Protein 2I1J (pdb70)

Foldseek 3Di:
DKAWEWEDALQAIDIDIDDQQAFLQLVLLLVCLLLVHFLPAQKFKWAQACVRDIDTGDGGGGPNVPRGHDDHHGYIYIAGPADDPALVPPQQALSSLVRVLSVLLCCFQQVVADDDLLLLLLLLLLQCCLQFNADDDVPQDPPNCVPPSRGHPLNVVFFPDDPVRSVVSSSVSNNVCHPPHSSNSSSVSCQQSVQAQCPFWDWAWKAFPVGATWIWTFHLQFIFIGHPLDSRFTQATDGLQQWWWWKAAFQKIWTDTPPPPADIQIIGGPGPVVVLVVQQRSQSSSVVSQCVQDDDDPVRVVSNVVNVVVVVVVVVVVVVDDDDDHSVRVSVVSNVSSNVSSVVLVVLLVVLVVQLVVLVVDDPVSPVSNVVSVVSNCVSGHDPVSYRDDAVMGITTHDHHDPPGDRCLVPDDRPLVVPVVNVVSSVVSVVVRVVGGRPVSQDSNNVVVVVCVVVVHTNSNSVVVNHPDDPNVSSVVSNVD

Solvent-accessible surface area: 25429 Å² total; per-residue (Å²): 178,53,38,80,2,66,0,37,4,54,26,10,84,2,96,18,49,6,92,70,97,16,38,0,17,103,1,3,4,28,0,0,63,0,9,28,4,79,0,2,27,1,17,10,2,36,10,43,20,63,165,53,22,108,42,57,14,83,15,131,84,98,0,54,118,13,66,14,97,177,72,118,27,4,66,3,108,3,37,6,38,10,32,3,18,51,0,58,106,33,14,28,28,57,22,0,12,53,5,0,10,36,30,0,42,74,3,2,25,72,63,121,6,6,0,5,21,18,12,3,0,0,2,5,0,4,15,3,0,11,119,25,7,69,9,63,91,95,107,31,40,151,47,81,8,58,148,25,192,13,17,1,134,21,0,52,83,6,14,145,44,58,101,137,86,7,29,110,10,0,20,74,42,2,66,100,2,116,63,54,68,18,19,55,0,16,33,41,3,0,52,10,0,10,23,14,28,14,12,14,20,44,40,26,77,2,92,2,122,127,94,40,82,1,41,0,0,0,8,8,10,0,0,6,0,2,75,65,118,20,55,4,11,10,62,0,0,2,10,0,30,44,8,73,20,0,32,7,77,71,131,81,0,44,1,79,5,43,60,186,192,12,48,57,5,10,0,66,2,46,112,33,107,20,0,73,78,0,3,22,13,0,44,0,3,5,47,4,0,13,78,47,46,104,124,79,86,154,40,30,106,94,3,52,43,76,19,158,114,96,71,100,64,60,56,56,129,80,153,151,84,165,149,111,50,60,14,175,81,54,54,93,120,70,43,104,71,6,92,70,88,11,149,95,26,65,74,76,60,125,128,13,91,45,73,35,113,118,7,103,132,136,124,164,99,6,146,172,96,56,91,112,6,37,60,47,34,124,66,15,50,8,61,129,132,16,17,25,77,73,133,152,80,25,46,20,117,18,86,178,17,36,160,118,46,120,32,36,2,60,125,34,98,15,17,32,96,148,57,136,121,12,91,75,13,28,131,47,0,99,141,49,5,65,196,18,17,32,122,125,110,49,52,73,48,5,119,37,23,131,65,6,70,186,90,42,97,32,21,1,112,14,6,64,99,17,28,117,40,96,9,104,149,4,4,56,87,0,54,112,44

Secondary structure (DSSP, 8-state):
-EEEEEEE-SS-EEEEEEETT-BHHHHHHHHHHHHT---GGGEEEEEEBTTS-EEEPPTTSBGGGS-B---SSEEEEEEESS--SSHHHH--SHHHHHHHHHHHHHHHHTTSS---HHHHHHHHHHHHHHHH-S--TTT--TTTTTT---S-HHHHHTB---HHHHHHHHHHHHGGGTT--HHHHHHHHHHHHTTSTTTTPEEEEEE-TT--EEEEEE-SSEEEEEETT-SSS-SEEEEGGGEEEEEEETTEEEEEES-TTSPPEEEE-S-HHHHHHHHHHHHHHHHHHHHHTSPPPHHHHHHHHHHHHHHHHHHHHHTT--SPPPHHHHHHHHHHHHHHHHHHHHHHHHHHHHHHHHHHH--HHHHHHHHHHHHHHHTTS--GGGSPPP--EEEEEPPP--TT---GGGG---HHHH-HHHHHHHHHHHHHHHTTB-GGG--HHHHHHHHHHHTT--HHHHHHHHT-S-HHHHHHHHHT-

B-factor: mean 30.8, std 18.16, range [4.37, 115.78]

Sequence (481 aa):
KSMNVRVTTMDAELEFAIQQTTTGKQLFDQVVKTIGLREVWFFGLQYTDSKGDLTWIKLYKKVMQQDVKKENPLQFKFRAKFYPEDVADELIQEITLKLFYLQVKNAILSDEIIYCPPETSVLLASYAVQARHGDHNPAVHGPGFLANDRLLPQRVTDQHKMSREEWEQSITNWWQEHRGMLREDAMMEYLKIAQDLEMYGVNYFEIRNKKNTELWLGVDALGLNIYEKDDKLTPKIGFPWSEIRNISFNDRKFIIKPIDKKAPDFVFFAPRVRVNKRILALCMGNHELYMRRRKPDTIDVQQMKAQAREEKLAKQAQREKLQLEIAARERAEKKQQEYQDRLRQMQEEMERSQANLLEAQDMVEDARRKQDEAAAALLAATTPQHHHVAERESGGGDLARGPDDLVDPVADRRTLAERNERLHNQLKALKQDLARSCDETKETAMDKIHRENVRQGRDKYKTLREIRKGNTKRRVDQFENM

Organism: Spodoptera frugiperda (NCBI:txid7108)

Radius of gyration: 24.49 Å; Cα contacts (8 Å, |Δi|>4): 715; chains: 1; bounding box: 43×67×78 Å

Nearest PDB structures (foldseek):
  2i1j-assembly1_A  TM=1.002E+00  e=6.229E-86  Spodoptera frugiperda
  4rm9-assembly1_A  TM=9.859E-01  e=1.794E-49  Homo sapiens
  4rm8-assembly2_B  TM=9.870E-01  e=3.397E-48  Homo sapiens
  8cir-assembly1_A  TM=9.576E-01  e=4.368E-43  Homo sapiens
  4rma-assembly1_A  TM=9.798E-01  e=4.312E-41  Homo sapiens

CATH classification: 3.10.20.90 (+3 more: 1.20.80.10, 2.30.29.30, 6.10.360.10)

InterPro domains:
  IPR000299 FERM domain [PS50057] (5-295)
  IPR000798 Ezrin/radixin/moesin-like [PR00661] (17-36)
  IPR000798 Ezrin/radixin/moesin-like [PR00661] (69-88)
  IPR000798 Ezrin/radixin/moesin-like [PR00661] (113-134)
  IPR000798 Ezrin/radixin/moesin-like [PR00661] (159-176)
  IPR000798 Ezrin/radixin/moesin-like [PR00661] (209-229)
  IPR000798 Ezrin/radixin/moesin-like [PR00661] (284-303)
  IPR000798 Ezrin/radixin/moesin-like [PR00661] (530-551)
  IPR000798 Ezrin/radixin/moesin-like [PR00661] (552-573)
  IPR008954 Moesin tail domain superfamily [G3DSA:6.10.360.10] (493-575)
  IPR008954 Moesin tail domain superfamily [SSF48678] (505-575)
  IPR011174 Ezrin/radixin/moesin [PIRSF002305] (2-575)
  IPR011174 Ezrin/radixin/moesin [PTHR23281] (2-575)
  IPR011259 Ezrin/radixin/moesin, C-terminal [PF00769] (502-575)
  IPR011993 PH-like domain superfamily [G3DSA:2.30.29.30] (201-296)
  IPR014352 FERM/acyl-CoA-binding protein superfamily [G3DSA:1.20.80.10] (83-199)
  IPR018979 FERM, N-terminal [PF09379] (9-70)
  IPR018980 FERM, C-terminal PH-like domain [PF09380] (210-298)
  IPR018980 FERM, C-terminal PH-like domain [SM01196] (210-299)
  IPR019747 FERM conserved site [PS00660] (58-88)

Structure (mmCIF, N/CA/C/O backbone):
data_2I1J
#
_entry.id   2I1J
#
_cell.length_a   123.739
_cell.length_b   123.739
_cell.length_c   283.183
_cell.angle_alpha   90.00
_cell.angle_beta   90.00
_cell.angle_gamma   120.00
#
_symmetry.space_group_name_H-M   'H 3 2'
#
loop_
_entity.id
_entity.type
_entity.pdbx_description
1 polymer Moesin
2 non-polymer 'CHLORIDE ION'
3 non-polymer UREA
4 non-polymer GLYCEROL
5 water water
#
loop_
_atom_site.group_PDB
_atom_site.id
_atom_site.type_symbol
_atom_site.label_atom_id
_atom_site.label_alt_id
_atom_site.label_comp_id
_atom_site.label_asym_id
_atom_site.label_entity_id
_atom_site.label_seq_id
_atom_site.pdbx_PDB_ins_code
_atom_site.Cartn_x
_atom_site.Cartn_y
_atom_site.Cartn_z
_atom_site.occupancy
_atom_site.B_iso_or_equiv
_atom_site.auth_seq_id
_atom_site.auth_comp_id
_atom_site.auth_asym_id
_atom_site.auth_atom_id
_atom_site.pdbx_PDB_model_num
ATOM 1 N N . LYS A 1 3 ? 4.007 -55.282 -11.932 1.00 60.88 3 LYS A N 1
ATOM 2 C CA . LYS A 1 3 ? 4.476 -56.136 -10.803 1.00 54.25 3 LYS A CA 1
ATOM 3 C C . LYS A 1 3 ? 3.518 -56.081 -9.605 1.00 48.92 3 LYS A C 1
ATOM 4 O O . LYS A 1 3 ? 3.025 -55.014 -9.248 1.00 49.14 3 LYS A O 1
ATOM 10 N N . SER A 1 4 ? 3.280 -57.233 -8.979 1.00 42.91 4 SER A N 1
ATOM 11 C CA . SER A 1 4 ? 2.477 -57.298 -7.761 1.00 38.01 4 SER A CA 1
ATOM 12 C C . SER A 1 4 ? 3.350 -57.114 -6.513 1.00 34.37 4 SER A C 1
ATOM 13 O O . SER A 1 4 ? 4.551 -57.400 -6.529 1.00 29.85 4 SER A O 1
ATOM 16 N N . MET A 1 5 ? 2.739 -56.621 -5.438 1.00 24.92 5 MET A N 1
ATOM 17 C CA . MET A 1 5 ? 3.431 -56.366 -4.183 1.00 22.61 5 MET A CA 1
ATOM 18 C C . MET A 1 5 ? 2.714 -57.095 -3.054 1.00 24.86 5 MET A C 1
ATOM 19 O O . MET A 1 5 ? 1.492 -57.053 -2.978 1.00 18.09 5 MET A O 1
ATOM 24 N N . ASN A 1 6 ? 3.475 -57.744 -2.174 1.00 16.59 6 ASN A N 1
ATOM 25 C CA . ASN A 1 6 ? 2.906 -58.413 -1.004 1.00 15.37 6 ASN A CA 1
ATOM 26 C C . ASN A 1 6 ? 2.637 -57.383 0.069 1.00 14.36 6 ASN A C 1
ATOM 27 O O . ASN A 1 6 ? 3.451 -56.493 0.292 1.00 12.03 6 ASN A O 1
ATOM 32 N N . VAL A 1 7 ? 1.495 -57.487 0.735 1.00 12.09 7 VAL A N 1
ATOM 33 C CA . VAL A 1 7 ? 1.218 -56.624 1.864 1.00 13.26 7 VAL A CA 1
ATOM 34 C C . VAL A 1 7 ? 0.761 -57.440 3.060 1.00 12.63 7 VAL A C 1
ATOM 35 O O . VAL A 1 7 ? 0.205 -58.542 2.905 1.00 14.22 7 VAL A O 1
ATOM 39 N N . ARG A 1 8 ? 1.015 -56.901 4.248 1.00 14.27 8 ARG A N 1
ATOM 40 C CA . ARG A 1 8 ? 0.401 -57.400 5.478 1.00 9.71 8 ARG A CA 1
ATOM 41 C C . ARG A 1 8 ? -0.345 -56.270 6.159 1.00 11.79 8 ARG A C 1
ATOM 42 O O . ARG A 1 8 ? 0.217 -55.203 6.396 1.00 11.68 8 ARG A O 1
ATOM 50 N N . VAL A 1 9 ? -1.622 -56.494 6.449 1.00 9.43 9 VAL A N 1
ATOM 51 C CA . VAL A 1 9 ? -2.408 -55.552 7.247 1.00 8.47 9 VAL A CA 1
ATOM 52 C C . VAL A 1 9 ? -2.692 -56.169 8.621 1.00 12.01 9 VAL A C 1
ATOM 53 O O . VAL A 1 9 ? -3.282 -57.243 8.739 1.00 10.72 9 VAL A O 1
ATOM 57 N N . THR A 1 10 ? -2.246 -55.495 9.660 1.00 9.31 10 THR A N 1
ATOM 58 C CA . THR A 1 10 ? -2.511 -55.934 11.021 1.00 11.85 10 THR A CA 1
ATOM 59 C C . THR A 1 10 ? -3.618 -55.087 11.644 1.00 11.91 10 THR A C 1
ATOM 60 O O . THR A 1 10 ? -3.515 -53.865 11.719 1.00 16.02 10 THR A O 1
ATOM 64 N N . THR A 1 11 ? -4.705 -55.744 12.023 1.00 13.62 11 THR A N 1
ATOM 65 C CA . THR A 1 11 ? -5.729 -55.155 12.868 1.00 12.08 11 THR A CA 1
ATOM 66 C C . THR A 1 11 ? -5.374 -55.489 14.306 1.00 16.37 11 THR A C 1
ATOM 67 O O . THR A 1 11 ? -4.395 -56.195 14.551 1.00 17.98 11 THR A O 1
ATOM 71 N N . MET A 1 12 ? -6.176 -55.025 15.263 1.00 14.18 12 MET A N 1
ATOM 72 C CA . MET A 1 12 ? -5.961 -55.429 16.668 1.00 16.15 12 MET A CA 1
ATOM 73 C C . MET A 1 12 ? -6.248 -56.916 16.919 1.00 18.30 12 MET A C 1
ATOM 74 O O . MET A 1 12 ? -5.828 -57.436 17.944 1.00 14.33 12 MET A O 1
ATOM 79 N N . ASP A 1 13 ? -6.982 -57.587 16.018 1.00 16.89 13 ASP A N 1
ATOM 80 C CA . ASP A 1 13 ? -7.326 -59.006 16.214 1.00 16.40 13 ASP A CA 1
ATOM 81 C C . ASP A 1 13 ? -6.886 -59.970 15.104 1.00 21.53 13 ASP A C 1
ATOM 82 O O . ASP A 1 13 ? -7.265 -61.138 15.128 1.00 19.55 13 ASP A O 1
ATOM 87 N N . ALA A 1 14 ? -6.077 -59.520 14.155 1.00 10.57 14 ALA A N 1
ATOM 88 C CA . ALA A 1 14 ? -5.820 -60.345 12.992 1.00 15.90 14 ALA A CA 1
ATOM 89 C C . ALA A 1 14 ? -4.709 -59.809 12.149 1.00 17.02 14 ALA A C 1
ATOM 90 O O . ALA A 1 14 ? -4.315 -58.649 12.268 1.00 14.35 14 ALA A O 1
ATOM 92 N N . GLU A 1 15 ? -4.234 -60.670 11.257 1.00 14.69 15 GLU A N 1
ATOM 93 C CA . GLU A 1 15 ? -3.252 -60.293 10.258 1.00 17.66 15 GLU A CA 1
ATOM 94 C C . GLU A 1 15 ? -3.769 -60.791 8.918 1.00 19.45 15 GLU A C 1
ATOM 95 O O . GLU A 1 15 ? -4.130 -61.959 8.774 1.00 19.64 15 GLU A O 1
ATOM 101 N N . LEU A 1 16 ? -3.792 -59.898 7.942 1.00 11.95 16 LEU A N 1
ATOM 102 C CA . LEU A 1 16 ? -4.283 -60.200 6.624 1.00 14.32 16 LEU A CA 1
ATOM 103 C C . LEU A 1 16 ? -3.138 -60.060 5.644 1.00 15.53 16 LEU A C 1
ATOM 104 O O . LEU A 1 16 ? -2.468 -59.045 5.602 1.00 13.41 16 LEU A O 1
ATOM 109 N N . GLU A 1 17 ? -2.946 -61.078 4.833 1.00 15.80 17 GLU A N 1
ATOM 110 C CA . GLU A 1 17 ? -1.869 -61.107 3.886 1.00 19.59 17 GLU A CA 1
ATOM 111 C C . GLU A 1 17 ? -2.429 -61.315 2.492 1.00 20.76 17 GLU A C 1
ATOM 112 O O . GLU A 1 17 ? -3.169 -62.255 2.246 1.00 22.49 17 GLU A O 1
ATOM 118 N N . PHE A 1 18 ? -2.099 -60.399 1.586 1.00 18.13 18 PHE A N 1
ATOM 119 C CA . PHE A 1 18 ? -2.555 -60.490 0.202 1.00 21.04 18 PHE A CA 1
ATOM 120 C C . PHE A 1 18 ? -1.691 -59.608 -0.674 1.00 20.01 18 PHE A C 1
ATOM 121 O O . PHE A 1 18 ? -0.823 -58.918 -0.179 1.00 18.74 18 PHE A O 1
ATOM 129 N N . ALA A 1 19 ? -1.923 -59.654 -1.978 1.00 21.14 19 ALA A N 1
ATOM 130 C CA . ALA A 1 19 ? -1.106 -58.915 -2.924 1.00 23.61 19 ALA A CA 1
ATOM 131 C C . ALA A 1 19 ? -1.891 -57.740 -3.486 1.00 25.14 19 ALA A C 1
ATOM 132 O O . ALA A 1 19 ? -3.104 -57.816 -3.649 1.00 24.63 19 ALA A O 1
ATOM 134 N N . ILE A 1 20 ? -1.181 -56.656 -3.768 1.00 20.73 20 ILE A N 1
ATOM 135 C CA . ILE A 1 20 ? -1.716 -55.549 -4.541 1.00 24.72 20 ILE A CA 1
ATOM 136 C C . ILE A 1 20 ? -0.915 -55.378 -5.829 1.00 27.80 20 ILE A C 1
ATOM 137 O O . ILE A 1 20 ? 0.173 -55.966 -5.997 1.00 20.42 20 ILE A O 1
ATOM 142 N N . GLN A 1 21 ? -1.469 -54.576 -6.735 1.00 24.66 21 GLN A N 1
ATOM 143 C CA . GLN A 1 21 ? -0.848 -54.254 -8.015 1.00 28.97 21 GLN A CA 1
ATOM 144 C C . GLN A 1 21 ? -0.446 -52.792 -7.988 1.00 31.78 21 GLN A C 1
ATOM 145 O O . GLN A 1 21 ? -0.844 -52.046 -7.091 1.00 24.44 21 GLN A O 1
ATOM 151 N N . GLN A 1 22 ? 0.336 -52.377 -8.979 1.00 32.39 22 GLN A N 1
ATOM 152 C CA . GLN A 1 22 ? 0.793 -50.990 -9.064 1.00 33.54 22 GLN A CA 1
ATOM 153 C C . GLN A 1 22 ? -0.380 -50.005 -9.211 1.00 27.25 22 GLN A C 1
ATOM 154 O O . GLN A 1 22 ? -0.282 -48.865 -8.781 1.00 29.46 22 GLN A O 1
ATOM 160 N N . THR A 1 23 ? -1.485 -50.466 -9.792 1.00 30.38 23 THR A N 1
ATOM 161 C CA . THR A 1 23 ? -2.689 -49.643 -9.969 1.00 30.00 23 THR A CA 1
ATOM 162 C C . THR A 1 23 ? -3.636 -49.650 -8.762 1.00 31.33 23 THR A C 1
ATOM 163 O O . THR A 1 23 ? -4.608 -48.907 -8.744 1.00 24.52 23 THR A O 1
ATOM 167 N N . THR A 1 24 ? -3.376 -50.490 -7.762 1.00 24.66 24 THR A N 1
ATOM 168 C CA . THR A 1 24 ? -4.254 -50.558 -6.591 1.00 21.47 24 THR A CA 1
ATOM 169 C C . THR A 1 24 ? -4.296 -49.230 -5.823 1.00 20.27 24 THR A C 1
ATOM 170 O O . THR A 1 24 ? -3.261 -48.655 -5.518 1.00 18.04 24 THR A O 1
ATOM 174 N N . THR A 1 25 ? -5.503 -48.754 -5.512 1.00 17.50 25 THR A N 1
ATOM 175 C CA . THR A 1 25 ? -5.670 -47.529 -4.745 1.00 13.48 25 THR A CA 1
ATOM 176 C C . THR A 1 25 ? -5.746 -47.809 -3.256 1.00 14.75 25 THR A C 1
ATOM 177 O O . THR A 1 25 ? -6.052 -48.910 -2.851 1.00 13.24 25 THR A O 1
ATOM 181 N N . GLY A 1 26 ? -5.520 -46.785 -2.447 1.00 9.11 26 GLY A N 1
ATOM 182 C CA . GLY A 1 26 ? -5.745 -46.874 -1.007 1.00 18.28 26 GLY A CA 1
ATOM 183 C C . GLY A 1 26 ? -7.130 -47.362 -0.629 1.00 28.17 26 GLY A C 1
ATOM 184 O O . GLY A 1 26 ? -7.281 -48.093 0.364 1.00 16.41 26 GLY A O 1
ATOM 185 N N . LYS A 1 27 ? -8.141 -46.955 -1.407 1.00 22.26 27 LYS A N 1
ATOM 186 C CA . LYS A 1 27 ? -9.523 -47.387 -1.164 1.00 19.51 27 LYS A CA 1
ATOM 187 C C . LYS A 1 27 ? -9.739 -48.877 -1.401 1.00 10.77 27 LYS A C 1
ATOM 188 O O . LYS A 1 27 ? -10.430 -49.540 -0.627 1.00 17.79 27 LYS A O 1
ATOM 194 N N . GLN A 1 28 ? -9.153 -49.407 -2.467 1.00 15.74 28 GLN A N 1
ATOM 195 C CA . GLN A 1 28 ? -9.248 -50.821 -2.753 1.00 15.78 28 GLN A CA 1
ATOM 196 C C . GLN A 1 28 ? -8.530 -51.665 -1.687 1.00 15.34 28 GLN A C 1
ATOM 197 O O . GLN A 1 28 ? -8.993 -52.753 -1.341 1.00 10.76 28 GLN A O 1
ATOM 203 N N . LEU A 1 29 ? -7.380 -51.185 -1.223 1.00 17.16 29 LEU A N 1
ATOM 204 C CA . LEU A 1 29 ? -6.662 -51.807 -0.109 1.00 19.89 29 LEU A CA 1
ATOM 205 C C . LEU A 1 29 ? -7.508 -51.811 1.162 1.00 16.09 29 LEU A C 1
ATOM 206 O O . LEU A 1 29 ? -7.666 -52.847 1.820 1.00 14.51 29 LEU A O 1
ATOM 211 N N . PHE A 1 30 ? -8.046 -50.644 1.510 1.00 15.32 30 PHE A N 1
ATOM 212 C CA . PHE A 1 30 ? -8.908 -50.483 2.683 1.00 15.14 30 PHE A CA 1
ATOM 213 C C . PHE A 1 30 ? -10.159 -51.391 2.634 1.00 10.80 30 PHE A C 1
ATOM 214 O O . PHE A 1 30 ? -10.491 -52.049 3.609 1.00 10.03 30 PHE A O 1
ATOM 222 N N . ASP A 1 31 ? -10.828 -51.409 1.486 1.00 11.77 31 ASP A N 1
ATOM 223 C CA . ASP A 1 31 ? -12.031 -52.195 1.269 1.00 12.92 31 ASP A CA 1
ATOM 224 C C . ASP A 1 31 ? -11.763 -53.698 1.349 1.00 10.84 31 ASP A C 1
ATOM 225 O O . ASP A 1 31 ? -12.583 -54.439 1.869 1.00 16.78 31 ASP A O 1
ATOM 230 N N . GLN A 1 32 ? -10.617 -54.148 0.848 1.00 14.59 32 GLN A N 1
ATOM 231 C CA . GLN A 1 32 ? -10.224 -55.549 1.024 1.00 14.22 32 GLN A CA 1
ATOM 232 C C . GLN A 1 32 ? -10.186 -55.892 2.509 1.00 10.77 32 GLN A C 1
ATOM 233 O O . GLN A 1 32 ? -10.719 -56.917 2.926 1.00 17.88 32 GLN A O 1
ATOM 239 N N . VAL A 1 33 ? -9.607 -54.998 3.311 1.00 14.84 33 VAL A N 1
ATOM 240 C CA . VAL A 1 33 ? -9.568 -55.171 4.757 1.00 11.46 33 VAL A CA 1
ATOM 241 C C . VAL A 1 33 ? -10.953 -55.195 5.405 1.00 14.08 33 VAL A C 1
ATOM 242 O O . VAL A 1 33 ? -11.281 -56.169 6.067 1.00 12.35 33 VAL A O 1
ATOM 246 N N . VAL A 1 34 ? -11.766 -54.144 5.220 1.00 15.12 34 VAL A N 1
ATOM 247 C CA . VAL A 1 34 ? -13.039 -54.044 5.957 1.00 11.62 34 VAL A CA 1
ATOM 248 C C . VAL A 1 34 ? -14.107 -55.053 5.496 1.00 10.64 34 VAL A C 1
ATOM 249 O O . VAL A 1 34 ? -14.883 -55.533 6.309 1.00 14.14 34 VAL A O 1
ATOM 253 N N . LYS A 1 35 ? -14.103 -55.417 4.219 1.00 10.28 35 LYS A N 1
ATOM 254 C CA . LYS A 1 35 ? -14.945 -56.504 3.731 1.00 12.90 35 LYS A CA 1
ATOM 255 C C . LYS A 1 35 ? -14.538 -57.886 4.286 1.00 15.87 35 LYS A C 1
ATOM 256 O O . LYS A 1 35 ? -15.384 -58.718 4.537 1.00 17.77 35 LYS A O 1
ATOM 262 N N . THR A 1 36 ? -13.245 -58.123 4.468 1.00 14.96 36 THR A N 1
ATOM 263 C CA . THR A 1 36 ? -12.765 -59.374 5.082 1.00 11.21 36 THR A CA 1
ATOM 264 C C . THR A 1 36 ? -13.244 -59.505 6.527 1.00 13.48 36 THR A C 1
ATOM 265 O O . THR A 1 36 ? -13.698 -60.565 6.943 1.00 14.44 36 THR A O 1
ATOM 269 N N . ILE A 1 37 ? -13.157 -58.423 7.289 1.00 10.66 37 ILE A N 1
ATOM 270 C CA . ILE A 1 37 ? -13.498 -58.476 8.701 1.00 9.11 37 ILE A CA 1
ATOM 271 C C . ILE A 1 37 ? -14.942 -58.123 8.984 1.00 16.06 37 ILE A C 1
ATOM 272 O O . ILE A 1 37 ? -15.372 -58.207 10.129 1.00 16.42 37 ILE A O 1
ATOM 277 N N . GLY A 1 38 ? -15.677 -57.723 7.944 1.00 17.92 38 GLY A N 1
ATOM 278 C CA . GLY A 1 38 ? -17.117 -57.481 8.044 1.00 15.36 38 GLY A CA 1
ATOM 279 C C . GLY A 1 38 ? -17.476 -56.155 8.685 1.00 12.61 38 GLY A C 1
ATOM 280 O O . GLY A 1 38 ? -18.546 -56.017 9.284 1.00 14.21 38 GLY A O 1
ATOM 281 N N . LEU A 1 39 ? -16.576 -55.182 8.565 1.00 10.78 39 LEU A N 1
ATOM 282 C CA . LEU A 1 39 ? -16.738 -53.881 9.194 1.00 10.98 39 LEU A CA 1
ATOM 283 C C . LEU A 1 39 ? -17.335 -52.829 8.235 1.00 10.18 39 LEU A C 1
ATOM 284 O O . LEU A 1 39 ? -16.777 -52.550 7.162 1.00 13.28 39 LEU A O 1
ATOM 289 N N . ARG A 1 40 ? -18.418 -52.198 8.668 1.00 13.18 40 ARG A N 1
ATOM 290 C CA . ARG A 1 40 ? -19.118 -51.190 7.864 1.00 13.18 40 ARG A CA 1
ATOM 291 C C . ARG A 1 40 ? -19.007 -49.756 8.395 1.00 14.10 40 ARG A C 1
ATOM 292 O O . ARG A 1 40 ? -19.251 -48.803 7.646 1.00 14.68 40 ARG A O 1
ATOM 300 N N . GLU A 1 41 ? -18.645 -49.592 9.672 1.00 15.38 41 GLU A N 1
ATOM 301 C CA . GLU A 1 41 ? -18.389 -48.242 10.239 1.00 14.25 41 GLU A CA 1
ATOM 302 C C . GLU A 1 41 ? -17.007 -47.703 9.866 1.00 16.30 41 GLU A C 1
ATOM 303 O O . GLU A 1 41 ? -16.155 -47.447 10.719 1.00 13.93 41 GLU A O 1
ATOM 309 N N . VAL A 1 42 ? -16.828 -47.500 8.569 1.00 12.53 42 VAL A N 1
ATOM 310 C CA . VAL A 1 42 ? -15.528 -47.249 7.971 1.00 16.96 42 VAL A CA 1
ATOM 311 C C . VAL A 1 42 ? -14.962 -45.885 8.304 1.00 19.06 42 VAL A C 1
ATOM 312 O O . VAL A 1 42 ? -13.752 -45.706 8.217 1.00 14.05 42 VAL A O 1
ATOM 316 N N . TRP A 1 43 ? -15.828 -44.946 8.699 1.00 17.77 43 TRP A N 1
ATOM 317 C CA . TRP A 1 43 ? -15.435 -43.551 8.973 1.00 14.26 43 TRP A CA 1
ATOM 318 C C . TRP A 1 43 ? -14.448 -43.372 10.124 1.00 13.28 43 TRP A C 1
ATOM 319 O O . TRP A 1 43 ? -13.707 -42.398 10.144 1.00 14.26 43 TRP A O 1
ATOM 330 N N . PHE A 1 44 ? -14.437 -44.295 11.080 1.00 13.10 44 PHE A N 1
ATOM 331 C CA . PHE A 1 44 ? -13.497 -44.214 12.196 1.00 8.69 44 PHE A CA 1
ATOM 332 C C . PHE A 1 44 ? -12.083 -44.595 11.806 1.00 9.62 44 PHE A C 1
ATOM 333 O O . PHE A 1 44 ? -11.142 -44.203 12.497 1.00 11.50 44 PHE A O 1
ATOM 341 N N . PHE A 1 45 ? -11.920 -45.369 10.725 1.00 14.17 45 PHE A N 1
ATOM 342 C CA . PHE A 1 45 ? -10.683 -46.134 10.522 1.00 10.29 45 PHE A CA 1
ATOM 343 C C . PHE A 1 45 ? -9.794 -45.666 9.383 1.00 14.46 45 PHE A C 1
ATOM 344 O O . PHE A 1 45 ? -10.208 -44.939 8.486 1.00 14.67 45 PHE A O 1
ATOM 352 N N . GLY A 1 46 ? -8.543 -46.091 9.452 1.00 16.34 46 GLY A N 1
ATOM 353 C CA . GLY A 1 46 ? -7.581 -45.826 8.387 1.00 15.97 46 GLY A CA 1
ATOM 354 C C . GLY A 1 46 ? -6.475 -46.854 8.399 1.00 13.76 46 GLY A C 1
ATOM 355 O O . GLY A 1 46 ? -6.420 -47.682 9.306 1.00 11.10 46 GLY A O 1
ATOM 356 N N . LEU A 1 47 ? -5.605 -46.790 7.388 1.00 13.49 47 LEU A N 1
ATOM 357 C CA . LEU A 1 47 ? -4.404 -47.619 7.314 1.00 12.72 47 LEU A CA 1
ATOM 358 C C . LEU A 1 47 ? -3.169 -46.765 7.571 1.00 15.15 47 LEU A C 1
ATOM 359 O O . LEU A 1 47 ? -2.912 -45.831 6.837 1.00 16.06 47 LEU A O 1
ATOM 364 N N . GLN A 1 48 ? -2.450 -47.057 8.648 1.00 13.75 48 GLN A N 1
ATOM 365 C CA . GLN A 1 48 ? -1.171 -46.425 8.946 1.00 17.00 48 GLN A CA 1
ATOM 366 C C . GLN A 1 48 ? -0.021 -47.236 8.385 1.00 17.95 48 GLN A C 1
ATOM 367 O O . GLN A 1 48 ? -0.038 -48.454 8.400 1.00 14.88 48 GLN A O 1
ATOM 373 N N . TYR A 1 49 ? 1.007 -46.538 7.944 1.00 14.07 49 TYR A N 1
ATOM 374 C CA . TYR A 1 49 ? 2.252 -47.131 7.545 1.00 11.71 49 TYR A CA 1
ATOM 375 C C . TYR A 1 49 ? 3.383 -46.181 7.907 1.00 15.61 49 TYR A C 1
ATOM 376 O O . TYR A 1 49 ? 3.132 -45.065 8.365 1.00 17.47 49 TYR A O 1
ATOM 385 N N . THR A 1 50 ? 4.612 -46.647 7.701 1.00 21.10 50 THR A N 1
ATOM 386 C CA . THR A 1 50 ? 5.820 -45.849 7.864 1.00 21.10 50 THR A CA 1
ATOM 387 C C . THR A 1 50 ? 6.292 -45.493 6.464 1.00 21.89 50 THR A C 1
ATOM 388 O O . THR A 1 50 ? 6.482 -46.381 5.637 1.00 20.76 50 THR A O 1
ATOM 392 N N . ASP A 1 51 ? 6.446 -44.201 6.184 1.00 22.90 51 ASP A N 1
ATOM 393 C CA . ASP A 1 51 ? 6.978 -43.769 4.882 1.00 28.99 51 ASP A CA 1
ATOM 394 C C . ASP A 1 51 ? 8.508 -43.931 4.822 1.00 27.05 51 ASP A C 1
ATOM 395 O O . ASP A 1 51 ? 9.135 -44.390 5.787 1.00 23.14 51 ASP A O 1
ATOM 400 N N . SER A 1 52 ? 9.094 -43.578 3.681 1.00 30.36 52 SER A N 1
ATOM 401 C CA . SER A 1 52 ? 10.536 -43.779 3.450 1.00 37.32 52 SER A CA 1
ATOM 402 C C . SER A 1 52 ? 11.437 -42.925 4.354 1.00 38.32 52 SER A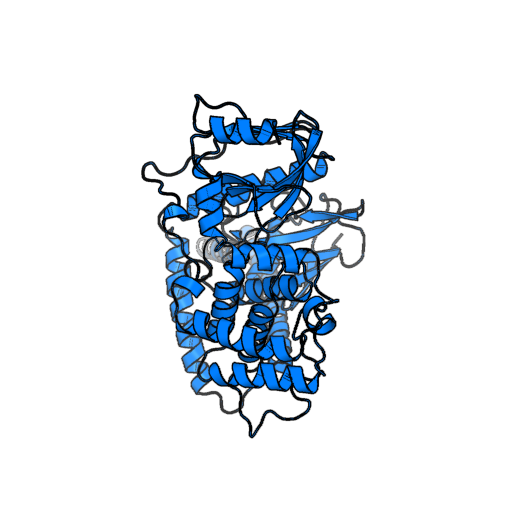 C 1
ATOM 403 O O . SER A 1 52 ? 12.626 -43.209 4.501 1.00 38.62 52 SER A O 1
ATOM 406 N N . LYS A 1 53 ? 10.869 -41.885 4.954 1.00 40.88 53 LYS A N 1
ATOM 407 C CA . LYS A 1 53 ? 11.606 -41.015 5.869 1.00 42.40 53 LYS A CA 1
ATOM 408 C C . LYS A 1 53 ? 11.438 -41.440 7.327 1.00 44.88 53 LYS A C 1
ATOM 409 O O . LYS A 1 53 ? 12.004 -40.816 8.229 1.00 39.87 53 LYS A O 1
ATOM 415 N N . GLY A 1 54 ? 10.652 -42.489 7.564 1.00 36.29 54 GLY A N 1
ATOM 416 C CA . GLY A 1 54 ? 10.461 -43.003 8.912 1.00 25.54 54 GLY A CA 1
ATOM 417 C C . GLY A 1 54 ? 9.249 -42.462 9.636 1.00 27.38 54 GLY A C 1
ATOM 418 O O . GLY A 1 54 ? 9.041 -42.783 10.806 1.00 27.41 54 GLY A O 1
ATOM 419 N N . ASP A 1 55 ? 8.439 -41.661 8.941 1.00 28.08 55 ASP A N 1
ATOM 420 C CA . ASP A 1 55 ? 7.257 -41.029 9.527 1.00 31.23 55 ASP A CA 1
ATOM 421 C C . ASP A 1 55 ? 6.001 -41.902 9.424 1.00 27.80 55 ASP A C 1
ATOM 422 O O . ASP A 1 55 ? 5.740 -42.494 8.387 1.00 24.42 55 ASP A O 1
ATOM 427 N N . LEU A 1 56 ? 5.233 -41.951 10.507 1.00 31.89 56 LEU A N 1
ATOM 428 C CA . LEU A 1 56 ? 3.906 -42.568 10.500 1.00 31.87 56 LEU A CA 1
ATOM 429 C C . LEU A 1 56 ? 2.946 -41.738 9.649 1.00 28.05 56 LEU A C 1
ATOM 430 O O . LEU A 1 56 ? 2.754 -40.552 9.896 1.00 23.34 56 LEU A O 1
ATOM 435 N N . THR A 1 57 ? 2.376 -42.377 8.631 1.00 24.37 57 THR A N 1
ATOM 436 C CA . THR A 1 57 ? 1.504 -41.733 7.656 1.00 21.77 57 THR A CA 1
ATOM 437 C C . THR A 1 57 ? 0.217 -42.551 7.534 1.00 19.57 57 THR A C 1
ATOM 438 O O . THR A 1 57 ? 0.227 -43.758 7.790 1.00 15.35 57 THR A O 1
ATOM 442 N N . TRP A 1 58 ? -0.882 -41.904 7.141 1.00 17.09 58 TRP A N 1
ATOM 443 C CA . TRP A 1 58 ? -2.128 -42.607 6.851 1.00 16.21 58 TRP A CA 1
ATOM 444 C C . TRP A 1 58 ? -2.274 -42.697 5.344 1.00 18.99 58 TRP A C 1
ATOM 445 O O . TRP A 1 58 ? -1.963 -41.749 4.633 1.00 21.89 58 TRP A O 1
ATOM 456 N N . ILE A 1 59 ? -2.745 -43.843 4.866 1.00 15.24 59 ILE A N 1
ATOM 457 C CA . ILE A 1 59 ? -2.974 -44.076 3.448 1.00 15.08 59 ILE A CA 1
ATOM 458 C C . ILE A 1 59 ? -4.105 -43.158 2.962 1.00 22.07 59 ILE A C 1
ATOM 459 O O . ILE A 1 59 ? -5.141 -43.050 3.622 1.00 17.95 59 ILE A O 1
ATOM 464 N N . LYS A 1 60 ? -3.893 -42.533 1.805 1.00 25.54 60 LYS A N 1
ATOM 465 C CA . LYS A 1 60 ? -4.923 -41.786 1.090 1.00 24.30 60 LYS A CA 1
ATOM 466 C C . LYS A 1 60 ? -5.706 -42.714 0.182 1.00 23.05 60 LYS A C 1
ATOM 467 O O . LYS A 1 60 ? -5.133 -43.529 -0.545 1.00 21.06 60 LYS A O 1
ATOM 473 N N . LEU A 1 61 ? -7.025 -42.588 0.219 1.00 17.39 61 LEU A N 1
ATOM 474 C CA . LEU A 1 61 ? -7.902 -43.522 -0.489 1.00 18.63 61 LEU A CA 1
ATOM 475 C C . LEU A 1 61 ? -7.856 -43.391 -1.994 1.00 21.45 61 LEU A C 1
ATOM 476 O O . LEU A 1 61 ? -7.947 -44.402 -2.711 1.00 19.26 61 LEU A O 1
ATOM 481 N N . TYR A 1 62 ? -7.722 -42.160 -2.497 1.00 21.24 62 TYR A N 1
ATOM 482 C CA . TYR A 1 62 ? -7.905 -41.941 -3.931 1.00 26.09 62 TYR A CA 1
ATOM 483 C C . TYR A 1 62 ? -6.582 -41.766 -4.682 1.00 33.07 62 TYR A C 1
ATOM 484 O O . TYR A 1 62 ? -6.523 -41.168 -5.755 1.00 37.87 62 TYR A O 1
ATOM 493 N N . LYS A 1 63 ? -5.533 -42.339 -4.101 1.00 32.37 63 LYS A N 1
ATOM 494 C CA . LYS A 1 63 ? -4.193 -42.360 -4.670 1.00 30.30 63 LYS A CA 1
ATOM 495 C C . LYS A 1 63 ? -3.718 -43.811 -4.723 1.00 29.23 63 LYS A C 1
ATOM 496 O O . LYS A 1 63 ? -4.131 -44.645 -3.898 1.00 22.31 63 LYS A O 1
ATOM 502 N N . LYS A 1 64 ? -2.873 -44.124 -5.700 1.00 25.35 64 LYS A N 1
ATOM 503 C CA . LYS A 1 64 ? -2.326 -45.467 -5.830 1.00 27.69 64 LYS A CA 1
ATOM 504 C C . LYS A 1 64 ? -1.394 -45.725 -4.652 1.00 22.77 64 LYS A C 1
ATOM 505 O O . LYS A 1 64 ? -0.665 -44.842 -4.246 1.00 19.86 64 LYS A O 1
ATOM 511 N N . VAL A 1 65 ? -1.456 -46.926 -4.079 1.00 24.28 65 VAL A N 1
ATOM 512 C CA . VAL A 1 65 ? -0.648 -47.241 -2.895 1.00 21.63 65 VAL A CA 1
ATOM 513 C C . VAL A 1 65 ? 0.846 -47.104 -3.225 1.00 15.93 65 VAL A C 1
ATOM 514 O O . VAL A 1 65 ? 1.618 -46.626 -2.413 1.00 18.84 65 VAL A O 1
ATOM 518 N N . MET A 1 66 ? 1.222 -47.497 -4.436 1.00 19.78 66 MET A N 1
ATOM 519 C CA . MET A 1 66 ? 2.617 -47.500 -4.858 1.00 25.49 66 MET A CA 1
ATOM 520 C C . MET A 1 66 ? 3.150 -46.117 -5.225 1.00 27.08 66 MET A C 1
ATOM 521 O O . MET A 1 66 ? 4.330 -45.974 -5.527 1.00 31.24 66 MET A O 1
ATOM 526 N N . GLN A 1 67 ? 2.294 -45.105 -5.147 1.00 25.37 67 GLN A N 1
ATOM 527 C CA . GLN A 1 67 ? 2.715 -43.707 -5.275 1.00 27.33 67 GLN A CA 1
ATOM 528 C C . GLN A 1 67 ? 2.727 -42.992 -3.931 1.00 25.31 67 GLN A C 1
ATOM 529 O O . GLN A 1 67 ? 2.902 -41.783 -3.880 1.00 23.43 67 GLN A O 1
ATOM 535 N N . GLN A 1 68 ? 2.596 -43.735 -2.831 1.00 23.62 68 GLN A N 1
ATOM 536 C CA . GLN A 1 68 ? 2.460 -43.109 -1.506 1.00 19.89 68 GLN A CA 1
ATOM 537 C C . GLN A 1 68 ? 3.706 -43.233 -0.600 1.00 23.02 68 GLN A C 1
ATOM 538 O O . GLN A 1 68 ? 3.658 -42.898 0.588 1.00 26.54 68 GLN A O 1
ATOM 544 N N . ASP A 1 69 ? 4.824 -43.674 -1.170 1.00 28.37 69 ASP A N 1
ATOM 545 C CA . ASP A 1 69 ? 6.119 -43.717 -0.461 1.00 20.47 69 ASP A CA 1
ATOM 546 C C . ASP A 1 69 ? 6.124 -44.617 0.773 1.00 21.37 69 ASP A C 1
ATOM 547 O O . ASP A 1 69 ? 6.688 -44.273 1.817 1.00 17.73 69 ASP A O 1
ATOM 552 N N . VAL A 1 70 ? 5.477 -45.775 0.649 1.00 24.08 70 VAL A N 1
ATOM 553 C CA . VAL A 1 70 ? 5.460 -46.744 1.730 1.00 22.06 70 VAL A CA 1
ATOM 554 C C . VAL A 1 70 ? 6.867 -47.317 1.852 1.00 22.18 70 VAL A C 1
ATOM 555 O O . VAL A 1 70 ? 7.492 -47.643 0.843 1.00 23.17 70 VAL A O 1
ATOM 559 N N . LYS A 1 71 ? 7.361 -47.408 3.085 1.00 20.74 71 LYS A N 1
ATOM 560 C CA . LYS A 1 71 ? 8.677 -48.006 3.359 1.00 23.20 71 LYS A CA 1
ATOM 561 C C . LYS A 1 71 ? 8.845 -49.304 2.579 1.00 25.38 71 LYS A C 1
ATOM 562 O O . LYS A 1 71 ? 7.970 -50.180 2.622 1.00 17.79 71 LYS A O 1
ATOM 568 N N . LYS A 1 72 ? 9.963 -49.418 1.854 1.00 21.73 72 LYS A N 1
ATOM 569 C CA . LYS A 1 72 ? 10.193 -50.569 1.002 1.00 25.64 72 LYS A CA 1
ATOM 570 C C . LYS A 1 72 ? 10.647 -51.776 1.833 1.00 25.46 72 LYS A C 1
ATOM 571 O O . LYS A 1 72 ? 11.691 -51.772 2.470 1.00 30.79 72 LYS A O 1
ATOM 577 N N . GLU A 1 73 ? 9.817 -52.804 1.805 1.00 23.29 73 GLU A N 1
ATOM 578 C CA . GLU A 1 73 ? 10.064 -54.046 2.477 1.00 21.45 73 GLU A CA 1
ATOM 579 C C . GLU A 1 73 ? 9.059 -55.018 1.892 1.00 20.67 73 GLU A C 1
ATOM 580 O O . GLU A 1 73 ? 8.141 -54.612 1.184 1.00 23.31 73 GLU A O 1
ATOM 586 N N . ASN A 1 74 ? 9.259 -56.300 2.158 1.00 20.99 74 ASN A N 1
ATOM 587 C CA . ASN A 1 74 ? 8.464 -57.353 1.577 1.00 18.14 74 ASN A CA 1
ATOM 588 C C . ASN A 1 74 ? 8.013 -58.309 2.699 1.00 23.15 74 ASN A C 1
ATOM 589 O O . ASN A 1 74 ? 8.803 -59.085 3.195 1.00 21.29 74 ASN A O 1
ATOM 594 N N . PRO A 1 75 ? 6.735 -58.235 3.113 1.00 19.28 75 PRO A N 1
ATOM 595 C CA . PRO A 1 75 ? 5.653 -57.425 2.542 1.00 14.51 75 PRO A CA 1
ATOM 596 C C . PRO A 1 75 ? 5.641 -55.982 3.031 1.00 16.33 75 PRO A C 1
ATOM 597 O O . PRO A 1 75 ? 6.278 -55.648 4.024 1.00 12.12 75 PRO A O 1
ATOM 601 N N . LEU A 1 76 ? 4.885 -55.133 2.344 1.00 16.58 76 LEU A N 1
ATOM 602 C CA . LEU A 1 76 ? 4.597 -53.805 2.861 1.00 11.97 76 LEU A CA 1
ATOM 603 C C . LEU A 1 76 ? 3.755 -53.988 4.112 1.00 11.50 76 LEU A C 1
ATOM 604 O O . LEU A 1 76 ? 2.921 -54.892 4.178 1.00 17.07 76 LEU A O 1
ATOM 609 N N . GLN A 1 77 ? 3.962 -53.131 5.102 1.00 10.47 77 GLN A N 1
ATOM 610 C CA . GLN A 1 77 ? 3.328 -53.296 6.415 1.00 13.48 77 GLN A CA 1
ATOM 611 C C . GLN A 1 77 ? 2.338 -52.193 6.747 1.00 17.59 77 GLN A C 1
ATOM 612 O O . GLN A 1 77 ? 2.726 -51.027 6.818 1.00 14.24 77 GLN A O 1
ATOM 618 N N . PHE A 1 78 ? 1.072 -52.561 6.970 1.00 13.33 78 PHE A N 1
ATOM 619 C CA . PHE A 1 78 ? 0.035 -51.609 7.364 1.00 13.22 78 PHE A CA 1
ATOM 620 C C . PHE A 1 78 ? -0.609 -51.993 8.695 1.00 15.55 78 PHE A C 1
ATOM 621 O O . PHE A 1 78 ? -0.748 -53.180 9.024 1.00 11.23 78 PHE A O 1
ATOM 629 N N . LYS A 1 79 ? -0.949 -50.980 9.478 1.00 12.25 79 LYS A N 1
ATOM 630 C CA . LYS A 1 79 ? -1.769 -51.140 10.671 1.00 11.16 79 LYS A CA 1
ATOM 631 C C . LYS A 1 79 ? -3.150 -50.549 10.444 1.00 12.37 79 LYS A C 1
ATOM 632 O O . LYS A 1 79 ? -3.280 -49.362 10.117 1.00 12.16 79 LYS A O 1
ATOM 638 N N . PHE A 1 80 ? -4.177 -51.372 10.635 1.00 9.83 80 PHE A N 1
ATOM 639 C CA . PHE A 1 80 ? -5.565 -50.930 10.553 1.00 11.36 80 PHE A CA 1
ATOM 640 C C . PHE A 1 80 ? -5.971 -50.462 11.934 1.00 13.87 80 PHE A C 1
ATOM 641 O O . PHE A 1 80 ? -5.984 -51.256 12.872 1.00 14.18 80 PHE A O 1
ATOM 649 N N . ARG A 1 81 ? -6.236 -49.154 12.056 1.00 11.13 81 ARG A N 1
ATOM 650 C CA . ARG A 1 81 ? -6.481 -48.498 13.342 1.00 13.58 81 ARG A CA 1
ATOM 651 C C . ARG A 1 81 ? -7.555 -47.414 13.244 1.00 12.54 81 ARG A C 1
ATOM 652 O O . ARG A 1 81 ? -7.787 -46.860 12.180 1.00 12.99 81 ARG A O 1
ATOM 660 N N . ALA A 1 82 ? -8.195 -47.119 14.374 1.00 9.63 82 ALA A N 1
ATOM 661 C CA . ALA A 1 82 ? -9.130 -46.019 14.462 1.00 13.06 82 ALA A CA 1
ATOM 662 C C . ALA A 1 82 ? -8.330 -44.721 14.457 1.00 15.57 82 ALA A C 1
ATOM 663 O O . ALA A 1 82 ? -7.455 -44.530 15.300 1.00 12.43 82 ALA A O 1
ATOM 665 N N . LYS A 1 83 ? -8.593 -43.883 13.455 1.00 14.80 83 LYS A N 1
ATOM 666 C CA . LYS A 1 83 ? -8.029 -42.539 13.366 1.00 10.75 83 LYS A CA 1
ATOM 667 C C . LYS A 1 83 ? -8.938 -41.552 14.100 1.00 14.03 83 LYS A C 1
ATOM 668 O O . LYS A 1 83 ? -8.478 -40.545 14.633 1.00 14.88 83 LYS A O 1
ATOM 674 N N . PHE A 1 84 ? -10.232 -41.858 14.131 1.00 12.33 84 PHE A N 1
ATOM 675 C CA . PHE A 1 84 ? -11.220 -41.019 14.782 1.00 10.20 84 PHE A CA 1
ATOM 676 C C . PHE A 1 84 ? -11.997 -41.843 15.791 1.00 11.90 84 PHE A C 1
ATOM 677 O O . PHE A 1 84 ? -12.281 -43.009 15.560 1.00 14.18 84 PHE A O 1
ATOM 685 N N . TYR A 1 85 ? -12.376 -41.200 16.889 1.00 14.51 85 TYR A N 1
ATOM 686 C CA . TYR A 1 85 ? -13.102 -41.829 17.967 1.00 15.20 85 TYR A CA 1
ATOM 687 C C . TYR A 1 85 ? -14.554 -41.389 17.960 1.00 14.61 85 TYR A C 1
ATOM 688 O O . TYR A 1 85 ? -14.873 -40.302 17.452 1.00 14.75 85 TYR A O 1
ATOM 697 N N . PRO A 1 86 ? -15.441 -42.226 18.529 1.00 17.34 86 PRO A N 1
ATOM 698 C CA . PRO A 1 86 ? -16.810 -41.787 18.745 1.00 19.87 86 PRO A CA 1
ATOM 699 C C . PRO A 1 86 ? -16.861 -40.701 19.810 1.00 24.20 86 PRO A C 1
ATOM 700 O O . PRO A 1 86 ? -15.957 -40.583 20.643 1.00 21.11 86 PRO A O 1
ATOM 704 N N . GLU A 1 87 ? -17.932 -39.924 19.779 1.00 23.09 87 GLU A N 1
ATOM 705 C CA . GLU A 1 87 ? -18.197 -38.921 20.794 1.00 23.49 87 GLU A CA 1
ATOM 706 C C . GLU A 1 87 ? -18.623 -39.615 22.083 1.00 24.18 87 GLU A C 1
ATOM 707 O O . GLU A 1 87 ? -18.093 -39.326 23.149 1.00 19.85 87 GLU A O 1
ATOM 713 N N . ASP A 1 88 ? -19.584 -40.528 21.953 1.00 22.76 88 ASP A N 1
ATOM 714 C CA . ASP A 1 88 ? -20.085 -41.354 23.048 1.00 23.75 88 ASP A CA 1
ATOM 715 C C . ASP A 1 88 ? -20.208 -42.816 22.561 1.00 29.50 88 ASP A C 1
ATOM 716 O O . ASP A 1 88 ? -21.028 -43.114 21.689 1.00 26.75 88 ASP A O 1
ATOM 721 N N . VAL A 1 89 ? -19.414 -43.719 23.141 1.00 19.63 89 VAL A N 1
ATOM 722 C CA . VAL A 1 89 ? -19.325 -45.100 22.646 1.00 23.59 89 VAL A CA 1
ATOM 723 C C . VAL A 1 89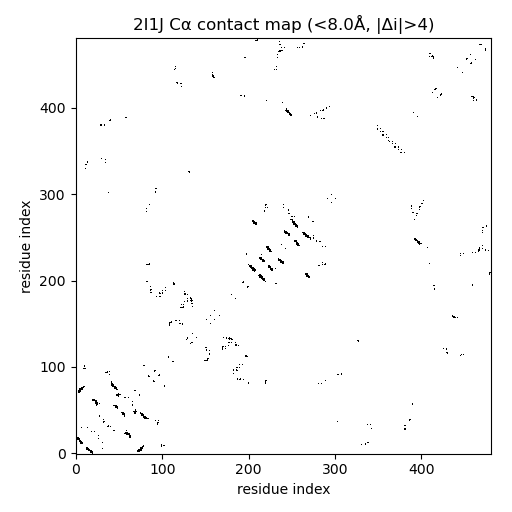 ? -20.646 -45.844 22.626 1.00 21.14 89 VAL A C 1
ATOM 724 O O . VAL A 1 89 ? -20.916 -46.579 21.675 1.00 17.76 89 VAL A O 1
ATOM 728 N N . ALA A 1 90 ? -21.426 -45.681 23.695 1.00 19.07 90 ALA A N 1
ATOM 729 C CA . ALA A 1 90 ? -22.621 -46.469 23.941 1.00 31.35 90 ALA A CA 1
ATOM 730 C C . ALA A 1 90 ? -23.686 -46.193 22.896 1.00 35.59 90 ALA A C 1
ATOM 731 O O . ALA A 1 90 ? -24.461 -47.077 22.552 1.00 40.14 90 ALA A O 1
ATOM 733 N N . ASP A 1 91 ? -23.701 -44.968 22.381 1.00 37.30 91 ASP A N 1
ATOM 734 C CA . ASP A 1 91 ? -24.680 -44.552 21.388 1.00 40.79 91 ASP A CA 1
ATOM 735 C C . ASP A 1 91 ? -24.194 -44.789 19.958 1.00 40.06 91 ASP A C 1
ATOM 736 O O . ASP A 1 91 ? -25.002 -44.857 19.042 1.00 51.66 91 ASP A O 1
ATOM 741 N N . GLU A 1 92 ? -22.883 -44.926 19.761 1.00 32.14 92 GLU A N 1
ATOM 742 C CA . GLU A 1 92 ? -22.314 -44.844 18.418 1.00 33.46 92 GLU A CA 1
ATOM 743 C C . GLU A 1 92 ? -21.719 -46.090 17.819 1.00 37.42 92 GLU A C 1
ATOM 744 O O . GLU A 1 92 ? -21.774 -46.252 16.602 1.00 48.54 92 GLU A O 1
ATOM 750 N N . LEU A 1 93 ? -21.073 -46.924 18.628 1.00 31.11 93 LEU A N 1
ATOM 751 C CA . LEU A 1 93 ? -20.446 -48.119 18.088 1.00 26.42 93 LEU A CA 1
ATOM 752 C C . LEU A 1 93 ? -21.572 -49.120 17.840 1.00 35.75 93 LEU A C 1
ATOM 753 O O . LEU A 1 93 ? -22.191 -49.621 18.775 1.00 49.73 93 LEU A O 1
ATOM 758 N N . ILE A 1 94 ? -21.851 -49.361 16.566 1.00 26.08 94 ILE A N 1
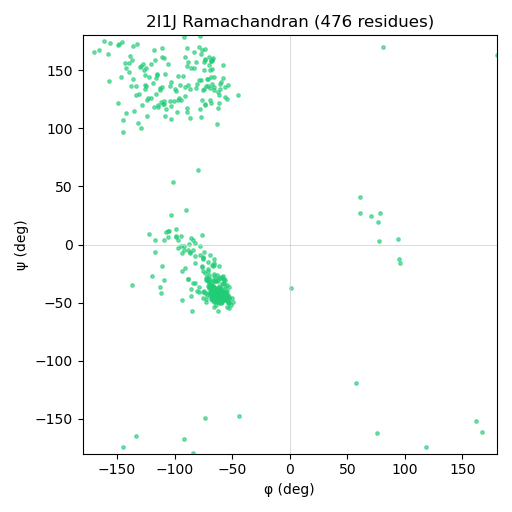ATOM 759 C CA . ILE A 1 94 ? -22.990 -50.156 16.152 1.00 14.64 94 ILE A CA 1
ATOM 760 C C . ILE A 1 94 ? -22.629 -51.652 16.167 1.00 14.95 94 ILE A C 1
ATOM 761 O O . ILE A 1 94 ? -23.284 -52.458 16.825 1.00 20.86 94 ILE A O 1
ATOM 766 N N . GLN A 1 95 ? -21.596 -52.025 15.424 1.00 16.87 95 GLN A N 1
ATOM 767 C CA . GLN A 1 95 ? -21.275 -53.436 15.234 1.00 14.39 95 GLN A CA 1
ATOM 768 C C . GLN A 1 95 ? -20.354 -53.990 16.311 1.00 20.78 95 GLN A C 1
ATOM 769 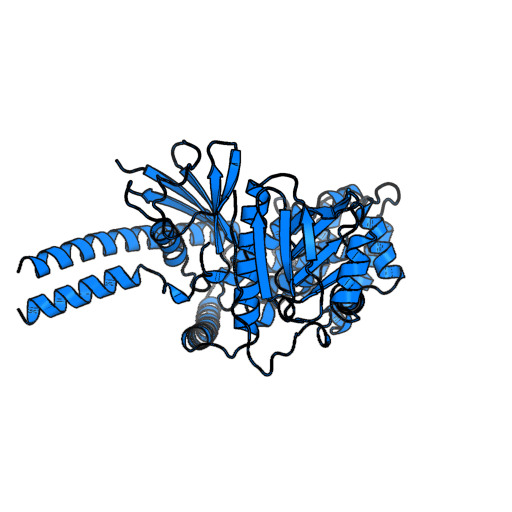O O . GLN A 1 95 ? -19.606 -53.257 16.968 1.00 12.98 95 GLN A O 1
ATOM 775 N N . GLU A 1 96 ? -20.411 -55.309 16.464 1.00 13.13 96 GLU A N 1
ATOM 776 C CA . GLU A 1 96 ? -19.532 -56.044 17.357 1.00 15.35 96 GLU A CA 1
ATOM 777 C C . GLU A 1 96 ? -18.050 -55.942 16.970 1.00 8.61 96 GLU A C 1
ATOM 778 O O . GLU A 1 96 ? -17.202 -55.751 17.819 1.00 11.26 96 GLU A O 1
ATOM 788 N N . ILE A 1 97 ? -17.745 -56.071 15.688 1.00 10.62 97 ILE A N 1
ATOM 789 C CA . ILE A 1 97 ? -16.368 -55.939 15.207 1.00 11.08 97 ILE A CA 1
ATOM 790 C C . ILE A 1 97 ? -15.824 -54.525 15.476 1.00 17.76 97 ILE A C 1
ATOM 791 O O . ILE A 1 97 ? -14.704 -54.364 15.925 1.00 13.60 97 ILE A O 1
ATOM 796 N N . THR A 1 98 ? -16.633 -53.501 15.243 1.00 14.15 98 THR A N 1
ATOM 797 C CA . THR A 1 98 ? -16.216 -52.133 15.544 1.00 11.05 98 THR A CA 1
ATOM 798 C C . THR A 1 98 ? -15.955 -51.922 17.045 1.00 9.48 98 THR A C 1
ATOM 799 O O . THR A 1 98 ? -14.917 -51.376 17.441 1.00 13.77 98 THR A O 1
ATOM 803 N N . LEU A 1 99 ? -16.881 -52.377 17.873 1.00 9.52 99 LEU A N 1
ATOM 804 C CA . LEU A 1 99 ? -16.682 -52.394 19.336 1.00 12.08 99 LEU A CA 1
ATOM 805 C C . LEU A 1 99 ? -15.387 -53.090 19.755 1.00 13.62 99 LEU A C 1
ATOM 806 O O . LEU A 1 99 ? -14.569 -52.531 20.500 1.00 13.29 99 LEU A O 1
ATOM 811 N N . LYS A 1 100 ? -15.219 -54.323 19.300 1.00 15.84 100 LYS A N 1
ATOM 812 C CA . LYS A 1 100 ? -14.031 -55.120 19.623 1.00 14.38 100 LYS A CA 1
ATOM 813 C C . LYS A 1 100 ? -12.743 -54.387 19.297 1.00 12.08 100 LYS A C 1
ATOM 814 O O . LYS A 1 100 ? -11.853 -54.309 20.127 1.00 11.54 100 LYS A O 1
ATOM 820 N N . LEU A 1 101 ? -12.650 -53.848 18.083 1.00 11.92 101 LEU A N 1
ATOM 821 C CA . LEU A 1 101 ? -11.440 -53.163 17.655 1.00 15.32 101 LEU A CA 1
ATOM 822 C C . LEU A 1 101 ? -11.152 -51.887 18.430 1.00 17.31 101 LEU A C 1
ATOM 823 O O . LEU A 1 101 ? -9.994 -51.610 18.740 1.00 14.90 101 LEU A O 1
ATOM 828 N N . PHE A 1 102 ? -12.180 -51.090 18.721 1.00 12.77 102 PHE A N 1
ATOM 829 C CA . PHE A 1 102 ? -11.983 -49.926 19.575 1.00 12.07 102 PHE A CA 1
ATOM 830 C C . PHE A 1 102 ? -11.519 -50.313 20.953 1.00 11.87 102 PHE A C 1
ATOM 831 O O . PHE A 1 102 ? -10.620 -49.696 21.509 1.00 11.15 102 PHE A O 1
ATOM 839 N N . TYR A 1 103 ? -12.164 -51.333 21.491 1.00 8.32 103 TYR A N 1
ATOM 840 C CA . TYR A 1 103 ? -11.870 -51.838 22.808 1.00 12.10 103 TYR A CA 1
ATOM 841 C C . TYR A 1 103 ? -10.403 -52.246 22.945 1.00 12.01 103 TYR A C 1
ATOM 842 O O . TYR A 1 103 ? -9.729 -51.882 23.927 1.00 10.41 103 TYR A O 1
ATOM 851 N N . LEU A 1 104 ? -9.909 -52.994 21.954 1.00 10.29 104 LEU A N 1
ATOM 852 C CA . LEU A 1 104 ? -8.521 -53.485 21.976 1.00 11.64 104 LEU A CA 1
ATOM 853 C C . LEU A 1 104 ? -7.518 -52.352 21.802 1.00 12.16 104 LEU A C 1
ATOM 854 O O . LEU A 1 104 ? -6.479 -52.313 22.469 1.00 9.63 104 LEU A O 1
ATOM 859 N N . GLN A 1 105 ? -7.826 -51.440 20.887 1.00 10.58 105 GLN A N 1
ATOM 860 C CA . GLN A 1 105 ? -7.023 -50.244 20.681 1.00 11.84 105 GLN A CA 1
ATOM 861 C C . GLN A 1 105 ? -6.929 -49.378 21.937 1.00 11.51 105 GLN A C 1
ATOM 862 O O . GLN A 1 105 ? -5.833 -48.947 22.328 1.00 14.66 105 GLN A O 1
ATOM 868 N N . VAL A 1 106 ? -8.069 -49.114 22.563 1.00 11.96 106 VAL A N 1
ATOM 869 C CA . VAL A 1 106 ? -8.093 -48.293 23.757 1.00 9.67 106 VAL A CA 1
ATOM 870 C C . VAL A 1 106 ? -7.425 -48.986 24.964 1.00 10.66 106 VAL A C 1
ATOM 871 O O . VAL A 1 106 ? -6.727 -48.356 25.738 1.00 13.28 106 VAL A O 1
ATOM 875 N N . LYS A 1 107 ? -7.646 -50.284 25.126 1.00 10.87 107 LYS A N 1
ATOM 876 C CA . LYS A 1 107 ? -6.973 -51.038 26.192 1.00 11.50 107 LYS A CA 1
ATOM 877 C C . LYS A 1 107 ? -5.458 -51.010 26.015 1.00 13.24 107 LYS A C 1
ATOM 878 O O . LYS A 1 107 ? -4.701 -50.856 26.976 1.00 11.72 107 LYS A O 1
ATOM 884 N N . ASN A 1 108 ? -5.017 -51.120 24.770 1.00 11.02 108 ASN A N 1
ATOM 885 C CA . ASN A 1 108 ? -3.598 -51.019 24.456 1.00 12.44 108 ASN A CA 1
ATOM 886 C C . ASN A 1 108 ? -3.007 -49.643 24.812 1.00 17.31 108 ASN A C 1
ATOM 887 O O . ASN A 1 108 ? -1.914 -49.555 25.355 1.00 12.44 108 ASN A O 1
ATOM 892 N N . ALA A 1 109 ? -3.745 -48.580 24.511 1.00 13.49 109 ALA A N 1
ATOM 893 C CA . ALA A 1 109 ? -3.380 -47.207 24.900 1.00 10.63 109 ALA A CA 1
ATOM 894 C C . ALA A 1 109 ? -3.288 -47.075 26.415 1.00 10.42 109 ALA A C 1
ATOM 895 O O . ALA A 1 109 ? -2.398 -46.387 26.927 1.00 16.29 109 ALA A O 1
ATOM 897 N N . ILE A 1 110 ? -4.179 -47.749 27.143 1.00 10.04 110 ILE A N 1
ATOM 898 C CA . ILE A 1 110 ? -4.142 -47.713 28.612 1.00 9.46 110 ILE A CA 1
ATOM 899 C C . ILE A 1 110 ? -2.975 -48.533 29.180 1.00 19.18 110 ILE A C 1
ATOM 900 O O . ILE A 1 110 ? -2.226 -48.066 30.044 1.00 12.67 110 ILE A O 1
ATOM 905 N N . LEU A 1 111 ? -2.809 -49.749 28.669 1.00 13.78 111 LEU A N 1
ATOM 906 C CA . LEU A 1 111 ? -1.782 -50.635 29.159 1.00 9.60 111 LEU A CA 1
ATOM 907 C C . LEU A 1 111 ? -0.396 -50.121 28.852 1.00 8.97 111 LEU A C 1
ATOM 908 O O . LEU A 1 111 ? 0.507 -50.309 29.658 1.00 16.31 111 LEU A O 1
ATOM 913 N N . SER A 1 112 ? -0.238 -49.488 27.691 1.00 10.39 112 SER A N 1
ATOM 914 C CA . SER A 1 112 ? 1.037 -48.889 27.284 1.00 11.46 112 SER A CA 1
ATOM 915 C C . SER A 1 112 ? 1.295 -47.480 27.873 1.00 14.02 112 SER A C 1
ATOM 916 O O . SER A 1 112 ? 2.341 -46.884 27.637 1.00 15.15 112 SER A O 1
ATOM 919 N N . ASP A 1 113 ? 0.370 -46.987 28.687 1.00 17.03 113 ASP A N 1
ATOM 920 C CA . ASP A 1 113 ? 0.447 -45.660 29.279 1.00 15.13 113 ASP A CA 1
ATOM 921 C C . ASP A 1 113 ? 0.472 -44.517 28.258 1.00 24.16 113 ASP A C 1
ATOM 922 O O . ASP A 1 113 ? 1.006 -43.431 28.549 1.00 21.19 113 ASP A O 1
ATOM 927 N N . GLU A 1 114 ? -0.113 -44.741 27.082 1.00 17.54 114 GLU A N 1
ATOM 928 C CA . GLU A 1 114 ? -0.362 -43.648 26.122 1.00 20.36 114 GLU A CA 1
ATOM 929 C C . GLU A 1 114 ? -1.410 -42.683 26.687 1.00 20.87 114 GLU A C 1
ATOM 930 O O . GLU A 1 114 ? -1.317 -41.465 26.489 1.00 27.63 114 GLU A O 1
ATOM 936 N N A ILE A 1 115 ? -2.407 -43.256 27.368 0.50 16.76 115 ILE A N 1
ATOM 937 N N B ILE A 1 115 ? -2.429 -43.212 27.348 0.50 19.70 115 ILE A N 1
ATOM 938 C CA A ILE A 1 115 ? -3.469 -42.532 28.080 0.50 17.42 115 ILE A CA 1
ATOM 939 C CA B ILE A 1 115 ? -3.356 -42.348 28.064 0.50 19.58 115 ILE A CA 1
ATOM 940 C C A ILE A 1 115 ? -3.212 -42.706 29.569 0.50 20.02 115 ILE A C 1
ATOM 941 C C B ILE A 1 115 ? -3.295 -42.673 29.542 0.50 21.52 115 ILE A C 1
ATOM 942 O O A ILE A 1 115 ? -3.007 -43.837 30.011 0.50 22.17 115 ILE A O 1
ATOM 943 O O B ILE A 1 115 ? -3.303 -43.843 29.938 0.50 21.39 115 ILE A O 1
ATOM 952 N N . TYR A 1 116 ? -3.226 -41.615 30.347 1.00 16.96 116 TYR A N 1
ATOM 953 C CA . TYR A 1 116 ? -3.146 -41.738 31.798 1.00 15.12 116 TYR A CA 1
ATOM 954 C C . TYR A 1 116 ? -4.438 -42.374 32.334 1.00 17.68 116 TYR A C 1
ATOM 955 O O . TYR A 1 116 ? -5.533 -42.082 31.875 1.00 17.05 116 TYR A O 1
ATOM 964 N N . CYS A 1 117 ? -4.280 -43.278 33.290 1.00 15.70 117 CYS A N 1
ATOM 965 C CA . CYS A 1 117 ? -5.390 -43.944 33.907 1.00 14.10 117 CYS A CA 1
ATOM 966 C C . CYS A 1 117 ? -4.956 -44.230 35.330 1.00 12.95 117 CYS A C 1
ATOM 967 O O . CYS A 1 117 ? -3.935 -44.891 35.523 1.00 16.64 117 CYS A O 1
ATOM 970 N N . PRO A 1 118 ? -5.707 -43.715 36.330 1.00 16.84 118 PRO A N 1
ATOM 971 C CA . PRO A 1 118 ? -5.308 -43.944 37.716 1.00 16.70 118 PRO A CA 1
ATOM 972 C C . PRO A 1 118 ? -5.395 -45.406 38.155 1.00 17.68 118 PRO A C 1
ATOM 973 O O . PRO A 1 118 ? -6.123 -46.193 37.544 1.00 16.68 118 PRO A O 1
ATOM 977 N N . PRO A 1 119 ? -4.683 -45.755 39.241 1.00 21.29 119 PRO A N 1
ATOM 978 C CA . PRO A 1 119 ? -4.629 -47.140 39.706 1.00 15.92 119 PRO A CA 1
ATOM 979 C C . PRO A 1 119 ? -5.996 -47.801 39.907 1.00 22.73 119 PRO A C 1
ATOM 980 O O . PRO A 1 119 ? -6.207 -48.901 39.416 1.00 21.14 119 PRO A O 1
ATOM 984 N N . GLU A 1 120 ? -6.908 -47.148 40.625 1.00 19.30 120 GLU A N 1
ATOM 985 C CA . GLU A 1 120 ? -8.204 -47.758 40.933 1.00 20.74 120 GLU A CA 1
ATOM 986 C C . GLU A 1 120 ? -9.004 -48.057 39.664 1.00 17.37 120 GLU A C 1
ATOM 987 O O . GLU A 1 120 ? -9.620 -49.120 39.562 1.00 18.47 120 GLU A O 1
ATOM 993 N N . THR A 1 121 ? -8.959 -47.142 38.695 1.00 14.22 121 THR A N 1
ATOM 994 C CA . THR A 1 121 ? -9.648 -47.332 37.420 1.00 13.97 121 THR A CA 1
ATOM 995 C C . THR A 1 121 ? -8.950 -48.417 36.566 1.00 17.53 121 THR A C 1
ATOM 996 O O . THR A 1 121 ? -9.599 -49.188 35.867 1.00 11.94 121 THR A O 1
ATOM 1000 N N . SER A 1 122 ? -7.623 -48.473 36.639 1.00 11.83 122 SER A N 1
ATOM 1001 C CA . SER A 1 122 ? -6.836 -49.471 35.924 1.00 13.54 122 SER A CA 1
ATOM 1002 C C . SER A 1 122 ? -7.239 -50.889 36.370 1.00 12.67 122 SER A C 1
ATOM 1003 O O . SER A 1 122 ? -7.321 -51.806 35.557 1.00 15.07 122 SER A O 1
ATOM 1007 N N . VAL A 1 123 ? -7.507 -51.054 37.660 1.00 11.33 123 VAL A N 1
ATOM 1008 C CA . VAL A 1 123 ? -7.904 -52.348 38.201 1.00 13.13 123 VAL A CA 1
ATOM 1009 C C . VAL A 1 123 ? -9.315 -52.760 37.838 1.00 19.57 123 VAL A C 1
ATOM 1010 O O . VAL A 1 123 ? -9.555 -53.929 37.524 1.00 15.79 123 VAL A O 1
ATOM 1014 N N . LEU A 1 124 ? -10.257 -51.813 37.882 1.00 13.52 124 LEU A N 1
ATOM 1015 C CA . LEU A 1 124 ? -11.611 -52.097 37.469 1.00 9.82 124 LEU A CA 1
ATOM 1016 C C . LEU A 1 124 ? -11.653 -52.445 35.980 1.00 10.04 124 LEU A C 1
ATOM 1017 O O . LEU A 1 124 ? -12.351 -53.369 35.584 1.00 13.93 124 LEU A O 1
ATOM 1022 N N . LEU A 1 125 ? -10.905 -51.703 35.173 1.00 6.85 125 LEU A N 1
ATOM 1023 C CA . LEU A 1 125 ? -10.810 -51.959 33.746 1.00 8.57 125 LEU A CA 1
ATOM 1024 C C . LEU A 1 125 ? -10.200 -53.348 33.461 1.00 12.83 125 LEU A C 1
ATOM 1025 O O . LEU A 1 125 ? -10.674 -54.067 32.588 1.00 14.43 125 LEU A O 1
ATOM 1030 N N . ALA A 1 126 ? -9.174 -53.711 34.218 1.00 12.17 126 ALA A N 1
ATOM 1031 C CA . ALA A 1 126 ? -8.567 -55.033 34.127 1.00 13.87 126 ALA A CA 1
ATOM 1032 C C . ALA A 1 126 ? -9.621 -56.129 34.373 1.00 9.93 126 ALA A C 1
ATOM 1033 O O . ALA A 1 126 ? -9.659 -57.120 33.658 1.00 12.95 126 ALA A O 1
ATOM 1035 N N . SER A 1 127 ? -10.508 -55.900 35.337 1.00 10.53 127 SER A N 1
ATOM 1036 C CA . SER A 1 127 ? -11.568 -56.848 35.681 1.00 10.98 127 SER A CA 1
ATOM 1037 C C . SER A 1 127 ? -12.605 -57.017 34.552 1.00 15.30 127 SER A C 1
ATOM 1038 O O . SER A 1 127 ? -13.050 -58.139 34.287 1.00 13.05 127 SER A O 1
ATOM 1041 N N . TYR A 1 128 ? -12.968 -55.927 33.872 1.00 11.09 128 TYR A N 1
ATOM 1042 C CA . TYR A 1 128 ? -13.793 -56.017 32.656 1.00 11.14 128 TYR A CA 1
ATOM 1043 C C . TYR A 1 128 ? -13.081 -56.658 31.477 1.00 12.96 128 TYR A C 1
ATOM 1044 O O . TYR A 1 128 ? -13.718 -57.356 30.692 1.00 10.83 128 TYR A O 1
ATOM 1053 N N . ALA A 1 129 ? -11.773 -56.414 31.338 1.00 12.38 129 ALA A N 1
ATOM 1054 C CA . ALA A 1 129 ? -10.992 -57.076 30.298 1.00 12.58 129 ALA A CA 1
ATOM 1055 C C . ALA A 1 129 ? -10.958 -58.596 30.490 1.00 7.22 129 ALA A C 1
ATOM 1056 O O . ALA A 1 129 ? -11.036 -59.332 29.505 1.00 11.42 129 ALA A O 1
ATOM 1058 N N . VAL A 1 130 ? -10.841 -59.074 31.732 1.00 10.88 130 VAL A N 1
ATOM 1059 C CA . VAL A 1 130 ? -10.874 -60.524 31.979 1.00 12.39 130 VAL A CA 1
ATOM 1060 C C . VAL A 1 130 ? -12.267 -61.101 31.702 1.00 13.22 130 VAL A C 1
ATOM 1061 O O . VAL A 1 130 ? -12.376 -62.162 31.117 1.00 10.61 130 VAL A O 1
ATOM 1065 N N . GLN A 1 131 ? -13.327 -60.382 32.063 1.00 10.98 131 GLN A N 1
ATOM 1066 C CA . GLN A 1 131 ? -14.664 -60.775 31.652 1.00 8.95 131 GLN A CA 1
ATOM 1067 C C . GLN A 1 131 ? -14.816 -60.871 30.121 1.00 11.30 131 GLN A C 1
ATOM 1068 O O . GLN A 1 131 ? -15.369 -61.848 29.610 1.00 15.13 131 GLN A O 1
ATOM 1074 N N . ALA A 1 132 ? -14.351 -59.844 29.409 1.00 11.60 132 ALA A N 1
ATOM 1075 C CA . ALA A 1 132 ? -14.424 -59.785 27.948 1.00 12.29 132 ALA A CA 1
ATOM 1076 C C . ALA A 1 132 ? -13.679 -60.929 27.283 1.00 16.84 132 ALA A C 1
ATOM 1077 O O . ALA A 1 132 ? -14.115 -61.437 26.261 1.00 18.79 132 ALA A O 1
ATOM 1079 N N . ARG A 1 133 ? -12.535 -61.290 27.856 1.00 15.65 133 ARG A N 1
ATOM 1080 C CA . ARG A 1 133 ? -11.634 -62.255 27.256 1.00 13.42 133 ARG A CA 1
ATOM 1081 C C . ARG A 1 133 ? -12.011 -63.691 27.619 1.00 14.24 133 ARG A C 1
ATOM 1082 O O . ARG A 1 133 ? -11.903 -64.578 26.793 1.00 17.24 133 ARG A O 1
ATOM 1090 N N . HIS A 1 134 ? -12.441 -63.909 28.858 1.00 10.45 134 HIS A N 1
ATOM 1091 C CA . HIS A 1 134 ? -12.590 -65.259 29.376 1.00 16.07 134 HIS A CA 1
ATOM 1092 C C . HIS A 1 134 ? -14.013 -65.661 29.745 1.00 19.58 134 HIS A C 1
ATOM 1093 O O . HIS A 1 134 ? -14.221 -66.813 30.095 1.00 18.02 134 HIS A O 1
ATOM 1100 N N . GLY A 1 135 ? -14.973 -64.734 29.695 1.00 12.04 135 GLY A N 1
ATOM 1101 C CA . GLY A 1 135 ? -16.344 -65.018 30.161 1.00 11.47 135 GLY A CA 1
ATOM 1102 C C . GLY A 1 135 ? -16.442 -65.032 31.669 1.00 13.07 135 GLY A C 1
ATOM 1103 O O . GLY A 1 135 ? -15.565 -64.506 32.348 1.00 13.43 135 GLY A O 1
ATOM 1104 N N . ASP A 1 136 ? -17.516 -65.621 32.196 1.00 11.95 136 ASP A N 1
ATOM 1105 C CA . ASP A 1 136 ? -17.793 -65.629 33.642 1.00 7.84 136 ASP A CA 1
ATOM 1106 C C . ASP A 1 136 ? -16.688 -66.306 34.456 1.00 15.19 136 ASP A C 1
ATOM 1107 O O . ASP A 1 136 ? -16.170 -67.344 34.062 1.00 15.99 136 ASP A O 1
ATOM 1112 N N . HIS A 1 137 ? -16.361 -65.725 35.606 1.00 12.63 137 HIS A N 1
ATOM 1113 C CA . HIS A 1 137 ? -15.440 -66.341 36.531 1.00 12.10 137 HIS A CA 1
ATOM 1114 C C . HIS A 1 137 ? -16.128 -67.542 37.152 1.00 17.69 137 HIS A C 1
ATOM 1115 O O . HIS A 1 137 ? -17.302 -67.477 37.465 1.00 12.93 137 HIS A O 1
ATOM 1122 N N . ASN A 1 138 ? -15.368 -68.611 37.368 1.00 14.62 138 ASN A N 1
ATOM 1123 C CA . ASN A 1 138 ? -15.883 -69.839 37.949 1.00 10.06 138 ASN A CA 1
ATOM 1124 C C . ASN A 1 138 ? -14.770 -70.386 38.810 1.00 8.85 138 ASN A C 1
ATOM 1125 O O . ASN A 1 138 ? -13.759 -70.857 38.288 1.00 16.16 138 ASN A O 1
ATOM 1130 N N . PRO A 1 139 ? -14.924 -70.297 40.140 1.00 11.30 139 PRO A N 1
ATOM 1131 C CA . PRO A 1 139 ? -13.856 -70.699 41.056 1.00 13.93 139 PRO A CA 1
ATOM 1132 C C . PRO A 1 139 ? -13.443 -72.183 40.982 1.00 14.80 139 PRO A C 1
ATOM 1133 O O . PRO A 1 139 ? -12.346 -72.544 41.441 1.00 15.87 139 PRO A O 1
ATOM 1137 N N . ALA A 1 140 ? -14.309 -73.009 40.407 1.00 12.33 140 ALA A N 1
ATOM 1138 C CA . ALA A 1 140 ? -14.063 -74.460 40.235 1.00 13.97 140 ALA A CA 1
ATOM 1139 C C . ALA A 1 140 ? -13.218 -74.735 39.005 1.00 13.84 140 ALA A C 1
ATOM 1140 O O . ALA A 1 140 ? -12.688 -75.838 38.837 1.00 14.80 140 ALA A O 1
ATOM 1142 N N . VAL A 1 141 ? -13.126 -73.735 38.124 1.00 13.08 141 VAL A N 1
ATOM 1143 C CA . VAL A 1 141 ? -12.466 -73.892 36.841 1.00 11.99 141 VAL A CA 1
ATOM 1144 C C . VAL A 1 141 ? -11.266 -72.949 36.638 1.00 13.93 141 VAL A C 1
ATOM 1145 O O . VAL A 1 141 ? -10.329 -73.300 35.924 1.00 14.70 141 VAL A O 1
ATOM 1149 N N . HIS A 1 142 ? -11.280 -71.790 37.306 1.00 12.20 142 HIS A N 1
ATOM 1150 C CA . HIS A 1 142 ? -10.263 -70.760 37.148 1.00 17.95 142 HIS A CA 1
ATOM 1151 C C . HIS A 1 142 ? -9.423 -70.732 38.394 1.00 10.98 142 HIS A C 1
ATOM 1152 O O . HIS A 1 142 ? -9.903 -70.383 39.462 1.00 17.63 142 HIS A O 1
ATOM 1159 N N . GLY A 1 143 ? -8.175 -71.169 38.248 1.00 10.89 143 GLY A N 1
ATOM 1160 C CA . GLY A 1 143 ? -7.317 -71.437 39.390 1.00 18.24 143 GLY A CA 1
ATOM 1161 C C . GLY A 1 143 ? -5.949 -70.834 39.170 1.00 18.07 143 GLY A C 1
ATOM 1162 O O . GLY A 1 143 ? -5.786 -70.007 38.263 1.00 12.40 143 GLY A O 1
ATOM 1163 N N . PRO A 1 144 ? -4.957 -71.261 39.973 1.00 22.56 144 PRO A N 1
ATOM 1164 C CA . PRO A 1 144 ? -3.573 -70.778 39.833 1.00 24.24 144 PRO A CA 1
ATOM 1165 C C . PRO A 1 144 ? -2.998 -70.992 38.431 1.00 18.51 144 PRO A C 1
ATOM 1166 O O . PRO A 1 144 ? -3.014 -72.104 37.900 1.00 19.77 144 PRO A O 1
ATOM 1170 N N . GLY A 1 145 ? -2.493 -69.909 37.857 1.00 20.08 145 GLY A N 1
ATOM 1171 C CA . GLY A 1 145 ? -1.890 -69.918 36.546 1.00 11.17 145 GLY A CA 1
ATOM 1172 C C . GLY A 1 145 ? -2.823 -69.539 35.428 1.00 13.96 145 GLY A C 1
ATOM 1173 O O . GLY A 1 145 ? -2.366 -69.301 34.313 1.00 18.05 145 GLY A O 1
ATOM 1174 N N . PHE A 1 146 ? -4.130 -69.493 35.693 1.00 13.94 146 PHE A N 1
ATOM 1175 C CA . PHE A 1 146 ? -5.071 -69.177 34.634 1.00 10.86 146 PHE A CA 1
ATOM 1176 C C . PHE A 1 146 ? -4.750 -67.829 33.951 1.00 10.30 146 PHE A C 1
ATOM 1177 O O . PHE A 1 146 ? -4.811 -67.698 32.712 1.00 12.05 146 PHE A O 1
ATOM 1185 N N . LEU A 1 147 ? -4.418 -66.828 34.756 1.00 15.93 147 LEU A N 1
ATOM 1186 C CA . LEU A 1 147 ? -4.154 -65.486 34.241 1.00 13.01 147 LEU A CA 1
ATOM 1187 C C . LEU A 1 147 ? -2.654 -65.186 34.075 1.00 15.31 147 LEU A C 1
ATOM 1188 O O . LEU A 1 147 ? -2.275 -64.038 33.839 1.00 13.73 147 LEU A O 1
ATOM 1193 N N . ALA A 1 148 ? -1.805 -66.211 34.139 1.00 10.67 148 ALA A N 1
ATOM 1194 C CA . ALA A 1 148 ? -0.352 -66.011 34.192 1.00 16.08 148 ALA A CA 1
ATOM 1195 C C . ALA A 1 148 ? 0.219 -65.207 33.033 1.00 15.76 148 ALA A C 1
ATOM 1196 O O . ALA A 1 148 ? 1.247 -64.549 33.183 1.00 16.82 148 ALA A O 1
ATOM 1198 N N . ASN A 1 149 ? -0.428 -65.289 31.876 1.00 14.13 149 ASN A N 1
ATOM 1199 C CA . ASN A 1 149 ? 0.071 -64.691 30.648 1.00 16.74 149 ASN A CA 1
ATOM 1200 C C . ASN A 1 149 ? -0.758 -63.466 30.189 1.00 15.48 149 ASN A C 1
ATOM 1201 O O . ASN A 1 149 ? -0.475 -62.888 29.160 1.00 15.38 149 ASN A O 1
ATOM 1206 N N . ASP A 1 150 ? -1.745 -63.065 30.977 1.00 13.75 150 ASP A N 1
ATOM 1207 C CA . ASP A 1 150 ? -2.575 -61.892 30.641 1.00 12.61 150 ASP A CA 1
ATOM 1208 C C . ASP A 1 150 ? -1.830 -60.593 30.985 1.00 10.97 150 ASP A C 1
ATOM 1209 O O . ASP A 1 150 ? -1.163 -60.513 32.009 1.00 16.52 150 ASP A O 1
ATOM 1214 N N . ARG A 1 151 ? -1.969 -59.579 30.137 1.00 15.66 151 ARG A N 1
ATOM 1215 C CA . ARG A 1 151 ? -1.420 -58.250 30.402 1.00 16.30 151 ARG A CA 1
ATOM 1216 C C . ARG A 1 151 ? -2.482 -57.498 31.221 1.00 16.22 151 ARG A C 1
ATOM 1217 O O . ARG A 1 151 ? -3.535 -57.140 30.701 1.00 14.03 151 ARG A O 1
ATOM 1225 N N . LEU A 1 152 ? -2.220 -57.276 32.506 1.00 11.29 152 LEU A N 1
ATOM 1226 C CA . LEU A 1 152 ? -3.277 -56.818 33.426 1.00 13.29 152 LEU A CA 1
ATOM 1227 C C . LEU A 1 152 ? -3.342 -55.296 33.579 1.00 9.92 152 LEU A C 1
ATOM 1228 O O . LEU A 1 152 ? -4.428 -54.697 33.484 1.00 11.39 152 LEU A O 1
ATOM 1233 N N . LEU A 1 153 ? -2.190 -54.686 33.808 1.00 12.64 153 LEU A N 1
ATOM 1234 C CA . LEU A 1 153 ? -2.112 -53.308 34.288 1.00 10.94 153 LEU A CA 1
ATOM 1235 C C . LEU A 1 153 ? -1.004 -52.520 33.624 1.00 13.14 153 LEU A C 1
ATOM 1236 O O . LEU A 1 153 ? -0.042 -53.108 33.140 1.00 13.72 153 LEU A O 1
ATOM 1241 N N . PRO A 1 154 ? -1.129 -51.172 33.605 1.00 13.56 154 PRO A N 1
ATOM 1242 C CA . PRO A 1 154 ? 0.011 -50.331 33.241 1.00 14.97 154 PRO A CA 1
ATOM 1243 C C . PRO A 1 154 ? 1.211 -50.570 34.173 1.00 11.53 154 PRO A C 1
ATOM 1244 O O . PRO A 1 154 ? 1.016 -50.822 35.358 1.00 10.67 154 PRO A O 1
ATOM 1248 N N . GLN A 1 155 ? 2.427 -50.528 33.618 1.00 12.79 155 GLN A N 1
ATOM 1249 C CA . GLN A 1 155 ? 3.655 -50.681 34.395 1.00 16.45 155 GLN A CA 1
ATOM 1250 C C . GLN A 1 155 ? 3.746 -49.652 35.539 1.00 12.29 155 GLN A C 1
ATOM 1251 O O . GLN A 1 155 ? 4.273 -49.953 36.602 1.00 14.30 155 GLN A O 1
ATOM 1257 N N . ARG A 1 156 ? 3.249 -48.441 35.307 1.00 17.80 156 ARG A N 1
ATOM 1258 C CA . ARG A 1 156 ? 3.230 -47.385 36.335 1.00 14.81 156 ARG A CA 1
ATOM 1259 C C . ARG A 1 156 ? 2.503 -47.857 37.589 1.00 19.70 156 ARG A C 1
ATOM 1260 O O . ARG A 1 156 ? 2.977 -47.655 38.711 1.00 19.20 156 ARG A O 1
ATOM 1268 N N . VAL A 1 157 ? 1.365 -48.516 37.396 1.00 18.71 157 VAL A N 1
ATOM 1269 C CA . VAL A 1 157 ? 0.556 -48.992 38.512 1.00 12.99 157 VAL A CA 1
ATOM 1270 C C . VAL A 1 157 ? 1.258 -50.128 39.269 1.00 14.05 157 VAL A C 1
ATOM 1271 O O . VAL A 1 157 ? 1.296 -50.129 40.507 1.00 20.21 157 VAL A O 1
ATOM 1275 N N . THR A 1 158 ? 1.790 -51.114 38.546 1.00 17.40 158 THR A N 1
ATOM 1276 C CA . THR A 1 158 ? 2.467 -52.227 39.222 1.00 16.73 158 THR A CA 1
ATOM 1277 C C . THR A 1 158 ? 3.790 -51.746 39.863 1.00 19.53 158 THR A C 1
ATOM 1278 O O . THR A 1 158 ? 4.151 -52.199 40.946 1.00 21.25 158 THR A O 1
ATOM 1282 N N . ASP A 1 159 ? 4.485 -50.824 39.198 1.00 19.33 159 ASP A N 1
ATOM 1283 C CA . ASP A 1 159 ? 5.721 -50.241 39.748 1.00 25.31 159 ASP A CA 1
ATOM 1284 C C . ASP A 1 159 ? 5.522 -49.562 41.106 1.00 24.04 159 ASP A C 1
ATOM 1285 O O . ASP A 1 159 ? 6.428 -49.561 41.904 1.00 24.35 159 ASP A O 1
ATOM 1290 N N . GLN A 1 160 ? 4.337 -49.017 41.372 1.00 24.48 160 GLN A N 1
ATOM 1291 C CA . GLN A 1 160 ? 4.151 -48.147 42.527 1.00 23.00 160 GLN A CA 1
ATOM 1292 C C . GLN A 1 160 ? 3.388 -48.766 43.695 1.00 24.18 160 GLN A C 1
ATOM 1293 O O . GLN A 1 160 ? 3.086 -48.081 44.678 1.00 28.70 160 GLN A O 1
ATOM 1299 N N . HIS A 1 161 ? 3.094 -50.056 43.597 1.00 16.84 161 HIS A N 1
ATOM 1300 C CA . HIS A 1 161 ? 2.460 -50.802 44.679 1.00 21.78 161 HIS A CA 1
ATOM 1301 C C . HIS A 1 161 ? 3.355 -51.954 45.093 1.00 22.69 161 HIS A C 1
ATOM 1302 O O . HIS A 1 161 ? 4.174 -52.413 44.310 1.00 26.80 161 HIS A O 1
ATOM 1309 N N . LYS A 1 162 ? 3.198 -52.406 46.330 1.00 24.94 162 LYS A N 1
ATOM 1310 C CA . LYS A 1 162 ? 4.005 -53.495 46.877 1.00 29.54 162 LYS A CA 1
ATOM 1311 C C . LYS A 1 162 ? 3.182 -54.770 46.853 1.00 30.76 162 LYS A C 1
ATOM 1312 O O . LYS A 1 162 ? 3.003 -55.430 47.871 1.00 44.15 162 LYS A O 1
ATOM 1318 N N . MET A 1 163 ? 2.664 -55.097 45.679 1.00 23.64 163 MET A N 1
ATOM 1319 C CA . MET A 1 163 ? 1.874 -56.293 45.493 1.00 22.62 163 MET A CA 1
ATOM 1320 C C . MET A 1 163 ? 2.539 -57.214 44.496 1.00 13.52 163 MET A C 1
ATOM 1321 O O . MET A 1 163 ? 3.088 -56.759 43.501 1.00 16.42 163 MET A O 1
ATOM 1326 N N . SER A 1 164 ? 2.499 -58.507 44.799 1.00 15.83 164 SER A N 1
ATOM 1327 C CA . SER A 1 164 ? 2.976 -59.550 43.892 1.00 17.43 164 SER A CA 1
ATOM 1328 C C . SER A 1 164 ? 1.962 -59.792 42.782 1.00 18.73 164 SER A C 1
ATOM 1329 O O . SER A 1 164 ? 0.818 -59.366 42.882 1.00 15.52 164 SER A O 1
ATOM 1332 N N . ARG A 1 165 ? 2.392 -60.463 41.720 1.00 12.70 165 ARG A N 1
ATOM 1333 C CA . ARG A 1 165 ? 1.493 -60.874 40.657 1.00 11.47 165 ARG A CA 1
ATOM 1334 C C . ARG A 1 165 ? 0.302 -61.641 41.194 1.00 12.77 165 ARG A C 1
ATOM 1335 O O . ARG A 1 165 ? -0.843 -61.366 40.819 1.00 13.79 165 ARG A O 1
ATOM 1343 N N . GLU A 1 166 ? 0.568 -62.605 42.070 1.00 14.93 166 GLU A N 1
ATOM 1344 C CA . GLU A 1 166 ? -0.495 -63.397 42.681 1.00 15.88 166 GLU A CA 1
ATOM 1345 C C . GLU A 1 166 ? -1.520 -62.511 43.379 1.00 16.95 166 GLU A C 1
ATOM 1346 O O . GLU A 1 166 ? -2.713 -62.757 43.284 1.00 16.05 166 GLU A O 1
ATOM 1352 N N . GLU A 1 167 ? -1.047 -61.477 44.070 1.00 14.05 167 GLU A N 1
ATOM 1353 C CA . GLU A 1 167 ? -1.927 -60.537 44.778 1.00 16.70 167 GLU A CA 1
ATOM 1354 C C . GLU A 1 167 ? -2.751 -59.676 43.822 1.00 17.81 167 GLU A C 1
ATOM 1355 O O . GLU A 1 167 ? -3.946 -59.481 44.039 1.00 19.28 167 GLU A O 1
ATOM 1361 N N . TRP A 1 168 ? -2.131 -59.187 42.756 1.00 12.70 168 TRP A N 1
ATOM 1362 C CA . TRP A 1 168 ? -2.866 -58.514 41.683 1.00 12.64 168 TRP A CA 1
ATOM 1363 C C . TRP A 1 168 ? -3.941 -59.389 41.023 1.00 19.17 168 TRP A C 1
ATOM 1364 O O . TRP A 1 168 ? -5.067 -58.937 40.778 1.00 12.78 168 TRP A O 1
ATOM 1375 N N . GLU A 1 169 ? -3.592 -60.634 40.713 1.00 9.87 169 GLU A N 1
ATOM 1376 C CA . GLU A 1 169 ? -4.550 -61.561 40.090 1.00 14.34 169 GLU A CA 1
ATOM 1377 C C . GLU A 1 169 ? -5.785 -61.805 40.981 1.00 17.39 169 GLU A C 1
ATOM 1378 O O . GLU A 1 169 ? -6.922 -61.843 40.500 1.00 15.02 169 GLU A O 1
ATOM 1384 N N . GLN A 1 170 ? -5.536 -61.994 42.270 1.00 13.88 170 GLN A N 1
ATOM 1385 C CA . GLN A 1 170 ? -6.578 -62.175 43.283 1.00 16.37 170 GLN A CA 1
ATOM 1386 C C . GLN A 1 170 ? -7.492 -60.948 43.374 1.00 21.19 170 GLN A C 1
ATOM 1387 O O . GLN A 1 170 ? -8.723 -61.052 43.381 1.00 16.56 170 GLN A O 1
ATOM 1397 N N . SER A 1 171 ? -6.879 -59.775 43.433 1.00 16.18 171 SER A N 1
ATOM 1398 C CA . SER A 1 171 ? -7.624 -58.530 43.504 1.00 20.14 171 SER A CA 1
ATOM 1399 C C . SER A 1 171 ? -8.499 -58.309 42.264 1.00 21.37 171 SER A C 1
ATOM 1400 O O . SER A 1 171 ? -9.684 -57.979 42.380 1.00 20.46 171 SER A O 1
ATOM 1403 N N . ILE A 1 172 ? -7.927 -58.508 41.084 1.00 14.72 172 ILE A N 1
ATOM 1404 C CA . ILE A 1 172 ? -8.679 -58.383 39.831 1.00 15.58 172 ILE A CA 1
ATOM 1405 C C . ILE A 1 172 ? -9.763 -59.457 39.727 1.00 15.00 172 ILE A C 1
ATOM 1406 O O . ILE A 1 172 ? -10.872 -59.191 39.236 1.00 16.97 172 ILE A O 1
ATOM 1411 N N . THR A 1 173 ? -9.456 -60.655 40.227 1.00 13.91 173 THR A N 1
ATOM 1412 C CA . THR A 1 173 ? -10.421 -61.769 40.237 1.00 13.99 173 THR A CA 1
ATOM 1413 C C . THR A 1 173 ? -11.632 -61.467 41.155 1.00 12.04 173 THR A C 1
ATOM 1414 O O . THR A 1 173 ? -12.770 -61.771 40.792 1.00 13.25 173 THR A O 1
ATOM 1418 N N . ASN A 1 174 ? -11.394 -60.831 42.301 1.00 17.86 174 ASN A N 1
ATOM 1419 C CA . ASN A 1 174 ? -12.494 -60.352 43.171 1.00 17.18 174 ASN A CA 1
ATOM 1420 C C . ASN A 1 174 ? -13.501 -59.446 42.453 1.00 16.53 174 ASN A C 1
ATOM 1421 O O . ASN A 1 174 ? -14.711 -59.548 42.659 1.00 17.28 174 ASN A O 1
ATOM 1426 N N . TRP A 1 175 ? -12.989 -58.579 41.591 1.00 15.95 175 TRP A N 1
ATOM 1427 C CA . TRP A 1 175 ? -13.816 -57.690 40.776 1.00 14.58 175 TRP A CA 1
ATOM 1428 C C . TRP A 1 175 ? -14.425 -58.383 39.573 1.00 14.95 175 TRP A C 1
ATOM 1429 O O . TRP A 1 175 ? -15.576 -58.109 39.188 1.00 12.02 175 TRP A O 1
ATOM 1440 N N . TRP A 1 176 ? -13.669 -59.299 38.987 1.00 14.16 176 TRP A N 1
ATOM 1441 C CA . TRP A 1 176 ? -14.161 -60.121 37.886 1.00 12.34 176 TRP A CA 1
ATOM 1442 C C . TRP A 1 176 ? -15.408 -60.890 38.337 1.00 10.47 176 TRP A C 1
ATOM 1443 O O . TRP A 1 176 ? -16.372 -60.993 37.585 1.00 13.39 176 TRP A O 1
ATOM 1454 N N . GLN A 1 177 ? -15.396 -61.387 39.575 1.00 11.37 177 GLN A N 1
ATOM 1455 C CA . GLN A 1 177 ? -16.558 -62.073 40.144 1.00 19.96 177 GLN A CA 1
ATOM 1456 C C . GLN A 1 177 ? -17.838 -61.215 40.123 1.00 21.04 177 GLN A C 1
ATOM 1457 O O . GLN A 1 177 ? -18.935 -61.749 39.996 1.00 19.03 177 GLN A O 1
ATOM 1463 N N . GLU A 1 178 ? -17.686 -59.893 40.214 1.00 20.75 178 GLU A N 1
ATOM 1464 C CA . GLU A 1 178 ? -18.823 -58.968 40.209 1.00 16.96 178 GLU A CA 1
ATOM 1465 C C . GLU A 1 178 ? -19.514 -58.847 38.850 1.00 21.32 178 GLU A C 1
ATOM 1466 O O . GLU A 1 178 ? -20.630 -58.353 38.781 1.00 18.17 178 GLU A O 1
ATOM 1472 N N . HIS A 1 179 ? -18.868 -59.308 37.779 1.00 15.00 179 HIS A N 1
ATOM 1473 C CA . HIS A 1 179 ? -19.405 -59.155 36.416 1.00 19.76 179 HIS A CA 1
ATOM 1474 C C . HIS A 1 179 ? -20.121 -60.388 35.877 1.00 17.86 179 HIS A C 1
ATOM 1475 O O . HIS A 1 179 ? -20.470 -60.429 34.691 1.00 17.33 179 HIS A O 1
ATOM 1482 N N . ARG A 1 180 ? -20.315 -61.401 36.717 1.00 18.76 180 ARG A N 1
ATOM 1483 C CA . ARG A 1 180 ? -20.912 -62.663 36.275 1.00 23.52 180 ARG A CA 1
ATOM 1484 C C . ARG A 1 180 ? -22.269 -62.431 35.630 1.00 22.64 180 ARG A C 1
ATOM 1485 O O . ARG A 1 180 ? -23.071 -61.662 36.155 1.00 15.14 180 ARG A O 1
ATOM 1493 N N . GLY A 1 181 ? -22.501 -63.096 34.496 1.00 17.16 181 GLY A N 1
ATOM 1494 C CA . GLY A 1 181 ? -23.706 -62.916 33.686 1.00 20.16 181 GLY A CA 1
ATOM 1495 C C . GLY A 1 181 ? -23.513 -61.926 32.548 1.00 22.29 181 GLY A C 1
ATOM 1496 O O . GLY A 1 181 ? -24.317 -61.865 31.620 1.00 23.93 181 GLY A O 1
ATOM 1497 N N . MET A 1 182 ? -22.456 -61.126 32.611 1.00 17.51 182 MET A N 1
ATOM 1498 C CA . MET A 1 182 ? -22.228 -60.122 31.584 1.00 18.27 182 MET A CA 1
ATOM 1499 C C . MET A 1 182 ? -21.714 -60.796 30.313 1.00 20.83 182 MET A C 1
ATOM 1500 O O . MET A 1 182 ? -20.830 -61.632 30.369 1.00 22.05 182 MET A O 1
ATOM 1505 N N . LEU A 1 183 ? -22.292 -60.433 29.173 1.00 17.83 183 LEU A N 1
ATOM 1506 C CA . LEU A 1 183 ? -21.824 -60.900 27.882 1.00 18.69 183 LEU A CA 1
ATOM 1507 C C . LEU A 1 183 ? -20.487 -60.260 27.611 1.00 18.47 183 LEU A C 1
ATOM 1508 O O . LEU A 1 183 ? -20.225 -59.146 28.075 1.00 13.75 183 LEU A O 1
ATOM 1513 N N . ARG A 1 184 ? -19.639 -60.952 26.858 1.00 18.58 184 ARG A N 1
ATOM 1514 C CA . ARG A 1 184 ? -18.300 -60.445 26.608 1.00 22.20 184 ARG A CA 1
ATOM 1515 C C . ARG A 1 184 ? -18.345 -59.091 25.937 1.00 15.48 184 ARG A C 1
ATOM 1516 O O . ARG A 1 184 ? -17.558 -58.229 26.259 1.00 16.29 184 ARG A O 1
ATOM 1524 N N . GLU A 1 185 ? -19.276 -58.920 25.007 1.00 19.27 185 GLU A N 1
ATOM 1525 C CA . GLU A 1 185 ? -19.483 -57.656 24.282 1.00 22.56 185 GLU A CA 1
ATOM 1526 C C . GLU A 1 185 ? -19.885 -56.510 25.195 1.00 14.81 185 GLU A C 1
ATOM 1527 O O . GLU A 1 185 ? -19.523 -55.349 24.962 1.00 16.82 185 GLU A O 1
ATOM 1537 N N . ASP A 1 186 ? -20.701 -56.829 26.188 1.00 15.57 186 ASP A N 1
ATOM 1538 C CA . ASP A 1 186 ? -21.136 -55.830 27.149 1.00 16.58 186 ASP A CA 1
ATOM 1539 C C . ASP A 1 186 ? -19.999 -55.434 28.077 1.00 14.26 186 ASP A C 1
ATOM 1540 O O . ASP A 1 186 ? -19.965 -54.307 28.561 1.00 11.08 186 ASP A O 1
ATOM 1545 N N . ALA A 1 187 ? -19.090 -56.364 28.347 1.00 15.97 187 ALA A N 1
ATOM 1546 C CA . ALA A 1 187 ? -17.892 -56.061 29.128 1.00 12.76 187 ALA A CA 1
ATOM 1547 C C . ALA A 1 187 ? -16.996 -55.096 28.358 1.00 6.34 187 ALA A C 1
ATOM 1548 O O . ALA A 1 187 ? -16.425 -54.153 28.931 1.00 11.72 187 ALA A O 1
ATOM 1550 N N . MET A 1 188 ? -16.833 -55.347 27.060 1.00 10.69 188 MET A N 1
ATOM 1551 C CA . MET A 1 188 ? -16.073 -54.442 26.207 1.00 11.93 188 MET A CA 1
ATOM 1552 C C . MET A 1 188 ? -16.683 -53.021 26.194 1.00 15.89 188 MET A C 1
ATOM 1553 O O . MET A 1 188 ? -15.966 -52.026 26.295 1.00 12.00 188 MET A O 1
ATOM 1558 N N . MET A 1 189 ? -17.998 -52.941 26.024 1.00 15.91 189 MET A N 1
ATOM 1559 C CA . MET A 1 189 ? -18.705 -51.654 26.048 1.00 13.83 189 MET A CA 1
ATOM 1560 C C . MET A 1 189 ? -18.550 -50.962 27.404 1.00 15.14 189 MET A C 1
ATOM 1561 O O . MET A 1 189 ? -18.297 -49.755 27.461 1.00 15.71 189 MET A O 1
ATOM 1566 N N . GLU A 1 190 ? -18.656 -51.718 28.494 1.00 13.64 190 GLU A N 1
ATOM 1567 C CA . GLU A 1 190 ? -18.530 -51.111 29.808 1.00 14.94 190 GLU A CA 1
ATOM 1568 C C . GLU A 1 190 ? -17.101 -50.574 30.023 1.00 17.34 190 GLU A C 1
ATOM 1569 O O . GLU A 1 190 ? -16.919 -49.497 30.573 1.00 15.40 190 GLU A O 1
ATOM 1575 N N . TYR A 1 191 ? -16.107 -51.318 29.549 1.00 11.14 191 TYR A N 1
ATOM 1576 C CA . TYR A 1 191 ? -14.717 -50.896 29.579 1.00 11.44 191 TYR A CA 1
ATOM 1577 C C . TYR A 1 191 ? -14.566 -49.517 28.869 1.00 7.06 191 TYR A C 1
ATOM 1578 O O . TYR A 1 191 ? -13.950 -48.602 29.390 1.00 9.73 191 TYR A O 1
ATOM 1587 N N . LEU A 1 192 ? -15.146 -49.393 27.690 1.00 10.89 192 LEU A N 1
ATOM 1588 C CA . LEU A 1 192 ? -15.053 -48.173 26.911 1.00 8.97 192 LEU A CA 1
ATOM 1589 C C . LEU A 1 192 ? -15.835 -47.000 27.517 1.00 17.04 192 LEU A C 1
ATOM 1590 O O . LEU A 1 192 ? -15.429 -45.846 27.397 1.00 13.64 192 LEU A O 1
ATOM 1595 N N . LYS A 1 193 ? -16.956 -47.307 28.151 1.00 15.88 193 LYS A N 1
ATOM 1596 C CA . LYS A 1 193 ? -17.761 -46.305 28.847 1.00 16.08 193 LYS A CA 1
ATOM 1597 C C . LYS A 1 193 ? -16.993 -45.691 30.018 1.00 19.96 193 LYS A C 1
ATOM 1598 O O . LYS A 1 193 ? -17.029 -44.481 30.230 1.00 18.09 193 LYS A O 1
ATOM 1604 N N . ILE A 1 194 ? -16.283 -46.528 30.760 1.00 11.48 194 ILE A N 1
ATOM 1605 C CA . ILE A 1 194 ? -15.398 -46.053 31.817 1.00 13.35 194 ILE A CA 1
ATOM 1606 C C . ILE A 1 194 ? -14.198 -45.275 31.239 1.00 18.12 194 ILE A C 1
ATOM 1607 O O . ILE A 1 194 ? -13.879 -44.171 31.696 1.00 15.88 194 ILE A O 1
ATOM 1612 N N . ALA A 1 195 ? -13.547 -45.834 30.221 1.00 15.11 195 ALA A N 1
ATOM 1613 C CA . ALA A 1 195 ? -12.339 -45.222 29.659 1.00 14.62 195 ALA A CA 1
ATOM 1614 C C . ALA A 1 195 ? -12.583 -43.894 28.965 1.00 15.05 195 ALA A C 1
ATOM 1615 O O . ALA A 1 195 ? -11.697 -43.038 28.948 1.00 12.73 195 ALA A O 1
ATOM 1617 N N . GLN A 1 196 ? -13.761 -43.721 28.362 1.00 10.25 196 GLN A N 1
ATOM 1618 C CA . GLN A 1 196 ? -14.029 -42.523 27.570 1.00 16.10 196 GLN A CA 1
ATOM 1619 C C . GLN A 1 196 ? -14.076 -41.242 28.414 1.00 16.23 196 GLN A C 1
ATOM 1620 O O . GLN A 1 196 ? -13.945 -40.156 27.868 1.00 14.48 196 GLN A O 1
ATOM 1626 N N . ASP A 1 197 ? -14.246 -41.374 29.729 1.00 16.19 197 ASP A N 1
ATOM 1627 C CA . ASP A 1 197 ? -14.231 -40.221 30.636 1.00 19.40 197 ASP A CA 1
ATOM 1628 C C . ASP A 1 197 ? -12.832 -39.843 31.136 1.00 21.45 197 ASP A C 1
ATOM 1629 O O . ASP A 1 197 ? -12.682 -38.891 31.910 1.00 15.62 197 ASP A O 1
ATOM 1634 N N . LEU A 1 198 ? -11.809 -40.579 30.703 1.00 19.40 198 LEU A N 1
ATOM 1635 C CA . LEU A 1 198 ? -10.431 -40.234 31.056 1.00 13.45 198 LEU A CA 1
ATOM 1636 C C . LEU A 1 198 ? -10.020 -38.987 30.286 1.00 15.76 198 LEU A C 1
ATOM 1637 O O . LEU A 1 198 ? -10.396 -38.784 29.126 1.00 11.82 198 LEU A O 1
ATOM 1642 N N . GLU A 1 199 ? -9.255 -38.131 30.949 1.00 15.82 199 GLU A N 1
ATOM 1643 C CA . GLU A 1 199 ? -8.855 -36.843 30.384 1.00 15.10 199 GLU A CA 1
ATOM 1644 C C . GLU A 1 199 ? -8.130 -36.979 29.057 1.00 18.76 199 GLU A C 1
ATOM 1645 O O . GLU A 1 199 ? -8.379 -36.206 28.144 1.00 19.98 199 GLU A O 1
ATOM 1651 N N . MET A 1 200 ? -7.224 -37.954 28.947 1.00 14.60 200 MET A N 1
ATOM 1652 C CA . MET A 1 200 ? -6.427 -38.095 27.731 1.00 11.87 200 MET A CA 1
ATOM 1653 C C . MET A 1 200 ? -7.050 -38.968 26.636 1.00 11.05 200 MET A C 1
ATOM 1654 O O . MET A 1 200 ? -6.500 -39.075 25.525 1.00 14.27 200 MET A O 1
ATOM 1659 N N . TYR A 1 201 ? -8.188 -39.582 26.926 1.00 16.49 201 TYR A N 1
ATOM 1660 C CA . TYR A 1 201 ? -8.841 -40.451 25.952 1.00 13.71 201 TYR A CA 1
ATOM 1661 C C . TYR A 1 201 ? -9.226 -39.689 24.705 1.00 14.91 201 TYR A C 1
ATOM 1662 O O . TYR A 1 201 ? -9.900 -38.657 24.792 1.00 17.88 201 TYR A O 1
ATOM 1671 N N . GLY A 1 202 ? -8.830 -40.216 23.545 1.00 17.34 202 GLY A N 1
ATOM 1672 C CA . GLY A 1 202 ? -9.279 -39.684 22.255 1.00 19.26 202 GLY A CA 1
ATOM 1673 C C . GLY A 1 202 ? -8.588 -38.407 21.791 1.00 16.84 202 GLY A C 1
ATOM 1674 O O . GLY A 1 202 ? -8.927 -37.864 20.740 1.00 18.54 202 GLY A O 1
ATOM 1675 N N . VAL A 1 203 ? -7.617 -37.928 22.557 1.00 19.85 203 VAL A N 1
ATOM 1676 C CA . VAL A 1 203 ? -6.942 -36.660 22.244 1.00 16.04 203 VAL A CA 1
ATOM 1677 C C . VAL A 1 203 ? -5.670 -36.887 21.435 1.00 17.48 203 VAL A C 1
ATOM 1678 O O . VAL A 1 203 ? -4.791 -37.647 21.843 1.00 18.04 203 VAL A O 1
ATOM 1682 N N . ASN A 1 204 ? -5.588 -36.238 20.271 1.00 13.65 204 ASN A N 1
ATOM 1683 C CA . ASN A 1 204 ? -4.336 -36.120 19.533 1.00 17.79 204 ASN A CA 1
ATOM 1684 C C . ASN A 1 204 ? -3.591 -34.857 19.991 1.00 22.99 204 ASN A C 1
ATOM 1685 O O . ASN A 1 204 ? -4.108 -33.747 19.826 1.00 18.85 204 ASN A O 1
ATOM 1690 N N . TYR A 1 205 ? -2.394 -35.031 20.558 1.00 17.49 205 TYR A N 1
ATOM 1691 C CA . TYR A 1 205 ? -1.605 -33.928 21.129 1.00 22.23 205 TYR A CA 1
ATOM 1692 C C . TYR A 1 205 ? -0.520 -33.476 20.162 1.00 24.55 205 TYR A C 1
ATOM 1693 O O . TYR A 1 205 ? 0.188 -34.302 19.593 1.00 19.49 205 TYR A O 1
ATOM 1702 N N . PHE A 1 206 ? -0.398 -32.159 19.988 1.00 21.13 206 PHE A N 1
ATOM 1703 C CA . PHE A 1 206 ? 0.608 -31.573 19.113 1.00 25.19 206 PHE A CA 1
ATOM 1704 C C . PHE A 1 206 ? 1.326 -30.413 19.798 1.00 20.50 206 PHE A C 1
ATOM 1705 O O . PHE A 1 206 ? 0.696 -29.581 20.437 1.00 19.12 206 PHE A O 1
ATOM 1713 N N . GLU A 1 207 ? 2.648 -30.374 19.651 1.00 23.28 207 GLU A N 1
ATOM 1714 C CA . GLU A 1 207 ? 3.458 -29.291 20.198 1.00 22.88 207 GLU A CA 1
ATOM 1715 C C . GLU A 1 207 ? 3.225 -28.073 19.336 1.00 22.03 207 GLU A C 1
ATOM 1716 O O . GLU A 1 207 ? 3.409 -28.122 18.119 1.00 29.19 207 GLU A O 1
ATOM 1722 N N . ILE A 1 208 ? 2.749 -27.002 19.954 1.00 22.91 208 ILE A N 1
ATOM 1723 C CA . ILE A 1 208 ? 2.529 -25.756 19.243 1.00 24.50 208 ILE A CA 1
ATOM 1724 C C . ILE A 1 208 ? 3.126 -24.597 20.041 1.00 26.55 208 ILE A C 1
ATOM 1725 O O . ILE A 1 208 ? 3.578 -24.771 21.173 1.00 23.98 208 ILE A O 1
ATOM 1730 N N . ARG A 1 209 ? 3.124 -23.415 19.436 1.00 31.39 209 ARG A N 1
ATOM 1731 C CA . ARG A 1 209 ? 3.468 -22.182 20.143 1.00 35.47 209 ARG A CA 1
ATOM 1732 C C . ARG A 1 209 ? 2.536 -21.060 19.696 1.00 31.45 209 ARG A C 1
ATOM 1733 O O . ARG A 1 209 ? 2.078 -21.036 18.552 1.00 33.47 209 ARG A O 1
ATOM 1741 N N . ASN A 1 210 ? 2.246 -20.140 20.604 1.00 35.35 210 ASN A N 1
ATOM 1742 C CA . ASN A 1 210 ? 1.548 -18.904 20.233 1.00 37.86 210 ASN A CA 1
ATOM 1743 C C . ASN A 1 210 ? 2.543 -17.858 19.700 1.00 38.72 210 ASN A C 1
ATOM 1744 O O . ASN A 1 210 ? 3.752 -18.123 19.619 1.00 32.95 210 ASN A O 1
ATOM 1749 N N . LYS A 1 211 ? 2.038 -16.680 19.337 1.00 41.20 211 LYS A N 1
ATOM 1750 C CA . LYS A 1 211 ? 2.888 -15.620 18.766 1.00 49.31 211 LYS A CA 1
ATOM 1751 C C . LYS A 1 211 ? 3.994 -15.173 19.725 1.00 48.08 211 LYS A C 1
ATOM 1752 O O . LYS A 1 211 ? 5.131 -14.982 19.302 1.00 49.18 211 LYS A O 1
ATOM 1758 N N . LYS A 1 212 ? 3.677 -15.052 21.014 1.00 49.43 212 LYS A N 1
ATOM 1759 C CA . LYS A 1 212 ? 4.694 -14.712 22.011 1.00 48.92 212 LYS A CA 1
ATOM 1760 C C . LYS A 1 212 ? 5.616 -15.882 22.374 1.00 49.64 212 LYS A C 1
ATOM 1761 O O . LYS A 1 212 ? 6.415 -15.781 23.308 1.00 52.55 212 LYS A O 1
ATOM 1767 N N . ASN A 1 213 ? 5.505 -16.986 21.635 1.00 50.40 213 ASN A N 1
ATOM 1768 C CA . ASN A 1 213 ? 6.479 -18.080 21.683 1.00 44.59 213 ASN A CA 1
ATOM 1769 C C . ASN A 1 213 ? 6.384 -19.001 22.916 1.00 38.01 213 ASN A C 1
ATOM 1770 O O . ASN A 1 213 ? 7.335 -19.720 23.238 1.00 43.95 213 ASN A O 1
ATOM 1775 N N . THR A 1 214 ? 5.242 -19.000 23.599 1.00 37.36 214 THR A N 1
ATOM 1776 C CA . THR A 1 214 ? 5.025 -19.944 24.702 1.00 37.51 214 THR A CA 1
ATOM 1777 C C . THR A 1 214 ? 4.761 -21.361 24.151 1.00 33.07 214 THR A C 1
ATOM 1778 O O . THR A 1 214 ? 3.985 -21.524 23.216 1.00 33.98 214 THR A O 1
ATOM 1782 N N . GLU A 1 215 ? 5.420 -22.357 24.740 1.00 33.68 215 GLU A N 1
ATOM 1783 C CA . GLU A 1 215 ? 5.266 -23.762 24.361 1.00 37.74 215 GLU A CA 1
ATOM 1784 C C . GLU A 1 215 ? 3.958 -24.324 24.911 1.00 31.93 215 GLU A C 1
ATOM 1785 O O . GLU A 1 215 ? 3.696 -24.253 26.115 1.00 33.33 215 GLU A O 1
ATOM 1791 N N . LEU A 1 216 ? 3.129 -24.861 24.021 1.00 33.25 216 LEU A N 1
ATOM 1792 C CA . LEU A 1 216 ? 1.810 -25.373 24.396 1.00 29.73 216 LEU A CA 1
ATOM 1793 C C . LEU A 1 216 ? 1.541 -26.724 23.731 1.00 23.68 216 LEU A C 1
ATOM 1794 O O . LEU A 1 216 ? 2.303 -27.168 22.880 1.00 22.80 216 LEU A O 1
ATOM 1799 N N . TRP A 1 217 ? 0.458 -27.373 24.141 1.00 22.78 217 TRP A N 1
ATOM 1800 C CA . TRP A 1 217 ? -0.081 -28.520 23.407 1.00 22.56 217 TRP A CA 1
ATOM 1801 C C . TRP A 1 217 ? -1.414 -28.124 22.835 1.00 19.55 217 TRP A C 1
ATOM 1802 O O . TRP A 1 217 ? -2.226 -27.518 23.531 1.00 19.47 217 TRP A O 1
ATOM 1813 N N . LEU A 1 218 ? -1.623 -28.437 21.557 1.00 19.45 218 LEU A N 1
ATOM 1814 C CA . LEU A 1 218 ? -2.942 -28.456 20.983 1.00 14.05 218 LEU A CA 1
ATOM 1815 C C . LEU A 1 218 ? -3.502 -29.874 21.129 1.00 18.51 218 LEU A C 1
ATOM 1816 O O . LEU A 1 218 ? -2.817 -30.856 20.853 1.00 17.70 218 LEU A O 1
ATOM 1821 N N . GLY A 1 219 ? -4.752 -29.965 21.541 1.00 19.62 219 GLY A N 1
ATOM 1822 C CA . GLY A 1 219 ? -5.480 -31.235 21.577 1.00 15.50 219 GLY A CA 1
ATOM 1823 C C . GLY A 1 219 ? -6.561 -31.180 20.545 1.00 18.76 219 GLY A C 1
ATOM 1824 O O . GLY A 1 219 ? -7.379 -30.254 20.560 1.00 18.44 219 GLY A O 1
ATOM 1825 N N . VAL A 1 220 ? -6.535 -32.141 19.623 1.00 14.08 220 VAL A N 1
ATOM 1826 C CA . VAL A 1 220 ? -7.579 -32.320 18.622 1.00 14.48 220 VAL A CA 1
ATOM 1827 C C . VAL A 1 220 ? -8.357 -33.598 18.946 1.00 22.60 220 VAL A C 1
ATOM 1828 O O . VAL A 1 220 ? -7.764 -34.675 19.012 1.00 14.71 220 VAL A O 1
ATOM 1832 N N . ASP A 1 221 ? -9.668 -33.484 19.159 1.00 10.25 221 ASP A N 1
ATOM 1833 C CA . ASP A 1 221 ? -10.492 -34.648 19.468 1.00 17.34 221 ASP A CA 1
ATOM 1834 C C . ASP A 1 221 ? -11.878 -34.530 18.857 1.00 18.77 221 ASP A C 1
ATOM 1835 O O . ASP A 1 221 ? -12.113 -33.624 18.061 1.00 15.70 221 ASP A O 1
ATOM 1840 N N . ALA A 1 222 ? -12.763 -35.472 19.172 1.00 18.00 222 ALA A N 1
ATOM 1841 C CA . ALA A 1 222 ? -14.113 -35.496 18.607 1.00 21.06 222 ALA A CA 1
ATOM 1842 C C . ALA A 1 222 ? -14.978 -34.311 19.041 1.00 21.54 222 ALA A C 1
ATOM 1843 O O . ALA A 1 222 ? -15.919 -33.934 18.332 1.00 20.71 222 ALA A O 1
ATOM 1845 N N . LEU A 1 223 ? -14.677 -33.759 20.214 1.00 19.33 223 LEU A N 1
ATOM 1846 C CA . LEU A 1 223 ? -15.457 -32.675 20.812 1.00 19.30 223 LEU A CA 1
ATOM 1847 C C . LEU A 1 223 ? -14.988 -31.270 20.361 1.00 21.16 223 LEU A C 1
ATOM 1848 O O . LEU A 1 223 ? -15.774 -30.319 20.299 1.00 26.98 223 LEU A O 1
ATOM 1853 N N . GLY A 1 224 ? -13.709 -31.138 20.056 1.00 17.81 224 GLY A N 1
ATOM 1854 C CA . GLY A 1 224 ? -13.169 -29.865 19.620 1.00 19.04 224 GLY A CA 1
ATOM 1855 C C . GLY A 1 224 ? -11.677 -29.756 19.730 1.00 21.60 224 GLY A C 1
ATOM 1856 O O . GLY A 1 224 ? -10.944 -30.769 19.656 1.00 17.32 224 GLY A O 1
ATOM 1857 N N . LEU A 1 225 ? -11.240 -28.512 19.914 1.00 15.49 225 LEU A N 1
ATOM 1858 C CA . LEU A 1 225 ? -9.843 -28.146 20.077 1.00 22.61 225 LEU A CA 1
ATOM 1859 C C . LEU A 1 225 ? -9.587 -27.644 21.487 1.00 23.76 225 LEU A C 1
ATOM 1860 O O . LEU A 1 225 ? -10.360 -26.851 22.012 1.00 24.06 225 LEU A O 1
ATOM 1865 N N . ASN A 1 226 ? -8.502 -28.118 22.091 1.00 23.85 226 ASN A N 1
ATOM 1866 C CA . ASN A 1 226 ? -8.126 -27.761 23.451 1.00 20.88 226 ASN A CA 1
ATOM 1867 C C . ASN A 1 226 ? -6.716 -27.207 23.452 1.00 19.67 226 ASN A C 1
ATOM 1868 O O . ASN A 1 226 ? -5.905 -27.600 22.609 1.00 18.33 226 ASN A O 1
ATOM 1873 N N . ILE A 1 227 ? -6.418 -26.332 24.413 1.00 22.90 227 ILE A N 1
ATOM 1874 C CA . ILE A 1 227 ? -5.059 -25.805 24.609 1.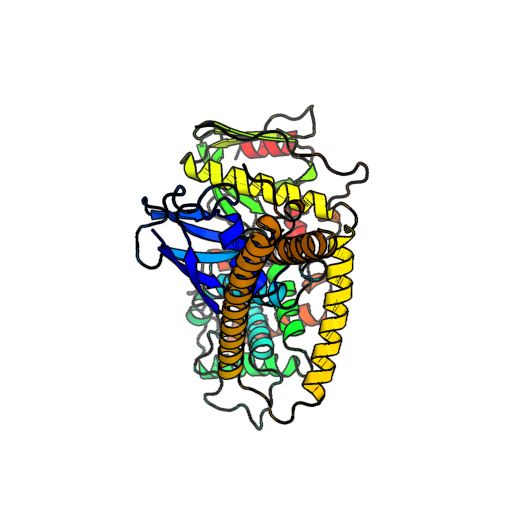00 22.16 227 ILE A CA 1
ATOM 1875 C C . ILE A 1 227 ? -4.606 -26.175 26.009 1.00 14.38 227 ILE A C 1
ATOM 1876 O O . ILE A 1 227 ? -5.319 -25.932 26.978 1.00 18.41 227 ILE A O 1
ATOM 1881 N N . TYR A 1 228 ? -3.443 -26.820 26.085 1.00 15.71 228 TYR A N 1
ATOM 1882 C CA . TYR A 1 228 ? -2.834 -27.242 27.331 1.00 21.90 228 TYR A CA 1
ATOM 1883 C C . TYR A 1 228 ? -1.517 -26.505 27.542 1.00 22.36 228 TYR A C 1
ATOM 1884 O O . TYR A 1 228 ? -0.776 -26.266 26.592 1.00 18.91 228 TYR A O 1
ATOM 1893 N N . GLU A 1 229 ? -1.211 -26.219 28.802 1.00 22.98 229 GLU A N 1
ATOM 1894 C CA . GLU A 1 229 ? 0.141 -25.840 29.195 1.00 29.39 229 GLU A CA 1
ATOM 1895 C C . GLU A 1 229 ? 1.056 -27.037 29.030 1.00 31.95 229 GLU A C 1
ATOM 1896 O O . GLU A 1 229 ? 0.611 -28.185 29.156 1.00 24.39 229 GLU A O 1
ATOM 1902 N N . LYS A 1 230 ? 2.332 -26.764 28.753 1.00 26.44 230 LYS A N 1
ATOM 1903 C CA . LYS A 1 230 ? 3.301 -27.811 28.430 1.00 33.17 230 LYS A CA 1
ATOM 1904 C C . LYS A 1 230 ? 3.445 -28.884 29.516 1.00 28.62 230 LYS A C 1
ATOM 1905 O O . LYS A 1 230 ? 3.690 -30.052 29.213 1.00 30.68 230 LYS A O 1
ATOM 1911 N N . ASP A 1 231 ? 3.292 -28.491 30.772 1.00 29.98 231 ASP A N 1
ATOM 1912 C CA . ASP A 1 231 ? 3.488 -29.423 31.883 1.00 34.00 231 ASP A CA 1
ATOM 1913 C C . ASP A 1 231 ? 2.207 -30.102 32.387 1.00 29.73 231 ASP A C 1
ATOM 1914 O O . ASP A 1 231 ? 2.241 -30.800 33.402 1.00 30.69 231 ASP A O 1
ATOM 1919 N N . ASP A 1 232 ? 1.082 -29.919 31.694 1.00 31.44 232 ASP A N 1
ATOM 1920 C CA . ASP A 1 232 ? -0.179 -30.527 32.149 1.00 24.03 232 ASP A CA 1
ATOM 1921 C C . ASP A 1 232 ? -1.048 -30.965 30.968 1.00 24.87 232 ASP A C 1
ATOM 1922 O O . ASP A 1 232 ? -1.792 -30.160 30.390 1.00 22.80 232 ASP A O 1
ATOM 1927 N N . LYS A 1 233 ? -0.956 -32.250 30.624 1.00 22.52 233 LYS A N 1
ATOM 1928 C CA . LYS A 1 233 ? -1.764 -32.834 29.538 1.00 23.36 233 LYS A CA 1
ATOM 1929 C C . LYS A 1 233 ? -3.149 -33.320 29.984 1.00 18.89 233 LYS A C 1
ATOM 1930 O O . LYS A 1 233 ? -3.960 -33.727 29.148 1.00 25.10 233 LYS A O 1
ATOM 1936 N N . LEU A 1 234 ? -3.414 -33.295 31.287 1.00 17.58 234 LEU A N 1
ATOM 1937 C CA . LEU A 1 234 ? -4.699 -33.744 31.828 1.00 20.27 234 LEU A CA 1
ATOM 1938 C C . LEU A 1 234 ? -5.781 -32.678 31.801 1.00 19.99 234 LEU A C 1
ATOM 1939 O O . LEU A 1 234 ? -6.952 -32.996 31.646 1.00 22.04 234 LEU A O 1
ATOM 1944 N N . THR A 1 235 ? -5.394 -31.418 31.971 1.00 19.73 235 THR A N 1
ATOM 1945 C CA . THR A 1 235 ? -6.365 -30.327 32.169 1.00 24.87 235 THR A CA 1
ATOM 1946 C C . THR A 1 235 ? -6.062 -29.197 31.205 1.00 23.30 235 THR A C 1
ATOM 1947 O O . THR A 1 235 ? -5.157 -28.412 31.456 1.00 28.27 235 THR A O 1
ATOM 1951 N N . PRO A 1 236 ? -6.821 -29.115 30.097 1.00 21.62 236 PRO A N 1
ATOM 1952 C CA . PRO A 1 236 ? -6.635 -28.028 29.163 1.00 23.28 236 PRO A CA 1
ATOM 1953 C C . PRO A 1 236 ? -7.126 -26.722 29.801 1.00 23.70 236 PRO A C 1
ATOM 1954 O O . PRO A 1 236 ? -7.895 -26.757 30.775 1.00 16.66 236 PRO A O 1
ATOM 1958 N N . LYS A 1 237 ? -6.675 -25.605 29.241 1.00 25.66 237 LYS A N 1
ATOM 1959 C CA . LYS A 1 237 ? -6.933 -24.266 29.785 1.00 26.82 237 LYS A CA 1
ATOM 1960 C C . LYS A 1 237 ? -7.900 -23.460 28.926 1.00 25.17 237 LYS A C 1
ATOM 1961 O O . LYS A 1 237 ? -8.640 -22.636 29.444 1.00 28.32 237 LYS A O 1
ATOM 1967 N N . ILE A 1 238 ? -7.889 -23.710 27.616 1.00 23.02 238 ILE A N 1
ATOM 1968 C CA . ILE A 1 238 ? -8.755 -23.034 26.669 1.00 26.29 238 ILE A CA 1
ATOM 1969 C C . ILE A 1 238 ? -9.331 -24.057 25.707 1.00 25.95 238 ILE A C 1
ATOM 1970 O O . ILE A 1 238 ? -8.630 -24.989 25.285 1.00 23.06 238 ILE A O 1
ATOM 1975 N N . GLY A 1 239 ? -10.594 -23.868 25.342 1.00 21.94 239 GLY A N 1
ATOM 1976 C CA . GLY A 1 239 ? -11.261 -24.771 24.419 1.00 25.81 239 GLY A CA 1
ATOM 1977 C C . GLY A 1 239 ? -12.201 -24.130 23.428 1.00 25.61 239 GLY A C 1
ATOM 1978 O O . GLY A 1 239 ? -12.788 -23.075 23.688 1.00 22.05 239 GLY A O 1
ATOM 1979 N N . PHE A 1 240 ? -12.345 -24.780 22.277 1.00 26.61 240 PHE A N 1
ATOM 1980 C CA . PHE A 1 240 ? -13.344 -24.403 21.286 1.00 26.38 240 PHE A CA 1
ATOM 1981 C C . PHE A 1 240 ? -14.065 -25.661 20.813 1.00 23.19 240 PHE A C 1
ATOM 1982 O O . PHE A 1 240 ? -13.409 -26.624 20.408 1.00 25.39 240 PHE A O 1
ATOM 1990 N N . PRO A 1 241 ? -15.411 -25.662 20.845 1.00 25.43 241 PRO A N 1
ATOM 1991 C CA . PRO A 1 241 ? -16.144 -26.767 20.244 1.00 21.94 241 PRO A CA 1
ATOM 1992 C C . PRO A 1 241 ? -16.086 -26.656 18.729 1.00 21.38 241 PRO A C 1
ATOM 1993 O O . PRO A 1 241 ? -15.844 -25.553 18.205 1.00 22.09 241 PRO A O 1
ATOM 1997 N N . TRP A 1 242 ? -16.302 -27.768 18.023 1.00 22.95 242 TRP A N 1
ATOM 1998 C CA . TRP A 1 242 ? -16.251 -27.754 16.559 1.00 23.07 242 TRP A CA 1
ATOM 1999 C C . TRP A 1 242 ? -17.273 -26.788 15.957 1.00 19.60 242 TRP A C 1
ATOM 2000 O O . TRP A 1 242 ? -17.052 -26.256 14.874 1.00 25.59 242 TRP A O 1
ATOM 2011 N N . SER A 1 243 ? -18.376 -26.571 16.663 1.00 21.03 243 SER A N 1
ATOM 2012 C CA . SER A 1 243 ? -19.446 -25.681 16.185 1.00 28.93 243 SER A CA 1
ATOM 2013 C C . SER A 1 243 ? -19.040 -24.188 16.071 1.00 30.64 243 SER A C 1
ATOM 2014 O O . SER A 1 243 ? -19.752 -23.400 15.443 1.00 33.89 243 SER A O 1
ATOM 2017 N N . GLU A 1 244 ? -17.889 -23.819 16.640 1.00 23.45 244 GLU A N 1
ATOM 2018 C CA . GLU A 1 244 ? -17.384 -22.445 16.590 1.00 30.94 244 GLU A CA 1
ATOM 2019 C C . GLU A 1 244 ? -16.360 -22.193 15.489 1.00 30.40 244 GLU A C 1
ATOM 2020 O O . GLU A 1 244 ? -15.921 -21.058 15.321 1.00 30.45 244 GLU A O 1
ATOM 2026 N N . ILE A 1 245 ? -15.994 -23.233 14.738 1.00 28.17 245 ILE A N 1
ATOM 2027 C CA . ILE A 1 245 ? -14.939 -23.142 13.736 1.00 30.40 245 ILE A CA 1
ATOM 2028 C C . ILE A 1 245 ? -15.539 -23.080 12.339 1.00 27.37 245 ILE A C 1
ATOM 2029 O O . ILE A 1 245 ? -16.444 -23.848 12.009 1.00 31.80 245 ILE A O 1
ATOM 2034 N N . ARG A 1 246 ? -14.997 -22.183 11.516 1.00 32.03 246 ARG A N 1
ATOM 2035 C CA . ARG A 1 246 ? -15.518 -21.908 10.184 1.00 29.25 246 ARG A CA 1
ATOM 2036 C C . ARG A 1 246 ? -14.557 -22.367 9.094 1.00 25.67 246 ARG A C 1
ATOM 2037 O O . ARG A 1 246 ? -14.979 -22.927 8.084 1.00 34.31 246 ARG A O 1
ATOM 2045 N N . ASN A 1 247 ? -13.270 -22.119 9.291 1.00 29.94 247 ASN A N 1
ATOM 2046 C CA . ASN A 1 247 ? -12.263 -22.409 8.276 1.00 32.09 247 ASN A CA 1
ATOM 2047 C C . ASN A 1 247 ? -10.988 -22.814 8.986 1.00 33.22 247 ASN A C 1
ATOM 2048 O O . ASN A 1 247 ? -10.685 -22.301 10.059 1.00 29.83 247 ASN A O 1
ATOM 2053 N N . ILE A 1 248 ? -10.254 -23.756 8.404 1.00 34.34 248 ILE A N 1
ATOM 2054 C CA . ILE A 1 248 ? -8.938 -24.084 8.918 1.00 35.25 248 ILE A CA 1
ATOM 2055 C C . ILE A 1 248 ? -7.984 -24.271 7.767 1.00 30.83 248 ILE A C 1
ATOM 2056 O O . ILE A 1 248 ? -8.313 -24.906 6.757 1.00 35.10 248 ILE A O 1
ATOM 2061 N N . SER A 1 249 ? -6.794 -23.709 7.926 1.00 28.59 249 SER A N 1
ATOM 2062 C CA . SER A 1 249 ? -5.765 -23.804 6.920 1.00 32.21 249 SER A CA 1
ATOM 2063 C C . SER A 1 249 ? -4.408 -23.582 7.547 1.00 30.53 249 SER A C 1
ATOM 2064 O O . SER A 1 249 ? -4.294 -23.094 8.682 1.00 31.45 249 SER A O 1
ATOM 2067 N N . PHE A 1 250 ? -3.372 -23.961 6.814 1.00 35.73 250 PHE A N 1
ATOM 2068 C CA . PHE A 1 250 ? -2.018 -23.705 7.254 1.00 36.54 250 PHE A CA 1
ATOM 2069 C C . PHE A 1 250 ? -1.168 -23.208 6.091 1.00 37.97 250 PHE A C 1
ATOM 2070 O O . PHE A 1 250 ? -1.496 -23.407 4.922 1.00 38.48 250 PHE A O 1
ATOM 2078 N N . ASN A 1 251 ? -0.080 -22.539 6.432 1.00 42.13 251 ASN A N 1
ATOM 2079 C CA . ASN A 1 251 ? 0.927 -22.168 5.459 1.00 43.31 251 ASN A CA 1
ATOM 2080 C C . ASN A 1 251 ? 2.266 -22.332 6.147 1.00 39.22 251 ASN A C 1
ATOM 2081 O O . ASN A 1 251 ? 2.559 -21.637 7.116 1.00 41.19 251 ASN A O 1
ATOM 2086 N N . ASP A 1 252 ? 3.050 -23.293 5.669 1.00 42.98 252 ASP A N 1
ATOM 2087 C CA . ASP A 1 252 ? 4.322 -23.637 6.282 1.00 46.20 252 ASP A CA 1
ATOM 2088 C C . ASP A 1 252 ? 4.069 -24.026 7.750 1.00 45.63 252 ASP A C 1
ATOM 2089 O O . ASP A 1 252 ? 3.316 -24.962 8.010 1.00 45.18 252 ASP A O 1
ATOM 2094 N N . ARG A 1 253 ? 4.655 -23.302 8.700 1.00 45.13 253 ARG A N 1
ATOM 2095 C CA . ARG A 1 253 ? 4.509 -23.611 10.115 1.00 42.55 253 ARG A CA 1
ATOM 2096 C C . ARG A 1 253 ? 3.341 -22.858 10.753 1.00 39.10 253 ARG A C 1
ATOM 2097 O O . ARG A 1 253 ? 3.080 -23.028 11.944 1.00 41.72 253 ARG A O 1
ATOM 2105 N N . LYS A 1 254 ? 2.645 -22.028 9.976 1.00 38.18 254 LYS A N 1
ATOM 2106 C CA . LYS A 1 254 ? 1.601 -21.159 10.519 1.00 38.48 254 LYS A CA 1
ATOM 2107 C C . LYS A 1 254 ? 0.214 -21.728 10.271 1.00 38.35 254 LYS A C 1
ATOM 2108 O O . LYS A 1 254 ? -0.177 -21.952 9.123 1.00 32.05 254 LYS A O 1
ATOM 2114 N N . PHE A 1 255 ? -0.535 -21.915 11.356 1.00 35.74 255 PHE A N 1
ATOM 2115 C CA . PHE A 1 255 ? -1.876 -22.476 11.296 1.00 37.28 255 PHE A CA 1
ATOM 2116 C C . PHE A 1 255 ? -2.883 -21.385 11.642 1.00 31.82 255 PHE A C 1
ATOM 2117 O O . PHE A 1 255 ? -2.687 -20.634 12.605 1.00 35.07 255 PHE A O 1
ATOM 2125 N N . ILE A 1 256 ? -3.962 -21.305 10.867 1.00 34.85 256 ILE A N 1
ATOM 2126 C CA . ILE A 1 256 ? -4.964 -20.255 11.045 1.00 39.97 256 ILE A CA 1
ATOM 2127 C C . ILE A 1 256 ? -6.361 -20.835 11.145 1.00 30.14 256 ILE A C 1
ATOM 2128 O O . ILE A 1 256 ? -6.835 -21.485 10.215 1.00 39.93 256 ILE A O 1
ATOM 2133 N N . ILE A 1 257 ? -7.018 -20.590 12.274 1.00 31.77 257 ILE A N 1
ATOM 2134 C CA . ILE A 1 257 ? -8.370 -21.079 12.509 1.00 38.19 257 ILE A CA 1
ATOM 2135 C C . ILE A 1 257 ? -9.343 -19.903 12.601 1.00 42.06 257 ILE A C 1
ATOM 2136 O O . ILE A 1 257 ? -9.227 -19.042 13.479 1.00 35.56 257 ILE A O 1
ATOM 2141 N N . LYS A 1 258 ? -10.297 -19.873 11.676 1.00 42.90 258 LYS A N 1
ATOM 2142 C CA . LYS A 1 258 ? -11.255 -18.784 11.589 1.00 42.09 258 LYS A CA 1
ATOM 2143 C C . LYS A 1 258 ? -12.547 -19.159 12.298 1.00 41.94 258 LYS A C 1
ATOM 2144 O O . LYS A 1 258 ? -13.146 -20.191 11.984 1.00 42.66 258 LYS A O 1
ATOM 2150 N N . PRO A 1 259 ? -12.982 -18.326 13.263 1.00 46.06 259 PRO A N 1
ATOM 2151 C CA . PRO A 1 259 ? -14.212 -18.614 13.986 1.00 42.86 259 PRO A CA 1
ATOM 2152 C C . PRO A 1 259 ? -15.455 -18.372 13.141 1.00 41.84 259 PRO A C 1
ATOM 2153 O O . PRO A 1 259 ? -15.388 -17.675 12.136 1.00 42.02 259 PRO A O 1
ATOM 2157 N N . ILE A 1 260 ? -16.564 -18.993 13.541 1.00 36.35 260 ILE A N 1
ATOM 2158 C CA . ILE A 1 260 ? -17.874 -18.757 12.937 1.00 45.54 260 ILE A CA 1
ATOM 2159 C C . ILE A 1 260 ? -18.323 -17.332 13.281 1.00 50.73 260 ILE A C 1
ATOM 2160 O O . ILE A 1 260 ? -18.937 -16.648 12.461 1.00 51.98 260 ILE A O 1
ATOM 2165 N N . ASP A 1 261 ? -18.002 -16.903 14.499 1.00 55.81 261 ASP A N 1
ATOM 2166 C CA . ASP A 1 261 ? -18.258 -15.538 14.942 1.00 57.97 261 ASP A CA 1
ATOM 2167 C C . ASP A 1 261 ? -17.441 -14.567 14.090 1.00 56.83 261 ASP A C 1
ATOM 2168 O O . ASP A 1 261 ? -16.228 -14.436 14.263 1.00 48.13 261 ASP A O 1
ATOM 2173 N N . LYS A 1 262 ? -18.121 -13.895 13.165 1.00 66.03 262 LYS A N 1
ATOM 2174 C CA . LYS A 1 262 ? -17.475 -12.937 12.258 1.00 69.10 262 LYS A CA 1
ATOM 2175 C C . LYS A 1 262 ? -16.773 -11.795 13.011 1.00 67.97 262 LYS A C 1
ATOM 2176 O O . LYS A 1 262 ? -15.789 -11.236 12.520 1.00 67.23 262 LYS A O 1
ATOM 2182 N N . LYS A 1 263 ? -17.270 -11.477 14.206 1.00 65.77 263 LYS A N 1
ATOM 2183 C CA . LYS A 1 263 ? -16.689 -10.428 15.043 1.00 64.07 263 LYS A CA 1
ATOM 2184 C C . LYS A 1 263 ? -15.398 -10.849 15.752 1.00 58.94 263 LYS A C 1
ATOM 2185 O O . LYS A 1 263 ? -14.626 -9.997 16.189 1.00 56.41 263 LYS A O 1
ATOM 2191 N N . ALA A 1 264 ? -15.162 -12.154 15.868 1.00 54.21 264 ALA A N 1
ATOM 2192 C CA . ALA A 1 264 ? -14.008 -12.662 16.611 1.00 48.27 264 ALA A CA 1
ATOM 2193 C C . ALA A 1 264 ? -12.736 -12.669 15.765 1.00 38.97 264 ALA A C 1
ATOM 2194 O O . ALA A 1 264 ? -12.795 -12.814 14.537 1.00 41.21 264 ALA A O 1
ATOM 2196 N N . PRO A 1 265 ? -11.572 -12.548 16.423 1.00 37.83 265 PRO A N 1
ATOM 2197 C CA . PRO A 1 265 ? -10.295 -12.656 15.731 1.00 42.44 265 PRO A CA 1
ATOM 2198 C C . PRO A 1 265 ? -9.962 -14.112 15.396 1.00 48.46 265 PRO A C 1
ATOM 2199 O O . PRO A 1 265 ? -10.611 -15.040 15.901 1.00 43.33 265 PRO A O 1
ATOM 2203 N N . ASP A 1 266 ? -8.959 -14.296 14.547 1.00 46.11 266 ASP A N 1
ATOM 2204 C CA . ASP A 1 266 ? -8.509 -15.622 14.156 1.00 46.42 266 ASP A CA 1
ATOM 2205 C C . ASP A 1 266 ? -7.725 -16.252 15.298 1.00 47.38 266 ASP A C 1
ATOM 2206 O O . ASP A 1 266 ? -7.106 -15.549 16.098 1.00 39.85 266 ASP A O 1
ATOM 2211 N N . PHE A 1 267 ? -7.774 -17.580 15.367 1.00 45.99 267 PHE A N 1
ATOM 2212 C CA . PHE A 1 267 ? -7.000 -18.362 16.327 1.00 37.78 267 PHE A CA 1
ATOM 2213 C C . PHE A 1 267 ? -5.770 -18.824 15.553 1.00 34.59 267 PHE A C 1
ATOM 2214 O O . PHE A 1 267 ? -5.885 -19.562 14.574 1.00 39.14 267 PHE A O 1
ATOM 2222 N N . VAL A 1 268 ? -4.597 -18.338 15.953 1.00 37.70 268 VAL A N 1
ATOM 2223 C CA . VAL A 1 268 ? -3.369 -18.530 15.172 1.00 33.89 268 VAL A CA 1
ATOM 2224 C C . VAL A 1 268 ? -2.268 -19.161 16.021 1.00 30.73 268 VAL A C 1
ATOM 2225 O O . VAL A 1 268 ? -2.024 -18.732 17.136 1.00 36.46 268 VAL A O 1
ATOM 2229 N N . PHE A 1 269 ? -1.600 -20.178 15.483 1.00 31.49 269 PHE A N 1
ATOM 2230 C CA . PHE A 1 269 ? -0.511 -20.821 16.200 1.00 31.85 269 PHE A CA 1
ATOM 2231 C C . PHE A 1 269 ? 0.518 -21.350 15.240 1.00 25.25 269 PHE A C 1
ATOM 2232 O O . PHE A 1 269 ? 0.313 -21.339 14.027 1.00 31.64 269 PHE A O 1
ATOM 2240 N N . PHE A 1 270 ? 1.641 -21.799 15.790 1.00 33.68 270 PHE A N 1
ATOM 2241 C CA . PHE A 1 270 ? 2.752 -22.278 14.984 1.00 35.94 270 PHE A CA 1
ATOM 2242 C C . PHE A 1 270 ? 3.138 -23.676 15.424 1.00 32.95 270 PHE A C 1
ATOM 2243 O O . PHE A 1 270 ? 3.184 -23.959 16.621 1.00 32.51 270 PHE A O 1
ATOM 2251 N N . ALA A 1 271 ? 3.388 -24.541 14.445 1.00 36.36 271 ALA A N 1
ATOM 2252 C CA . ALA A 1 271 ? 3.825 -25.911 14.680 1.00 46.06 271 ALA A CA 1
ATOM 2253 C C . ALA A 1 271 ? 5.230 -26.063 14.116 1.00 50.43 271 ALA A C 1
ATOM 2254 O O . ALA A 1 271 ? 5.552 -25.452 13.102 1.00 58.52 271 ALA A O 1
ATOM 2256 N N . PRO A 1 272 ? 6.069 -26.895 14.755 1.00 52.38 272 PRO A N 1
ATOM 2257 C CA . PRO A 1 272 ? 7.493 -26.962 14.402 1.00 51.98 272 PRO A CA 1
ATOM 2258 C C . PRO A 1 272 ? 7.830 -27.578 13.035 1.00 49.68 272 PRO A C 1
ATOM 2259 O O . PRO A 1 272 ? 8.987 -27.529 12.628 1.00 52.77 272 PRO A O 1
ATOM 2263 N N . ARG A 1 273 ? 6.859 -28.163 12.339 1.00 51.67 273 ARG A N 1
ATOM 2264 C CA . ARG A 1 273 ? 7.132 -28.789 11.038 1.00 50.17 273 ARG A CA 1
ATOM 2265 C C . ARG A 1 273 ? 5.877 -28.888 10.180 1.00 48.44 273 ARG A C 1
ATOM 2266 O O . ARG A 1 273 ? 4.789 -29.184 10.683 1.00 46.87 273 ARG A O 1
ATOM 2274 N N . VAL A 1 274 ? 6.045 -28.637 8.883 1.00 42.95 274 VAL A N 1
ATOM 2275 C CA . VAL A 1 274 ? 4.927 -28.580 7.933 1.00 46.02 274 VAL A CA 1
ATOM 2276 C C . VAL A 1 274 ? 4.194 -29.925 7.779 1.00 38.37 274 VAL A C 1
ATOM 2277 O O . VAL A 1 274 ? 2.984 -29.949 7.531 1.00 38.27 274 VAL A O 1
ATOM 2281 N N . ARG A 1 275 ? 4.923 -31.028 7.920 1.00 34.15 275 ARG A N 1
ATOM 2282 C CA . ARG A 1 275 ? 4.324 -32.375 7.861 1.00 50.67 275 ARG A CA 1
ATOM 2283 C C . ARG A 1 275 ? 3.328 -32.628 9.005 1.00 50.66 275 ARG A C 1
ATOM 2284 O O . ARG A 1 275 ? 2.299 -33.274 8.805 1.00 55.16 275 ARG A O 1
ATOM 2292 N N . VAL A 1 276 ? 3.641 -32.122 10.196 1.00 48.74 276 VAL A N 1
ATOM 2293 C CA . VAL A 1 276 ? 2.736 -32.220 11.340 1.00 44.40 276 VAL A CA 1
ATOM 2294 C C . VAL A 1 276 ? 1.496 -31.357 11.128 1.00 46.06 276 VAL A C 1
ATOM 2295 O O . VAL A 1 276 ? 0.397 -31.732 11.558 1.00 36.97 276 VAL A O 1
ATOM 2299 N N . ASN A 1 277 ? 1.666 -30.206 10.475 1.00 44.15 277 ASN A N 1
ATOM 2300 C CA . ASN A 1 277 ? 0.525 -29.344 10.138 1.00 41.29 277 ASN A CA 1
ATOM 2301 C C . ASN A 1 277 ? -0.485 -30.043 9.205 1.00 22.05 277 ASN A C 1
ATOM 2302 O O . ASN A 1 277 ? -1.678 -29.835 9.313 1.00 24.70 277 ASN A O 1
ATOM 2307 N N . LYS A 1 278 ? 0.012 -30.861 8.291 1.00 27.24 278 LYS A N 1
ATOM 2308 C CA . LYS A 1 278 ? -0.838 -31.607 7.377 1.00 34.38 278 LYS A CA 1
ATOM 2309 C C . LYS A 1 278 ? -1.653 -32.636 8.155 1.00 30.51 278 LYS A C 1
ATOM 2310 O O . LYS A 1 278 ? -2.829 -32.835 7.880 1.00 26.11 278 LYS A O 1
ATOM 2316 N N . ARG A 1 279 ? -1.019 -33.261 9.144 1.00 29.33 279 ARG A N 1
ATOM 2317 C CA . ARG A 1 279 ? -1.679 -34.253 10.004 1.00 30.32 279 ARG A CA 1
ATOM 2318 C C . ARG A 1 279 ? -2.727 -33.584 10.872 1.00 26.05 279 ARG A C 1
ATOM 2319 O O . ARG A 1 279 ? -3.856 -34.055 10.957 1.00 16.91 279 ARG A O 1
ATOM 2327 N N . ILE A 1 280 ? -2.355 -32.464 11.494 1.00 23.74 280 ILE A N 1
ATOM 2328 C CA . ILE A 1 280 ? -3.293 -31.650 12.261 1.00 22.59 280 ILE A CA 1
ATOM 2329 C C . ILE A 1 280 ? -4.510 -31.278 11.422 1.00 22.56 280 ILE A C 1
ATOM 2330 O O . ILE A 1 280 ? -5.640 -31.454 11.855 1.00 25.11 280 ILE A O 1
ATOM 2335 N N . LEU A 1 281 ? -4.270 -30.759 10.221 1.00 28.31 281 LEU A N 1
ATOM 2336 C CA . LEU A 1 281 ? -5.347 -30.337 9.335 1.00 24.81 281 LEU A CA 1
ATOM 2337 C C . LEU A 1 281 ? -6.301 -31.486 9.011 1.00 23.55 281 LEU A C 1
ATOM 2338 O O . LEU A 1 281 ? -7.511 -31.325 9.121 1.00 19.72 281 LEU A O 1
ATOM 2343 N N . ALA A 1 282 ? -5.758 -32.629 8.600 1.00 19.01 282 ALA A N 1
ATOM 2344 C CA . ALA A 1 282 ? -6.576 -33.836 8.344 1.00 22.15 282 ALA A CA 1
ATOM 2345 C C . ALA A 1 282 ? -7.426 -34.256 9.555 1.00 13.96 282 ALA A C 1
ATOM 2346 O O . ALA A 1 282 ? -8.598 -34.604 9.414 1.00 22.18 282 ALA A O 1
ATOM 2348 N N . LEU A 1 283 ? -6.844 -34.224 10.744 1.00 19.95 283 LEU A N 1
ATOM 2349 C CA . LEU A 1 283 ? -7.581 -34.583 11.958 1.00 18.27 283 LEU A CA 1
ATOM 2350 C C . LEU A 1 283 ? -8.655 -33.580 12.327 1.00 16.95 283 LEU A C 1
ATOM 2351 O O . LEU A 1 283 ? -9.740 -33.960 12.796 1.00 18.04 283 LEU A O 1
ATOM 2356 N N . CYS A 1 284 ? -8.376 -32.290 12.127 1.00 21.50 284 CYS A N 1
ATOM 2357 C CA . CYS A 1 284 ? -9.385 -31.261 12.394 1.00 19.58 284 CYS A CA 1
ATOM 2358 C C . CYS A 1 284 ? -10.540 -31.407 11.442 1.00 14.06 284 CYS A C 1
ATOM 2359 O O . CYS A 1 284 ? -11.691 -31.372 11.863 1.00 21.35 284 CYS A O 1
ATOM 2362 N N . MET A 1 285 ? -10.239 -31.591 10.154 1.00 21.40 285 MET A N 1
ATOM 2363 C CA . MET A 1 285 ? -11.293 -31.690 9.146 1.00 27.99 285 MET A CA 1
ATOM 2364 C C . MET A 1 285 ? -12.170 -32.928 9.346 1.00 28.48 285 MET A C 1
ATOM 2365 O O . MET A 1 285 ? -13.392 -32.879 9.177 1.00 20.75 285 MET A O 1
ATOM 2372 N N . GLY A 1 286 ? -11.538 -34.044 9.698 1.00 18.70 286 GLY A N 1
ATOM 2373 C CA . GLY A 1 286 ? -12.264 -35.290 9.931 1.00 12.14 286 GLY A CA 1
ATOM 2374 C C . GLY A 1 286 ? -13.081 -35.288 11.202 1.00 9.30 286 GLY A C 1
ATOM 2375 O O . GLY A 1 286 ? -14.219 -35.760 11.212 1.00 15.97 286 GLY A O 1
ATOM 2376 N N . ASN A 1 287 ? -12.518 -34.786 12.289 1.00 11.80 287 ASN A N 1
ATOM 2377 C CA . ASN A 1 287 ? -13.281 -34.719 13.525 1.00 10.97 287 ASN A CA 1
ATOM 2378 C C . ASN A 1 287 ? -14.457 -33.743 13.418 1.00 21.32 287 ASN A C 1
ATOM 2379 O O . ASN A 1 287 ? -15.530 -34.006 13.945 1.00 14.67 287 ASN A O 1
ATOM 2384 N N . HIS A 1 288 ? -14.241 -32.620 12.745 1.00 24.23 288 HIS A N 1
ATOM 2385 C CA . HIS A 1 288 ? -15.319 -31.650 12.500 1.00 20.88 288 HIS A CA 1
ATOM 2386 C C . HIS A 1 288 ? -16.432 -32.272 11.639 1.00 13.91 288 HIS A C 1
ATOM 2387 O O . HIS A 1 288 ? -17.603 -32.144 11.956 1.00 14.89 288 HIS A O 1
ATOM 2394 N N . GLU A 1 289 ? -16.053 -32.970 10.571 1.00 17.13 289 GLU A N 1
ATOM 2395 C CA . GLU A 1 289 ? -17.023 -33.658 9.726 1.00 18.98 289 GLU A CA 1
ATOM 2396 C C . GLU A 1 289 ? -17.875 -34.666 10.491 1.00 21.14 289 GLU A C 1
ATOM 2397 O O . GLU A 1 289 ? -19.109 -34.680 10.357 1.00 16.76 289 GLU A O 1
ATOM 2403 N N . LEU A 1 290 ? -17.236 -35.506 11.301 1.00 15.25 290 LEU A N 1
ATOM 2404 C CA . LEU A 1 290 ? -17.966 -36.499 12.087 1.00 18.49 290 LEU A CA 1
ATOM 2405 C C . LEU A 1 290 ? -18.814 -35.873 13.202 1.00 18.97 290 LEU A C 1
ATOM 2406 O O . LEU A 1 290 ? -19.899 -36.358 13.521 1.00 11.44 290 LEU A O 1
ATOM 2411 N N . TYR A 1 291 ? -18.312 -34.805 13.805 1.00 18.53 291 TYR A N 1
ATOM 2412 C CA . TYR A 1 291 ? -19.095 -34.023 14.771 1.00 18.09 291 TYR A CA 1
ATOM 2413 C C . TYR A 1 291 ? -20.430 -33.552 14.152 1.00 18.17 291 TYR A C 1
ATOM 2414 O O . TYR A 1 291 ? -21.485 -33.635 14.790 1.00 18.06 291 TYR A O 1
ATOM 2423 N N . MET A 1 292 ? -20.373 -33.059 12.910 1.00 18.70 292 MET A N 1
ATOM 2424 C CA . MET A 1 292 ? -21.568 -32.561 12.212 1.00 16.78 292 MET A CA 1
ATOM 2425 C C . MET A 1 292 ? -22.536 -33.671 11.812 1.00 19.29 292 MET A C 1
ATOM 2426 O O . MET A 1 292 ? -23.740 -33.461 11.811 1.00 18.64 292 MET A O 1
ATOM 2431 N N . ARG A 1 293 ? -22.018 -34.864 11.518 1.00 18.74 293 ARG A N 1
ATOM 2432 C CA . ARG A 1 293 ? -22.872 -36.024 11.304 1.00 16.62 293 ARG A CA 1
ATOM 2433 C C . ARG A 1 293 ? -23.624 -36.339 12.572 1.00 18.80 293 ARG A C 1
ATOM 2434 O O . ARG A 1 293 ? -24.794 -36.723 12.531 1.00 21.48 293 ARG A O 1
ATOM 2442 N N . ARG A 1 294 ? -22.949 -36.192 13.709 1.00 15.08 294 ARG A N 1
ATOM 2443 C CA . ARG A 1 294 ? -23.556 -36.502 14.997 1.00 16.74 294 ARG A CA 1
ATOM 2444 C C . ARG A 1 294 ? -24.623 -35.493 15.419 1.00 16.46 294 ARG A C 1
ATOM 2445 O O . ARG A 1 294 ? -25.473 -35.808 16.238 1.00 19.33 294 ARG A O 1
ATOM 2453 N N . ARG A 1 295 ? -24.551 -34.284 14.878 1.00 15.69 295 ARG A N 1
ATOM 2454 C CA . ARG A 1 295 ? -25.533 -33.246 15.171 1.00 16.81 295 ARG A CA 1
ATOM 2455 C C . ARG A 1 295 ? -26.790 -33.411 14.317 1.00 24.24 295 ARG A C 1
ATOM 2456 O O . ARG A 1 295 ? -27.772 -32.734 14.556 1.00 27.75 295 ARG A O 1
ATOM 2464 N N . LYS A 1 296 ? -26.746 -34.305 13.322 1.00 26.14 296 LYS A N 1
ATOM 2465 C CA . LYS A 1 296 ? -27.862 -34.559 12.436 1.00 19.43 296 LYS A CA 1
ATOM 2466 C C . LYS A 1 296 ? -28.479 -35.930 12.715 1.00 27.71 296 LYS A C 1
ATOM 2467 O O . LYS A 1 296 ? -27.842 -36.780 13.337 1.00 24.73 296 LYS A O 1
ATOM 2473 N N . PRO A 1 297 ? -29.738 -36.143 12.281 1.00 24.99 297 PRO A N 1
ATOM 2474 C CA . PRO A 1 297 ? -30.359 -37.476 12.389 1.00 21.29 297 PRO A CA 1
ATOM 2475 C C . PRO A 1 297 ? -29.574 -38.567 11.659 1.00 13.00 297 PRO A C 1
ATOM 2476 O O . PRO A 1 297 ? -28.864 -38.289 10.679 1.00 19.49 297 PRO A O 1
ATOM 2480 N N . ASP A 1 298 ? -29.733 -39.800 12.120 1.00 17.21 298 ASP A N 1
ATOM 2481 C CA . ASP A 1 298 ? -29.165 -40.957 11.457 1.00 18.30 298 ASP A CA 1
ATOM 2482 C C . ASP A 1 298 ? -29.580 -41.013 9.988 1.00 22.60 298 ASP A C 1
ATOM 2483 O O . ASP A 1 298 ? -30.721 -40.729 9.654 1.00 20.42 298 ASP A O 1
ATOM 2488 N N . THR A 1 299 ? -28.638 -41.341 9.109 1.00 16.39 299 THR A N 1
ATOM 2489 C CA . THR A 1 299 ? -28.969 -41.590 7.715 1.00 16.77 299 THR A CA 1
ATOM 2490 C C . THR A 1 299 ? -29.686 -42.934 7.558 1.00 14.09 299 THR A C 1
ATOM 2491 O O . THR A 1 299 ? -29.723 -43.773 8.477 1.00 17.06 299 THR A O 1
ATOM 2495 N N . ILE A 1 300 ? -30.238 -43.138 6.372 1.00 17.53 300 ILE A N 1
ATOM 2496 C CA . ILE A 1 300 ? -30.865 -44.401 6.011 1.00 19.30 300 ILE A CA 1
ATOM 2497 C C . ILE A 1 300 ? -29.893 -45.571 6.275 1.00 20.19 300 ILE A C 1
ATOM 2498 O O . ILE A 1 300 ? -30.285 -46.576 6.853 1.00 16.95 300 ILE A O 1
ATOM 2503 N N . ASP A 1 301 ? -28.636 -45.417 5.863 1.00 19.33 301 ASP A N 1
ATOM 2504 C CA . ASP A 1 301 ? -27.624 -46.485 5.979 1.00 17.79 301 ASP A CA 1
ATOM 2505 C C . ASP A 1 301 ? -27.264 -46.820 7.420 1.00 14.40 301 ASP A C 1
ATOM 2506 O O . ASP A 1 301 ? -27.133 -47.994 7.764 1.00 20.88 301 ASP A O 1
ATOM 2511 N N . VAL A 1 302 ? -27.110 -45.801 8.262 1.00 17.57 302 VAL A N 1
ATOM 2512 C CA . VAL A 1 302 ? -26.780 -46.006 9.681 1.00 18.13 302 VAL A CA 1
ATOM 2513 C C . VAL A 1 302 ? -27.912 -46.678 10.474 1.00 24.20 302 VAL A C 1
ATOM 2514 O O . VAL A 1 302 ? -27.665 -47.594 11.257 1.00 18.53 302 VAL A O 1
ATOM 2518 N N . GLN A 1 303 ? -29.148 -46.231 10.281 1.00 19.75 303 GLN A N 1
ATOM 2519 C CA . GLN A 1 303 ? -30.282 -46.838 10.978 1.00 18.15 303 GLN A CA 1
ATOM 2520 C C . GLN A 1 303 ? -30.422 -48.325 10.631 1.00 18.73 303 GLN A C 1
ATOM 2521 O O . GLN A 1 303 ? -30.704 -49.127 11.502 1.00 20.97 303 GLN A O 1
ATOM 2527 N N . GLN A 1 304 ? -30.236 -48.664 9.359 1.00 13.94 304 GLN A N 1
ATOM 2528 C CA . GLN A 1 304 ? -30.204 -50.042 8.881 1.00 22.97 304 GLN A CA 1
ATOM 2529 C C . GLN A 1 304 ? -29.051 -50.878 9.462 1.00 26.69 304 GLN A C 1
ATOM 2530 O O . GLN A 1 304 ? -29.243 -52.040 9.833 1.00 22.41 304 GLN A O 1
ATOM 2536 N N . MET A 1 305 ? -27.854 -50.296 9.531 1.00 18.47 305 MET A N 1
ATOM 2537 C CA . MET A 1 305 ? -26.737 -50.935 10.221 1.00 19.84 305 MET A CA 1
ATOM 2538 C C . MET A 1 305 ? -27.127 -51.267 11.657 1.00 21.40 305 MET A C 1
ATOM 2539 O O . MET A 1 305 ? -26.833 -52.362 12.147 1.00 19.36 305 MET A O 1
ATOM 2545 N N . LYS A 1 306 ? -27.791 -50.325 12.321 1.00 19.43 306 LYS A N 1
ATOM 2546 C CA . LYS A 1 306 ? -28.139 -50.443 13.759 1.00 27.07 306 LYS A CA 1
ATOM 2547 C C . LYS A 1 306 ? -29.189 -51.518 14.039 1.00 38.07 306 LYS A C 1
ATOM 2548 O O . LYS A 1 306 ? -29.086 -52.269 15.035 1.00 29.98 306 LYS A O 1
ATOM 2554 N N . ALA A 1 307 ? -30.199 -51.574 13.172 1.00 40.58 307 ALA A N 1
ATOM 2555 C CA . ALA A 1 307 ? -31.270 -52.568 13.285 1.00 39.71 307 ALA A CA 1
ATOM 2556 C C . ALA A 1 307 ? -30.726 -53.972 13.057 1.00 36.45 307 ALA A C 1
ATOM 2557 O O . ALA A 1 307 ? -31.055 -54.896 13.808 1.00 28.31 307 ALA A O 1
ATOM 2559 N N . GLN A 1 308 ? -29.892 -54.100 12.023 1.00 34.88 308 GLN A N 1
ATOM 2560 C CA . GLN A 1 308 ? -29.219 -55.344 11.659 1.00 37.78 308 GLN A CA 1
ATOM 2561 C C . GLN A 1 308 ? -28.218 -55.846 12.727 1.00 39.13 308 GLN A C 1
ATOM 2562 O O . GLN A 1 308 ? -28.183 -57.033 13.047 1.00 38.43 308 GLN A O 1
ATOM 2568 N N . ALA A 1 309 ? -27.386 -54.945 13.237 1.00 28.60 309 ALA A N 1
ATOM 2569 C CA . ALA A 1 309 ? -26.538 -55.228 14.392 1.00 33.50 309 ALA A CA 1
ATOM 2570 C C . ALA A 1 309 ? -27.363 -55.801 15.543 1.00 36.08 309 ALA A C 1
ATOM 2571 O O . ALA A 1 309 ? -27.027 -56.846 16.087 1.00 26.75 309 ALA A O 1
ATOM 2573 N N . ARG A 1 310 ? -28.443 -55.113 15.903 1.00 40.68 310 ARG A N 1
ATOM 2574 C CA . ARG A 1 310 ? -29.320 -55.540 17.005 1.00 44.58 310 ARG A CA 1
ATOM 2575 C C . ARG A 1 310 ? -29.896 -56.956 16.799 1.00 44.36 310 ARG A C 1
ATOM 2576 O O . ARG A 1 310 ? -30.097 -57.696 17.768 1.00 45.46 310 ARG A O 1
ATOM 2584 N N . GLU A 1 311 ? -30.154 -57.329 15.547 1.00 39.32 311 GLU A N 1
ATOM 2585 C CA . GLU A 1 311 ? -30.661 -58.672 15.242 1.00 45.30 311 GLU A CA 1
ATOM 2586 C C . GLU A 1 311 ? -29.554 -59.717 15.270 1.00 46.13 311 GLU A C 1
ATOM 2587 O O . GLU A 1 311 ? -29.768 -60.829 15.759 1.00 46.49 311 GLU A O 1
ATOM 2593 N N . GLU A 1 312 ? -28.379 -59.376 14.743 1.00 46.45 312 GLU A N 1
ATOM 2594 C CA . GLU A 1 312 ? -27.239 -60.301 14.765 1.00 43.37 312 GLU A CA 1
ATOM 2595 C C . GLU A 1 312 ? -26.761 -60.578 16.188 1.00 34.69 312 GLU A C 1
ATOM 2596 O O . GLU A 1 312 ? -26.253 -61.659 16.470 1.00 39.01 312 GLU A O 1
ATOM 2602 N N . LYS A 1 313 ? -26.939 -59.612 17.084 1.00 38.88 313 LYS A N 1
ATOM 2603 C CA . LYS A 1 313 ? -26.693 -59.826 18.512 1.00 42.13 313 LYS A CA 1
ATOM 2604 C C . LYS A 1 313 ? -27.615 -60.908 19.101 1.00 48.04 313 LYS A C 1
ATOM 2605 O O . LYS A 1 313 ? -27.189 -61.706 19.940 1.00 43.69 313 LYS A O 1
ATOM 2611 N N . LEU A 1 314 ? -28.872 -60.922 18.666 1.00 50.20 314 LEU A N 1
ATOM 2612 C CA . LEU A 1 314 ? -29.847 -61.928 19.106 1.00 49.42 314 LEU A CA 1
ATOM 2613 C C . LEU A 1 314 ? -29.598 -63.294 18.464 1.00 47.12 314 LEU A C 1
ATOM 2614 O O . LEU A 1 314 ? -29.736 -64.323 19.125 1.00 51.12 314 LEU A O 1
ATOM 2619 N N . ALA A 1 315 ? -29.251 -63.293 17.175 1.00 43.50 315 ALA A N 1
ATOM 2620 C CA . ALA A 1 315 ? -28.862 -64.508 16.461 1.00 41.45 315 ALA A CA 1
ATOM 2621 C C . ALA A 1 315 ? -27.666 -65.176 17.121 1.00 53.62 315 ALA A C 1
ATOM 2622 O O . ALA A 1 315 ? -27.617 -66.402 17.262 1.00 53.12 315 ALA A O 1
ATOM 2624 N N . LYS A 1 316 ? -26.690 -64.352 17.498 1.00 54.97 316 LYS A N 1
ATOM 2625 C CA . LYS A 1 316 ? -25.469 -64.823 18.121 1.00 50.21 316 LYS A CA 1
ATOM 2626 C C . LYS A 1 316 ? -25.752 -65.420 19.489 1.00 45.16 316 LYS A C 1
ATOM 2627 O O . LYS A 1 316 ? -25.177 -66.446 19.839 1.00 39.10 316 LYS A O 1
ATOM 2633 N N . GLN A 1 317 ? -26.624 -64.769 20.255 1.00 42.44 317 GLN A N 1
ATOM 2634 C CA . GLN A 1 317 ? -26.986 -65.232 21.596 1.00 56.95 317 GLN A CA 1
ATOM 2635 C C . GLN A 1 317 ? -27.766 -66.547 21.553 1.00 58.63 317 GLN A C 1
ATOM 2636 O O . GLN A 1 317 ? -27.563 -67.425 22.399 1.00 55.12 317 GLN A O 1
ATOM 2642 N N . ALA A 1 318 ? -28.660 -66.674 20.576 1.00 55.23 318 ALA A N 1
ATOM 2643 C CA . ALA A 1 318 ? -29.416 -67.909 20.392 1.00 58.00 318 ALA A CA 1
ATOM 2644 C C . ALA A 1 318 ? -28.473 -69.065 20.066 1.00 52.64 318 ALA A C 1
ATOM 2645 O O . ALA A 1 318 ? -28.636 -70.156 20.601 1.00 52.66 318 ALA A O 1
ATOM 2647 N N . GLN A 1 319 ? -27.478 -68.808 19.215 1.00 55.01 319 GLN A N 1
ATOM 2648 C CA . GLN A 1 319 ? -26.484 -69.819 18.831 1.00 60.18 319 GLN A CA 1
ATOM 2649 C C . GLN A 1 319 ? -25.537 -70.213 19.984 1.00 60.85 319 GLN A C 1
ATOM 2650 O O . GLN A 1 319 ? -25.141 -71.380 20.094 1.00 49.22 319 GLN A O 1
ATOM 2656 N N . ARG A 1 320 ? -25.177 -69.247 20.831 1.00 57.91 320 ARG A N 1
ATOM 2657 C CA . ARG A 1 320 ? -24.313 -69.517 21.987 1.00 63.08 320 ARG A CA 1
ATOM 2658 C C . ARG A 1 320 ? -25.023 -70.333 23.069 1.00 63.19 320 ARG A C 1
ATOM 2659 O O . ARG A 1 320 ? -24.370 -71.040 23.836 1.00 57.02 320 ARG A O 1
ATOM 2667 N N . GLU A 1 321 ? -26.351 -70.241 23.129 1.00 63.09 321 GLU A N 1
ATOM 2668 C CA . GLU A 1 321 ? -27.129 -70.992 24.123 1.00 67.45 321 GLU A CA 1
ATOM 2669 C C . GLU A 1 321 ? -27.250 -72.489 23.787 1.00 66.45 321 GLU A C 1
ATOM 2670 O O . GLU A 1 321 ? -27.696 -73.277 24.620 1.00 68.18 321 GLU A O 1
ATOM 2676 N N . LYS A 1 322 ? -26.842 -72.872 22.577 1.00 65.95 322 LYS A N 1
ATOM 2677 C CA . LYS A 1 322 ? -26.743 -74.280 22.179 1.00 67.20 322 LYS A CA 1
ATOM 2678 C C . LYS A 1 322 ? -25.333 -74.828 22.418 1.00 65.20 322 LYS A C 1
ATOM 2679 O O . LYS A 1 322 ? -25.098 -76.027 22.254 1.00 67.01 322 LYS A O 1
ATOM 2685 N N . LEU A 1 323 ? -24.401 -73.944 22.782 1.00 61.79 323 LEU A N 1
ATOM 2686 C CA . LEU A 1 323 ? -22.990 -74.301 22.953 1.00 61.37 323 LEU A CA 1
ATOM 2687 C C . LEU A 1 323 ? -22.817 -75.196 24.177 1.00 56.01 323 LEU A C 1
ATOM 2688 O O . LEU A 1 323 ? -23.214 -74.828 25.284 1.00 54.41 323 LEU A O 1
ATOM 2693 N N . GLN A 1 324 ? -22.220 -76.366 23.969 1.00 54.77 324 GLN A N 1
ATOM 2694 C CA . GLN A 1 324 ? -22.042 -77.354 25.036 1.00 55.12 324 GLN A CA 1
ATOM 2695 C C . GLN A 1 324 ? -20.779 -77.101 25.857 1.00 52.65 324 GLN A C 1
ATOM 2696 O O . GLN A 1 324 ? -20.814 -77.178 27.083 1.00 52.73 324 GLN A O 1
ATOM 2702 N N . LEU A 1 325 ? -19.668 -76.812 25.180 1.00 48.96 325 LEU A N 1
ATOM 2703 C CA . LEU A 1 325 ? -18.405 -76.510 25.853 1.00 39.77 325 LEU A CA 1
ATOM 2704 C C . LEU A 1 325 ? -17.963 -75.076 25.556 1.00 34.25 325 LEU A C 1
ATOM 2705 O O . LEU A 1 325 ? -18.165 -74.581 24.456 1.00 27.97 325 LEU A O 1
ATOM 2710 N N . GLU A 1 326 ? -17.380 -74.419 26.555 1.00 35.40 326 GLU A N 1
ATOM 2711 C CA . GLU A 1 326 ? -16.799 -73.089 26.383 1.00 34.27 326 GLU A CA 1
ATOM 2712 C C . GLU A 1 326 ? -15.499 -73.191 25.586 1.00 27.46 326 GLU A C 1
ATOM 2713 O O . GLU A 1 326 ? -14.698 -74.080 25.820 1.00 30.34 326 GLU A O 1
ATOM 2719 N N . ILE A 1 327 ? -15.310 -72.284 24.639 1.00 24.42 327 ILE A N 1
ATOM 2720 C CA . ILE A 1 327 ? -14.062 -72.165 23.899 1.00 27.04 327 ILE A CA 1
ATOM 2721 C C . ILE A 1 327 ? -13.136 -71.173 24.626 1.00 22.17 327 ILE A C 1
ATOM 2722 O O . ILE A 1 327 ? -13.531 -70.043 24.931 1.00 24.19 327 ILE A O 1
ATOM 2727 N N . ALA A 1 328 ? -11.908 -71.594 24.895 1.00 15.91 328 ALA A N 1
ATOM 2728 C CA . ALA A 1 328 ? -10.923 -70.729 25.525 1.00 16.00 328 ALA A CA 1
ATOM 2729 C C . ALA A 1 328 ? -10.494 -69.558 24.603 1.00 15.70 328 ALA A C 1
ATOM 2730 O O . ALA A 1 328 ? -10.638 -69.608 23.369 1.00 17.13 328 ALA A O 1
ATOM 2732 N N . ALA A 1 329 ? -9.972 -68.511 25.228 1.00 20.63 329 ALA A N 1
ATOM 2733 C CA . ALA A 1 329 ? -9.586 -67.276 24.544 1.00 17.17 329 ALA A CA 1
ATOM 2734 C C . ALA A 1 329 ? -8.615 -67.502 23.384 1.00 12.87 329 ALA A C 1
ATOM 2735 O O . ALA A 1 329 ? -8.806 -66.955 22.304 1.00 14.44 329 ALA A O 1
ATOM 2737 N N . ARG A 1 330 ? -7.561 -68.289 23.595 1.00 15.51 330 ARG A N 1
ATOM 2738 C CA . ARG A 1 330 ? -6.596 -68.526 22.518 1.00 21.60 330 ARG A CA 1
ATOM 2739 C C . ARG A 1 330 ? -7.261 -69.160 21.303 1.00 18.21 330 ARG A C 1
ATOM 2740 O O . ARG A 1 330 ? -7.019 -68.765 20.159 1.00 18.85 330 ARG A O 1
ATOM 2752 N N . GLU A 1 331 ? -8.100 -70.150 21.554 1.00 19.57 331 GLU A N 1
ATOM 2753 C CA . GLU A 1 331 ? -8.790 -70.852 20.479 1.00 21.26 331 GLU A CA 1
ATOM 2754 C C . GLU A 1 331 ? -9.774 -69.944 19.743 1.00 19.04 331 GLU A C 1
ATOM 2755 O O . GLU A 1 331 ? -9.892 -70.011 18.530 1.00 12.10 331 GLU A O 1
ATOM 2765 N N . ARG A 1 332 ? -10.485 -69.102 20.488 1.00 18.12 332 ARG A N 1
ATOM 2766 C CA . ARG A 1 332 ? -11.395 -68.139 19.875 1.00 17.24 332 ARG A CA 1
ATOM 2767 C C . ARG A 1 332 ? -10.644 -67.229 18.905 1.00 9.22 332 ARG A C 1
ATOM 2768 O O . ARG A 1 332 ? -11.113 -67.003 17.786 1.00 18.76 332 ARG A O 1
ATOM 2776 N N . ALA A 1 333 ? -9.483 -66.736 19.348 1.00 11.98 333 ALA A N 1
ATOM 2777 C CA . ALA A 1 333 ? -8.637 -65.825 18.563 1.00 13.71 333 ALA A CA 1
ATOM 2778 C C . ALA A 1 333 ? -8.118 -66.511 17.301 1.00 17.36 333 ALA A C 1
ATOM 2779 O O . ALA A 1 333 ? -8.154 -65.940 16.218 1.00 11.81 333 ALA A O 1
ATOM 2781 N N . GLU A 1 334 ? -7.684 -67.759 17.429 1.00 17.73 334 GLU A N 1
ATOM 2782 C CA . GLU A 1 334 ? -7.254 -68.538 16.273 1.00 13.53 334 GLU A CA 1
ATOM 2783 C C . GLU A 1 334 ? -8.404 -68.801 15.298 1.00 9.25 334 GLU A C 1
ATOM 2784 O O . GLU A 1 334 ? -8.237 -68.715 14.073 1.00 15.59 334 GLU A O 1
ATOM 2790 N N . LYS A 1 335 ? -9.566 -69.138 15.835 1.00 10.35 335 LYS A N 1
ATOM 2791 C CA . LYS A 1 335 ? -10.749 -69.365 15.010 1.00 14.54 335 LYS A CA 1
ATOM 2792 C C . LYS A 1 335 ? -11.190 -68.114 14.262 1.00 18.25 335 LYS A C 1
ATOM 2793 O O . LYS A 1 335 ? -11.606 -68.174 13.092 1.00 14.33 335 LYS A O 1
ATOM 2799 N N . LYS A 1 336 ? -11.099 -66.975 14.935 1.00 13.12 336 LYS A N 1
ATOM 2800 C CA . LYS A 1 336 ? -11.406 -65.694 14.297 1.00 16.05 336 LYS A CA 1
ATOM 2801 C C . LYS A 1 336 ? -10.432 -65.383 13.150 1.00 13.62 336 LYS A C 1
ATOM 2802 O O . LYS A 1 336 ? -10.858 -65.029 12.040 1.00 14.60 336 LYS A O 1
ATOM 2808 N N . GLN A 1 337 ? -9.135 -65.552 13.402 1.00 13.19 337 GLN A N 1
ATOM 2809 C CA . GLN A 1 337 ? -8.108 -65.399 12.346 1.00 12.20 337 GLN A CA 1
ATOM 2810 C C . GLN A 1 337 ? -8.372 -66.299 11.141 1.00 13.10 337 GLN A C 1
ATOM 2811 O O . GLN A 1 337 ? -8.284 -65.875 9.995 1.00 8.59 337 GLN A O 1
ATOM 2817 N N . GLN A 1 338 ? -8.697 -67.552 11.405 1.00 16.75 338 GLN A N 1
ATOM 2818 C CA . GLN A 1 338 ? -9.059 -68.485 10.338 1.00 10.86 338 GLN A CA 1
ATOM 2819 C C . GLN A 1 338 ? -10.269 -68.049 9.521 1.00 11.65 338 GLN A C 1
ATOM 2820 O O . GLN A 1 338 ? -10.273 -68.188 8.306 1.00 16.25 338 GLN A O 1
ATOM 2826 N N . GLU A 1 339 ? -11.326 -67.603 10.196 1.00 13.02 339 GLU A N 1
ATOM 2827 C CA . GLU A 1 339 ? -12.506 -67.074 9.532 1.00 13.98 339 GLU A CA 1
ATOM 2828 C C . GLU A 1 339 ? -12.147 -65.928 8.587 1.00 13.25 339 GLU A C 1
ATOM 2829 O O . GLU A 1 339 ? -12.599 -65.892 7.459 1.00 14.73 339 GLU A O 1
ATOM 2835 N N . TYR A 1 340 ? -11.305 -65.008 9.038 1.00 18.79 340 TYR A N 1
ATOM 2836 C CA . TYR A 1 340 ? -10.881 -63.900 8.185 1.00 10.13 340 TYR A CA 1
ATOM 2837 C C . TYR A 1 340 ? -10.135 -64.386 6.971 1.00 14.35 340 TYR A C 1
ATOM 2838 O O . TYR A 1 340 ? -10.378 -63.916 5.847 1.00 10.39 340 TYR A O 1
ATOM 2847 N N . GLN A 1 341 ? -9.232 -65.342 7.182 1.00 13.72 341 GLN A N 1
ATOM 2848 C CA . GLN A 1 341 ? -8.477 -65.932 6.081 1.00 17.02 341 GLN A CA 1
ATOM 2849 C C . GLN A 1 341 ? -9.418 -66.611 5.079 1.00 15.27 341 GLN A C 1
ATOM 2850 O O . GLN A 1 341 ? -9.219 -66.514 3.866 1.00 16.97 341 GLN A O 1
ATOM 2856 N N . ASP A 1 342 ? -10.426 -67.309 5.596 1.00 17.07 342 ASP A N 1
ATOM 2857 C CA . ASP A 1 342 ? -11.436 -67.949 4.753 1.00 14.17 342 ASP A CA 1
ATOM 2858 C C . ASP A 1 342 ? -12.187 -66.884 3.923 1.00 12.26 342 ASP A C 1
ATOM 2859 O O . ASP A 1 342 ? -12.414 -67.053 2.716 1.00 13.07 342 ASP A O 1
ATOM 2864 N N . ARG A 1 343 ? -12.585 -65.799 4.582 1.00 13.50 343 ARG A N 1
ATOM 2865 C CA . ARG A 1 343 ? -13.349 -64.717 3.920 1.00 15.05 343 ARG A CA 1
ATOM 2866 C C . ARG A 1 343 ? -12.519 -63.966 2.864 1.00 14.65 343 ARG A C 1
ATOM 2867 O O . ARG A 1 343 ? -13.024 -63.594 1.808 1.00 16.01 343 ARG A O 1
ATOM 2875 N N . LEU A 1 344 ? -11.240 -63.753 3.143 1.00 17.25 344 LEU A N 1
ATOM 2876 C CA . LEU A 1 344 ? -10.338 -63.126 2.191 1.00 12.66 344 LEU A CA 1
ATOM 2877 C C . LEU A 1 344 ? -10.135 -63.979 0.947 1.00 19.53 344 LEU A C 1
ATOM 2878 O O . LEU A 1 344 ? -10.121 -63.463 -0.176 1.00 12.20 344 LEU A O 1
ATOM 2883 N N . ARG A 1 345 ? -9.943 -65.284 1.132 1.00 16.85 345 ARG A N 1
ATOM 2884 C CA . ARG A 1 345 ? -9.832 -66.183 -0.018 1.00 16.20 345 ARG A CA 1
ATOM 2885 C C . ARG A 1 345 ? -11.127 -66.190 -0.819 1.00 11.32 345 ARG A C 1
ATOM 2886 O O . ARG A 1 345 ? -11.089 -66.143 -2.052 1.00 16.37 345 ARG A O 1
ATOM 2894 N N . GLN A 1 346 ? -12.262 -66.249 -0.131 1.00 11.34 346 GLN A N 1
ATOM 2895 C CA . GLN A 1 346 ? -13.562 -66.238 -0.816 1.00 14.55 346 GLN A CA 1
ATOM 2896 C C . GLN A 1 346 ? -13.729 -64.968 -1.654 1.00 19.23 346 GLN A C 1
ATOM 2897 O O . GLN A 1 346 ? -14.126 -65.051 -2.810 1.00 15.68 346 GLN A O 1
ATOM 2903 N N . MET A 1 347 ? -13.413 -63.812 -1.061 1.00 21.18 347 MET A N 1
ATOM 2904 C CA . MET A 1 347 ? -13.439 -62.494 -1.750 1.00 26.19 347 MET A CA 1
ATOM 2905 C C . MET A 1 347 ? -12.587 -62.500 -3.008 1.00 15.72 347 MET A C 1
ATOM 2906 O O . MET A 1 347 ? -12.994 -62.034 -4.071 1.00 18.97 347 MET A O 1
ATOM 2911 N N . GLN A 1 348 ? -11.366 -62.994 -2.872 1.00 14.74 348 GLN A N 1
ATOM 2912 C CA . GLN A 1 348 ? -10.432 -63.050 -4.002 1.00 19.55 348 GLN A CA 1
ATOM 2913 C C . GLN A 1 348 ? -10.917 -63.976 -5.116 1.00 16.94 348 GLN A C 1
ATOM 2914 O O . GLN A 1 348 ? -10.784 -63.657 -6.294 1.00 22.46 348 GLN A O 1
ATOM 2920 N N . GLU A 1 349 ? -11.479 -65.121 -4.738 1.00 21.72 349 GLU A N 1
ATOM 2921 C CA . GLU A 1 349 ? -12.028 -66.067 -5.708 1.00 19.31 349 GLU A CA 1
ATOM 2922 C C . GLU A 1 349 ? -13.224 -65.450 -6.424 1.00 19.70 349 GLU A C 1
ATOM 2923 O O . GLU A 1 349 ? -13.274 -65.450 -7.646 1.00 21.94 349 GLU A O 1
ATOM 2929 N N . GLU A 1 350 ? -14.165 -64.894 -5.661 1.00 20.95 350 GLU A N 1
ATOM 2930 C CA . GLU A 1 350 ? -15.373 -64.314 -6.243 1.00 21.30 350 GLU A CA 1
ATOM 2931 C C . GLU A 1 350 ? -15.053 -63.139 -7.148 1.00 24.54 350 GLU A C 1
ATOM 2932 O O . GLU A 1 350 ? -15.621 -63.015 -8.228 1.00 20.59 350 GLU A O 1
ATOM 2938 N N . MET A 1 351 ? -14.108 -62.305 -6.732 1.00 25.46 351 MET A N 1
ATOM 2939 C CA . MET A 1 351 ? -13.661 -61.198 -7.555 1.00 25.55 351 MET A CA 1
ATOM 2940 C C . MET A 1 351 ? -13.041 -61.661 -8.878 1.00 30.89 351 MET A C 1
ATOM 2941 O O . MET A 1 351 ? -13.343 -61.088 -9.925 1.00 28.76 351 MET A O 1
ATOM 2946 N N . GLU A 1 352 ? -12.194 -62.690 -8.849 1.00 32.37 352 GLU A N 1
ATOM 2947 C CA . GLU A 1 352 ? -11.620 -63.233 -10.090 1.00 29.11 352 GLU A CA 1
ATOM 2948 C C . GLU A 1 352 ? -12.694 -63.762 -11.036 1.00 25.35 352 GLU A C 1
ATOM 2949 O O . GLU A 1 352 ? -12.661 -63.479 -12.235 1.00 25.74 352 GLU A O 1
ATOM 2955 N N . ARG A 1 353 ? -13.634 -64.527 -10.487 1.00 23.63 353 ARG A N 1
ATOM 2956 C CA . ARG A 1 353 ? -14.732 -65.080 -11.250 1.00 31.43 353 ARG A CA 1
ATOM 2957 C C . ARG A 1 353 ? -15.651 -64.000 -11.823 1.00 34.26 353 ARG A C 1
ATOM 2958 O O . ARG A 1 353 ? -16.142 -64.133 -12.942 1.00 30.02 353 ARG A O 1
ATOM 2966 N N . SER A 1 354 ? -15.904 -62.950 -11.047 1.00 32.49 354 SER A N 1
ATOM 2967 C CA . SER A 1 354 ? -16.801 -61.883 -11.488 1.00 28.91 354 SER A CA 1
ATOM 2968 C C . SER A 1 354 ? -16.153 -61.053 -12.589 1.00 30.86 354 SER A C 1
ATOM 2969 O O . SER A 1 354 ? -16.819 -60.712 -13.560 1.00 35.54 354 SER A O 1
ATOM 2972 N N . GLN A 1 355 ? -14.859 -60.752 -12.447 1.00 30.66 355 GLN A N 1
ATOM 2973 C CA . GLN A 1 355 ? -14.090 -60.090 -13.506 1.00 43.08 355 GLN A CA 1
ATOM 2974 C C . GLN A 1 355 ? -14.174 -60.920 -14.791 1.00 48.36 355 GLN A C 1
ATOM 2975 O O . GLN A 1 355 ? -14.385 -60.373 -15.873 1.00 50.04 355 GLN A O 1
ATOM 2981 N N . ALA A 1 356 ? -14.027 -62.239 -14.659 1.00 45.25 356 ALA A N 1
ATOM 2982 C CA . ALA A 1 356 ? -14.088 -63.152 -15.802 1.00 47.12 356 ALA A CA 1
ATOM 2983 C C . ALA A 1 356 ? -15.483 -63.174 -16.430 1.00 46.05 356 ALA A C 1
ATOM 2984 O O . ALA A 1 356 ? -15.626 -62.967 -17.632 1.00 43.46 356 ALA A O 1
ATOM 2986 N N . ASN A 1 357 ? -16.498 -63.431 -15.608 1.00 43.42 357 ASN A N 1
ATOM 2987 C CA . ASN A 1 357 ? -17.896 -63.421 -16.050 1.00 45.04 357 ASN A CA 1
ATOM 2988 C C . ASN A 1 357 ? -18.306 -62.106 -16.723 1.00 50.07 357 ASN A C 1
ATOM 2989 O O . ASN A 1 357 ? -19.118 -62.102 -17.662 1.00 51.08 357 ASN A O 1
ATOM 2994 N N . LEU A 1 358 ? -17.750 -60.997 -16.239 1.00 47.24 358 LEU A N 1
ATOM 2995 C CA . LEU A 1 358 ? -18.022 -59.685 -16.815 1.00 50.44 358 LEU A CA 1
ATOM 2996 C C . LEU A 1 358 ? -17.459 -59.624 -18.234 1.00 58.83 358 LEU A C 1
ATOM 2997 O O . LEU A 1 358 ? -18.130 -59.154 -19.153 1.00 59.27 358 LEU A O 1
ATOM 3002 N N . LEU A 1 359 ? -16.235 -60.120 -18.408 1.00 63.53 359 LEU A N 1
ATOM 3003 C CA . LEU A 1 359 ? -15.573 -60.121 -19.718 1.00 62.30 359 LEU A CA 1
ATOM 3004 C C . LEU A 1 359 ? -16.162 -61.144 -20.692 1.00 61.84 359 LEU A C 1
ATOM 3005 O O . LEU A 1 359 ? -16.139 -60.921 -21.900 1.00 63.41 359 LEU A O 1
ATOM 3010 N N . GLU A 1 360 ? -16.677 -62.257 -20.173 1.00 64.98 360 GLU A N 1
ATOM 3011 C CA . GLU A 1 360 ? -17.420 -63.221 -20.994 1.00 71.71 360 GLU A CA 1
ATOM 3012 C C . GLU A 1 360 ? -18.696 -62.586 -21.556 1.00 76.72 360 GLU A C 1
ATOM 3013 O O . GLU A 1 360 ? -19.046 -62.808 -22.718 1.00 77.52 360 GLU A O 1
ATOM 3019 N N . ALA A 1 361 ? -19.384 -61.805 -20.721 1.00 77.70 361 ALA A N 1
ATOM 3020 C CA . ALA A 1 361 ? -20.633 -61.143 -21.106 1.00 75.04 361 ALA A CA 1
ATOM 3021 C C . ALA A 1 361 ? -20.384 -59.935 -22.018 1.00 75.08 361 ALA A C 1
ATOM 3022 O O . ALA A 1 361 ? -21.066 -59.773 -23.032 1.00 73.72 361 ALA A O 1
ATOM 3024 N N . GLN A 1 362 ? -19.414 -59.095 -21.656 1.00 77.30 362 GLN A N 1
ATOM 3025 C CA . GLN A 1 362 ? -19.012 -57.956 -22.489 1.00 82.08 362 GLN A CA 1
ATOM 3026 C C . GLN A 1 362 ? -18.628 -58.387 -23.904 1.00 92.91 362 GLN A C 1
ATOM 3027 O O . GLN A 1 362 ? -18.975 -57.714 -24.877 1.00 99.40 362 GLN A O 1
ATOM 3033 N N . ASP A 1 363 ? -17.905 -59.501 -24.012 1.00 99.12 363 ASP A N 1
ATOM 3034 C CA . ASP A 1 363 ? -17.477 -60.023 -25.312 1.00 98.88 363 ASP A CA 1
ATOM 3035 C C . ASP A 1 363 ? -18.693 -60.507 -26.110 1.00 101.00 363 ASP A C 1
ATOM 3036 O O . ASP A 1 363 ? -18.811 -60.219 -27.301 1.00 103.36 363 ASP A O 1
ATOM 3041 N N . MET A 1 364 ? -19.599 -61.222 -25.445 1.00 100.90 364 MET A N 1
ATOM 3042 C CA . MET A 1 364 ? -20.838 -61.684 -26.072 1.00 102.69 364 MET A CA 1
ATOM 3043 C C . MET A 1 364 ? -21.808 -60.514 -26.267 1.00 103.87 364 MET A C 1
ATOM 3044 O O . MET A 1 364 ? -22.307 -60.272 -27.369 1.00 102.79 364 MET A O 1
ATOM 3049 N N . VAL A 1 442 ? -28.518 -61.261 -26.153 1.00 88.21 442 VAL A N 1
ATOM 3050 C CA . VAL A 1 442 ? -28.100 -60.033 -25.473 1.00 90.21 442 VAL A CA 1
ATOM 3051 C C . VAL A 1 442 ? -28.857 -59.802 -24.153 1.00 92.37 442 VAL A C 1
ATOM 3052 O O . VAL A 1 442 ? -28.279 -59.283 -23.196 1.00 92.80 442 VAL A O 1
ATOM 3056 N N . GLU A 1 443 ? -30.137 -60.180 -24.101 1.00 91.56 443 GLU A N 1
ATOM 3057 C CA . GLU A 1 443 ? -30.929 -60.090 -22.860 1.00 90.22 443 GLU A CA 1
ATOM 3058 C C . GLU A 1 443 ? -30.397 -61.014 -21.762 1.00 88.71 443 GLU A C 1
ATOM 3059 O O . GLU A 1 443 ? -30.515 -60.708 -20.573 1.00 87.38 443 GLU A O 1
ATOM 3065 N N . ASP A 1 444 ? -29.832 -62.149 -22.166 1.00 86.35 444 ASP A N 1
ATOM 3066 C CA . ASP A 1 444 ? -29.228 -63.088 -21.226 1.00 82.55 444 ASP A CA 1
ATOM 3067 C C . ASP A 1 444 ? -27.828 -62.594 -20.847 1.00 74.71 444 ASP A C 1
ATOM 3068 O O . ASP A 1 444 ? -27.433 -62.674 -19.687 1.00 69.92 444 ASP A O 1
ATOM 3073 N N . ALA A 1 445 ? -27.099 -62.067 -21.832 1.00 71.88 445 ALA A N 1
ATOM 3074 C CA . ALA A 1 445 ? -25.747 -61.530 -21.627 1.00 72.60 445 ALA A CA 1
ATOM 3075 C C . ALA A 1 445 ? -25.712 -60.240 -20.801 1.00 71.15 445 ALA A C 1
ATOM 3076 O O . ALA A 1 445 ? -24.752 -60.007 -20.059 1.00 69.21 445 ALA A O 1
ATOM 3078 N N . ARG A 1 446 ? -26.734 -59.398 -20.959 1.00 67.45 446 ARG A N 1
ATOM 3079 C CA . ARG A 1 446 ? -26.835 -58.129 -20.219 1.00 64.00 446 ARG A CA 1
ATOM 3080 C C . ARG A 1 446 ? -27.111 -58.352 -18.736 1.00 52.59 446 ARG A C 1
ATOM 3081 O O . ARG A 1 446 ? -26.614 -57.612 -17.892 1.00 53.26 446 ARG A O 1
ATOM 3089 N N . ARG A 1 447 ? -27.924 -59.361 -18.440 1.00 46.47 447 ARG A N 1
ATOM 3090 C CA . ARG A 1 447 ? -28.242 -59.751 -17.071 1.00 54.08 447 ARG A CA 1
ATOM 3091 C C . ARG A 1 447 ? -27.000 -60.267 -16.335 1.00 54.31 447 ARG A C 1
ATOM 3092 O O . ARG A 1 447 ? -26.781 -59.919 -15.176 1.00 48.03 447 ARG A O 1
ATOM 3100 N N . LYS A 1 448 ? -26.203 -61.095 -17.016 1.00 52.54 448 LYS A N 1
ATOM 3101 C CA . LYS A 1 448 ? -24.965 -61.640 -16.450 1.00 51.43 448 LYS A CA 1
ATOM 3102 C C . LYS A 1 448 ? -23.955 -60.530 -16.210 1.00 41.77 448 LYS A C 1
ATOM 3103 O O . LYS A 1 448 ? -23.228 -60.555 -15.221 1.00 46.26 448 LYS A O 1
ATOM 3109 N N . GLN A 1 449 ? -23.894 -59.575 -17.134 1.00 38.59 449 GLN A N 1
ATOM 3110 C CA . GLN A 1 449 ? -23.008 -58.427 -16.991 1.00 37.22 449 GLN A CA 1
ATOM 3111 C C . GLN A 1 449 ? -23.357 -57.604 -15.750 1.00 37.45 449 GLN A C 1
ATOM 3112 O O . GLN A 1 449 ? -22.458 -57.138 -15.041 1.00 33.70 449 GLN A O 1
ATOM 3118 N N . ASP A 1 450 ? -24.659 -57.441 -15.502 1.00 38.05 450 ASP A N 1
ATOM 3119 C CA . ASP A 1 450 ? -25.171 -56.681 -14.353 1.00 39.78 450 ASP A CA 1
ATOM 3120 C C . ASP A 1 450 ? -24.899 -57.394 -13.035 1.00 35.65 450 ASP A C 1
ATOM 3121 O O . ASP A 1 450 ? -24.534 -56.755 -12.050 1.00 27.98 450 ASP A O 1
ATOM 3126 N N . GLU A 1 451 ? -25.135 -58.707 -13.008 1.00 27.57 451 GLU A N 1
ATOM 3127 C CA . GLU A 1 451 ? -24.865 -59.513 -11.823 1.00 31.86 451 GLU A CA 1
ATOM 3128 C C . GLU A 1 451 ? -23.367 -59.487 -11.491 1.00 25.33 451 GLU A C 1
ATOM 3129 O O . GLU A 1 451 ? -22.986 -59.375 -10.335 1.00 30.33 451 GLU A O 1
ATOM 3135 N N . ALA A 1 452 ? -22.539 -59.573 -12.529 1.00 30.21 452 ALA A N 1
ATOM 3136 C CA . ALA A 1 452 ? -21.101 -59.517 -12.402 1.00 29.65 452 ALA A CA 1
ATOM 3137 C C . ALA A 1 452 ? -20.649 -58.163 -11.867 1.00 31.47 452 ALA A C 1
ATOM 3138 O O . ALA A 1 452 ? -19.850 -58.089 -10.927 1.00 25.52 452 ALA A O 1
ATOM 3140 N N . ALA A 1 453 ? -21.161 -57.093 -12.469 1.00 30.39 453 ALA A N 1
ATOM 3141 C CA . ALA A 1 453 ? -20.803 -55.752 -12.063 1.00 23.25 453 ALA A CA 1
ATOM 3142 C C . ALA A 1 453 ? -21.286 -55.456 -10.643 1.00 24.00 453 ALA A C 1
ATOM 3143 O O . ALA A 1 453 ? -20.578 -54.805 -9.872 1.00 23.99 453 ALA A O 1
ATOM 3145 N N . ALA A 1 454 ? -22.486 -55.931 -10.298 1.00 22.17 454 ALA A N 1
ATOM 3146 C CA . ALA A 1 454 ? -23.016 -55.7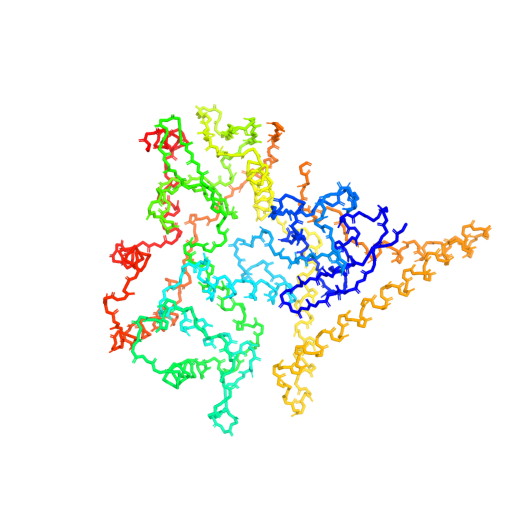73 -8.944 1.00 24.52 454 ALA A CA 1
ATOM 3147 C C . ALA A 1 454 ? -22.121 -56.465 -7.910 1.00 25.06 454 ALA A C 1
ATOM 3148 O O . ALA A 1 454 ? -21.885 -55.927 -6.834 1.00 18.73 454 ALA A O 1
ATOM 3150 N N . ALA A 1 455 ? -21.655 -57.668 -8.235 1.00 25.54 455 ALA A N 1
ATOM 3151 C CA . ALA A 1 455 ? -20.774 -58.436 -7.345 1.00 22.49 455 ALA A CA 1
ATOM 3152 C C . ALA A 1 455 ? -19.446 -57.725 -7.091 1.00 20.88 455 ALA A C 1
ATOM 3153 O O . ALA A 1 455 ? -18.947 -57.729 -5.976 1.00 21.06 455 ALA A O 1
ATOM 3155 N N . LEU A 1 456 ? -18.873 -57.130 -8.132 1.00 21.32 456 LEU A N 1
ATOM 3156 C CA . LEU A 1 456 ? -17.632 -56.369 -7.999 1.00 20.25 456 LEU A CA 1
ATOM 3157 C C . LEU A 1 456 ? -17.797 -55.117 -7.138 1.00 22.66 456 LEU A C 1
ATOM 3158 O O . LEU A 1 456 ? -16.914 -54.777 -6.345 1.00 16.54 456 LEU A O 1
ATOM 3163 N N . LEU A 1 457 ? -18.925 -54.430 -7.294 1.00 17.10 457 LEU A N 1
ATOM 3164 C CA . LEU A 1 457 ? -19.217 -53.238 -6.480 1.00 15.15 457 LEU A CA 1
ATOM 3165 C C . LEU A 1 457 ? -19.565 -53.585 -5.038 1.00 16.78 457 LEU A C 1
ATOM 3166 O O . LEU A 1 457 ? -19.314 -52.794 -4.144 1.00 13.74 457 LEU A O 1
ATOM 3171 N N . ALA A 1 458 ? -20.129 -54.765 -4.808 1.00 18.91 458 ALA A N 1
ATOM 3172 C CA . ALA A 1 458 ? -20.352 -55.277 -3.442 1.00 22.30 458 ALA A CA 1
ATOM 3173 C C . ALA A 1 458 ? -19.056 -55.557 -2.680 1.00 20.31 458 ALA A C 1
ATOM 3174 O O . ALA A 1 458 ? -19.076 -55.713 -1.457 1.00 24.76 458 ALA A O 1
ATOM 3176 N N . ALA A 1 459 ? -17.938 -55.640 -3.392 1.00 22.14 459 ALA A N 1
ATOM 3177 C CA . ALA A 1 459 ? -16.624 -55.719 -2.760 1.00 23.31 459 ALA A CA 1
ATOM 3178 C C . ALA A 1 459 ? -16.078 -54.335 -2.406 1.00 25.06 459 ALA A C 1
ATOM 3179 O O . ALA A 1 459 ? -14.939 -54.223 -1.974 1.00 23.10 459 ALA A O 1
ATOM 3181 N N . THR A 1 460 ? -16.860 -53.273 -2.634 1.00 23.04 460 THR A N 1
ATOM 3182 C CA . THR A 1 460 ? -16.410 -51.918 -2.321 1.00 13.95 460 THR A CA 1
ATOM 3183 C C . THR A 1 460 ? -17.315 -51.316 -1.240 1.00 12.05 460 THR A C 1
ATOM 3184 O O . THR A 1 460 ? -18.429 -51.773 -1.027 1.00 20.70 460 THR A O 1
ATOM 3188 N N . THR A 1 461 ? -16.803 -50.313 -0.551 1.00 12.53 461 THR A N 1
ATOM 3189 C CA . THR A 1 461 ? -17.581 -49.586 0.417 1.00 16.49 461 THR A CA 1
ATOM 3190 C C . THR A 1 461 ? -18.119 -48.311 -0.235 1.00 11.18 461 THR A C 1
ATOM 3191 O O . THR A 1 461 ? -17.429 -47.700 -1.074 1.00 17.32 461 THR A O 1
ATOM 3195 N N . PRO A 1 462 ? -19.347 -47.903 0.150 1.00 17.51 462 PRO A N 1
ATOM 3196 C CA . PRO A 1 462 ? -19.940 -46.634 -0.296 1.00 21.23 462 PRO A CA 1
ATOM 3197 C C . PRO A 1 462 ? -19.053 -45.433 -0.007 1.00 19.79 462 PRO A C 1
ATOM 3198 O O . PRO A 1 462 ? -18.675 -45.195 1.144 1.00 16.89 462 PRO A O 1
ATOM 3202 N N . GLN A 1 463 ? -18.747 -44.662 -1.046 1.00 18.87 463 GLN A N 1
ATOM 3203 C CA . GLN A 1 463 ? -17.758 -43.606 -0.938 1.00 22.76 463 GLN A CA 1
ATOM 3204 C C . GLN A 1 463 ? -18.168 -42.525 0.064 1.00 24.10 463 GLN A C 1
ATOM 3205 O O . GLN A 1 463 ? -17.311 -41.941 0.724 1.00 22.11 463 GLN A O 1
ATOM 3211 N N . HIS A 1 464 ? -19.473 -42.281 0.196 1.00 18.07 464 HIS A N 1
ATOM 3212 C CA . HIS A 1 464 ? -19.967 -41.193 1.054 1.00 21.36 464 HIS A CA 1
ATOM 3213 C C . HIS A 1 464 ? -19.874 -41.552 2.543 1.00 20.69 464 HIS A C 1
ATOM 3214 O O . HIS A 1 464 ? -20.053 -40.696 3.390 1.00 18.88 464 HIS A O 1
ATOM 3221 N N . HIS A 1 465 ? -19.607 -42.818 2.859 1.00 19.18 465 HIS A N 1
ATOM 3222 C CA . HIS A 1 465 ? -19.427 -43.220 4.245 1.00 12.71 465 HIS A CA 1
ATOM 3223 C C . HIS A 1 465 ? -18.106 -42.707 4.795 1.00 15.78 465 HIS A C 1
ATOM 3224 O O . HIS A 1 465 ? -17.979 -42.461 5.987 1.00 15.30 465 HIS A O 1
ATOM 3231 N N . HIS A 1 466 ? -17.127 -42.523 3.923 1.00 18.63 466 HIS A N 1
ATOM 3232 C CA . HIS A 1 466 ? -15.802 -42.130 4.372 1.00 19.53 466 HIS A CA 1
ATOM 3233 C C . HIS A 1 466 ? -15.743 -40.629 4.626 1.00 20.07 466 HIS A C 1
ATOM 3234 O O . HIS A 1 466 ? -16.529 -39.846 4.084 1.00 20.12 466 HIS A O 1
ATOM 3241 N N . VAL A 1 467 ? -14.790 -40.258 5.465 1.00 18.52 467 VAL A N 1
ATOM 3242 C CA . VAL A 1 467 ? -14.442 -38.875 5.735 1.00 20.48 467 VAL A CA 1
ATOM 3243 C C . VAL A 1 467 ? -13.794 -38.259 4.498 1.00 23.85 467 VAL A C 1
ATOM 3244 O O . VAL A 1 467 ? -13.078 -38.942 3.759 1.00 23.66 467 VAL A O 1
ATOM 3248 N N . ALA A 1 468 ? -14.071 -36.978 4.247 1.00 24.16 468 ALA A N 1
ATOM 3249 C CA . ALA A 1 468 ? -13.507 -36.280 3.087 1.00 24.68 468 ALA A CA 1
ATOM 3250 C C . ALA A 1 468 ? -11.983 -36.252 3.158 1.00 28.04 468 ALA A C 1
ATOM 3251 O O . ALA A 1 468 ? -11.407 -36.017 4.224 1.00 31.99 468 ALA A O 1
ATOM 3253 N N . GLU A 1 469 ? -11.331 -36.479 2.020 1.00 30.87 469 GLU A N 1
ATOM 3254 C CA . GLU A 1 469 ? -9.863 -36.434 1.960 1.00 40.64 469 GLU A CA 1
ATOM 3255 C C . GLU A 1 469 ? -9.331 -35.071 1.508 1.00 44.22 469 GLU A C 1
ATOM 3256 O O . GLU A 1 469 ? -9.858 -34.487 0.565 1.00 52.06 469 GLU A O 1
ATOM 3262 N N . ARG A 1 470 ? -8.276 -34.597 2.171 1.00 56.46 470 ARG A N 1
ATOM 3263 C CA . ARG A 1 470 ? -7.565 -33.366 1.780 1.00 62.65 470 ARG A CA 1
ATOM 3264 C C . ARG A 1 470 ? -7.332 -33.288 0.267 1.00 65.88 470 ARG A C 1
ATOM 3265 O O . ARG A 1 470 ? -6.742 -34.195 -0.329 1.00 63.21 470 ARG A O 1
ATOM 3273 N N . GLU A 1 486 ? 3.393 -27.119 1.181 1.00 74.77 486 GLU A N 1
ATOM 3274 C CA . GLU A 1 486 ? 3.629 -25.813 1.791 1.00 76.32 486 GLU A CA 1
ATOM 3275 C C . GLU A 1 486 ? 2.351 -25.197 2.384 1.00 73.18 486 GLU A C 1
ATOM 3276 O O . GLU A 1 486 ? 2.407 -24.562 3.436 1.00 70.13 486 GLU A O 1
ATOM 3282 N N . SER A 1 487 ? 1.212 -25.380 1.713 1.00 70.71 487 SER A N 1
ATOM 3283 C CA . SER A 1 487 ? -0.070 -24.854 2.205 1.00 69.97 487 SER A CA 1
ATOM 3284 C C . SER A 1 487 ? -1.237 -25.830 2.020 1.00 65.93 487 SER A C 1
ATOM 3285 O O . SER A 1 487 ? -1.159 -26.773 1.233 1.00 68.29 487 SER A O 1
ATOM 3288 N N . GLY A 1 488 ? -2.321 -25.590 2.753 1.00 60.56 488 GLY A N 1
ATOM 3289 C CA . GLY A 1 488 ? -3.516 -26.422 2.649 1.00 58.20 488 GLY A CA 1
ATOM 3290 C C . GLY A 1 488 ? -4.656 -26.002 3.562 1.00 49.63 488 GLY A C 1
ATOM 3291 O O . GLY A 1 488 ? -4.465 -25.252 4.516 1.00 41.55 488 GLY A O 1
ATOM 3292 N N . GLY A 1 489 ? -5.852 -26.491 3.254 1.00 52.41 489 GLY A N 1
ATOM 3293 C CA . GLY A 1 489 ? -7.020 -26.286 4.099 1.00 54.40 489 GLY A CA 1
ATOM 3294 C C . GLY A 1 489 ? -8.122 -25.531 3.394 1.00 59.11 489 GLY A C 1
ATOM 3295 O O . GLY A 1 489 ? -8.033 -25.252 2.197 1.00 61.88 489 GLY A O 1
ATOM 3296 N N . GLY A 1 490 ? -9.168 -25.199 4.144 1.00 60.31 490 GLY A N 1
ATOM 3297 C CA . GLY A 1 490 ? -10.309 -24.492 3.586 1.00 58.89 490 GLY A CA 1
ATOM 3298 C C . GLY A 1 490 ? -11.514 -24.469 4.502 1.00 57.75 490 GLY A C 1
ATOM 3299 O O . GLY A 1 490 ? -11.402 -24.708 5.707 1.00 53.92 490 GLY A O 1
ATOM 3300 N N . ASP A 1 491 ? -12.671 -24.184 3.911 1.00 58.82 491 ASP A N 1
ATOM 3301 C CA . ASP A 1 491 ? -13.907 -23.993 4.666 1.00 58.68 491 ASP A CA 1
ATOM 3302 C C . ASP A 1 491 ? -14.502 -25.320 5.127 1.00 57.62 491 ASP A C 1
ATOM 3303 O O . ASP A 1 491 ? -14.474 -26.326 4.405 1.00 58.28 491 ASP A O 1
ATOM 3308 N N . LEU A 1 492 ? -15.043 -25.298 6.341 1.00 55.37 492 LEU A N 1
ATOM 3309 C CA . LEU A 1 492 ? -15.692 -26.450 6.943 1.00 52.56 492 LEU A CA 1
ATOM 3310 C C . LEU A 1 492 ? -17.200 -26.312 6.762 1.00 59.44 492 LEU A C 1
ATOM 3311 O O . LEU A 1 492 ? -17.767 -25.246 7.022 1.00 61.06 492 LEU A O 1
ATOM 3316 N N . ALA A 1 493 ? -17.843 -27.386 6.309 1.00 63.53 493 ALA A N 1
ATOM 3317 C CA . ALA A 1 493 ? -19.287 -27.385 6.073 1.00 64.66 493 ALA A CA 1
ATOM 3318 C C . ALA A 1 493 ? -20.044 -27.129 7.376 1.00 67.96 493 ALA A C 1
ATOM 3319 O O . ALA A 1 493 ? -19.947 -27.928 8.305 1.00 69.51 493 ALA A O 1
ATOM 3321 N N . ARG A 1 494 ? -20.798 -26.029 7.439 1.00 66.81 494 ARG A N 1
ATOM 3322 C CA . ARG A 1 494 ? -21.528 -25.667 8.663 1.00 65.04 494 ARG A CA 1
ATOM 3323 C C . ARG A 1 494 ? -22.660 -26.653 8.958 1.00 53.71 494 ARG A C 1
ATOM 3324 O O . ARG A 1 494 ? -23.124 -27.373 8.073 1.00 49.53 494 ARG A O 1
ATOM 3332 N N . GLY A 1 495 ? -23.073 -26.700 10.218 1.00 45.84 495 GLY A N 1
ATOM 3333 C CA . GLY A 1 495 ? -24.031 -27.695 10.675 1.00 52.83 495 GLY A CA 1
ATOM 3334 C C . GLY A 1 495 ? -25.466 -27.234 10.594 1.00 51.85 495 GLY A C 1
ATOM 3335 O O . GLY A 1 495 ? -25.757 -26.216 9.963 1.00 53.36 495 GLY A O 1
ATOM 3336 N N . PRO A 1 496 ? -26.377 -27.989 11.231 1.00 48.82 496 PRO A N 1
ATOM 3337 C CA . PRO A 1 496 ? -27.790 -27.620 11.238 1.00 47.35 496 PRO A CA 1
ATOM 3338 C C . PRO A 1 496 ? -28.066 -26.350 12.039 1.00 46.54 496 PRO A C 1
ATOM 3339 O O . PRO A 1 496 ? -27.269 -25.963 12.903 1.00 31.83 496 PRO A O 1
ATOM 3343 N N . ASP A 1 497 ? -29.203 -25.722 11.745 1.00 45.89 497 ASP A N 1
ATOM 3344 C CA . ASP A 1 497 ? -29.592 -24.456 12.365 1.00 49.71 497 ASP A CA 1
ATOM 3345 C C . ASP A 1 497 ? -29.885 -24.621 13.851 1.00 43.35 497 ASP A C 1
ATOM 3346 O O . ASP A 1 497 ? -29.561 -23.748 14.650 1.00 44.89 497 ASP A O 1
ATOM 3351 N N . ASP A 1 498 ? -30.488 -25.749 14.213 1.00 46.72 498 ASP A N 1
ATOM 3352 C CA . ASP A 1 498 ? -30.793 -26.054 15.610 1.00 50.33 498 ASP A CA 1
ATOM 3353 C C . ASP A 1 498 ? -29.646 -26.810 16.308 1.00 47.52 498 ASP A C 1
ATOM 3354 O O . ASP A 1 498 ? -29.889 -27.583 17.233 1.00 51.59 498 ASP A O 1
ATOM 3359 N N . LEU A 1 499 ? -28.407 -26.583 15.874 1.00 44.40 499 LEU A N 1
ATOM 3360 C CA . LEU A 1 499 ? -27.247 -27.299 16.431 1.00 43.23 499 LEU A CA 1
ATOM 3361 C C . LEU A 1 499 ? -27.105 -26.987 17.918 1.00 36.35 499 LEU A C 1
ATOM 3362 O O . LEU A 1 499 ? -26.987 -25.830 18.292 1.00 29.28 499 LEU A O 1
ATOM 3367 N N . VAL A 1 500 ? -27.142 -28.021 18.755 1.00 37.09 500 VAL A N 1
ATOM 3368 C CA . VAL A 1 500 ? -26.846 -27.883 20.183 1.00 39.13 500 VAL A CA 1
ATOM 3369 C C . VAL A 1 500 ? -25.615 -28.724 20.517 1.00 32.98 500 VAL A C 1
ATOM 3370 O O . VAL A 1 500 ? -25.627 -29.941 20.336 1.00 30.90 500 VAL A O 1
ATOM 3374 N N . ASP A 1 501 ? -24.549 -28.080 20.980 1.00 30.93 501 ASP A N 1
ATOM 3375 C CA . ASP A 1 501 ? -23.352 -28.812 21.385 1.00 35.36 501 ASP A CA 1
ATOM 3376 C C . ASP A 1 501 ? -23.652 -29.677 22.622 1.00 31.99 501 ASP A C 1
ATOM 3377 O O . ASP A 1 501 ? -24.249 -29.204 23.576 1.00 36.20 501 ASP A O 1
ATOM 3382 N N . PRO A 1 502 ? -23.233 -30.959 22.606 1.00 32.65 502 PRO A N 1
ATOM 3383 C CA . PRO A 1 502 ? -23.597 -31.883 23.685 1.00 29.86 502 PRO A CA 1
ATOM 3384 C C . PRO A 1 502 ? -22.856 -31.719 25.025 1.00 24.41 502 PRO A C 1
ATOM 3385 O O . PRO A 1 502 ? -23.287 -32.288 26.033 1.00 23.38 502 PRO A O 1
ATOM 3389 N N . VAL A 1 503 ? -21.774 -30.952 25.062 1.00 25.82 503 VAL A N 1
ATOM 3390 C CA . VAL A 1 503 ? -20.933 -30.934 26.269 1.00 25.16 503 VAL A CA 1
ATOM 3391 C C . VAL A 1 503 ? -21.632 -30.286 27.468 1.00 28.55 503 VAL A C 1
ATOM 3392 O O . VAL A 1 503 ? -21.464 -30.731 28.609 1.00 24.83 503 VAL A O 1
ATOM 3396 N N . ALA A 1 504 ? -22.468 -29.282 27.205 1.00 29.40 504 ALA A N 1
ATOM 3397 C CA . ALA A 1 504 ? -23.248 -28.639 28.265 1.00 23.27 504 ALA A CA 1
ATOM 3398 C C . ALA A 1 504 ? -23.977 -29.653 29.133 1.00 22.89 504 ALA A C 1
ATOM 3399 O O . ALA A 1 504 ? -23.950 -29.555 30.350 1.00 24.39 504 ALA A O 1
ATOM 3401 N N . ASP A 1 505 ? -24.635 -30.632 28.525 1.00 23.92 505 ASP A N 1
ATOM 3402 C CA . ASP A 1 505 ? -25.397 -31.607 29.313 1.00 26.26 505 ASP A CA 1
ATOM 3403 C C . ASP A 1 505 ? -24.645 -32.926 29.588 1.00 25.11 505 ASP A C 1
ATOM 3404 O O . ASP A 1 505 ? -25.201 -33.829 30.196 1.00 26.71 505 ASP A O 1
ATOM 3409 N N . ARG A 1 506 ? -23.389 -33.035 29.174 1.00 27.64 506 ARG A N 1
ATOM 3410 C CA . ARG A 1 506 ? -22.664 -34.309 29.333 1.00 21.03 506 ARG A CA 1
ATOM 3411 C C . ARG A 1 506 ? -22.096 -34.487 30.741 1.00 21.34 506 ARG A C 1
ATOM 3412 O O . ARG A 1 506 ? -21.496 -33.571 31.290 1.00 20.73 506 ARG A O 1
ATOM 3420 N N . ARG A 1 507 ? -22.271 -35.685 31.304 1.00 25.47 507 ARG A N 1
ATOM 3421 C CA . ARG A 1 507 ? -21.799 -36.015 32.649 1.00 25.30 507 ARG A CA 1
ATOM 3422 C C . ARG A 1 507 ? -20.954 -37.293 32.596 1.00 28.30 507 ARG A C 1
ATOM 3423 O O . ARG A 1 507 ? -21.114 -38.097 31.682 1.00 17.61 507 ARG A O 1
ATOM 3431 N N . THR A 1 508 ? -20.050 -37.475 33.558 1.00 24.86 508 THR A N 1
ATOM 3432 C CA . THR A 1 508 ? -19.267 -38.708 33.616 1.00 25.46 508 THR A CA 1
ATOM 3433 C C . THR A 1 508 ? -20.150 -39.823 34.114 1.00 25.36 508 THR A C 1
ATOM 3434 O O . THR A 1 508 ? -21.134 -39.586 34.813 1.00 27.69 508 THR A O 1
ATOM 3438 N N . LEU A 1 509 ? -19.760 -41.049 33.785 1.00 23.03 509 LEU A N 1
ATOM 3439 C CA . LEU A 1 509 ? -20.461 -42.228 34.265 1.00 22.03 509 LEU A CA 1
ATOM 3440 C C . LEU A 1 509 ? -20.446 -42.303 35.785 1.00 19.50 509 LEU A C 1
ATOM 3441 O O . LEU A 1 509 ? -21.451 -42.648 36.387 1.00 24.79 509 LEU A O 1
ATOM 3446 N N . ALA A 1 510 ? -19.303 -41.983 36.391 1.00 19.27 510 ALA A N 1
ATOM 3447 C CA . ALA A 1 510 ? -19.118 -42.078 37.847 1.00 26.43 510 ALA A CA 1
ATOM 3448 C C . ALA A 1 510 ? -20.075 -41.178 38.645 1.00 27.22 510 ALA A C 1
ATOM 3449 O O . ALA A 1 510 ? -20.600 -41.590 39.675 1.00 34.30 510 ALA A O 1
ATOM 3451 N N . GLU A 1 511 ? -20.311 -39.961 38.163 1.00 25.72 511 GLU A N 1
ATOM 3452 C CA . GLU A 1 511 ? -21.270 -39.061 38.811 1.00 30.82 511 GLU A CA 1
ATOM 3453 C C . GLU A 1 511 ? -22.735 -39.421 38.526 1.00 34.63 511 GLU A C 1
ATOM 3454 O O . GLU A 1 511 ? -23.620 -39.003 39.269 1.00 37.43 511 GLU A O 1
ATOM 3460 N N . ARG A 1 512 ? -22.987 -40.208 37.474 1.00 34.28 512 ARG A N 1
ATOM 3461 C CA . ARG A 1 512 ? -24.343 -40.667 37.143 1.00 25.46 512 ARG A CA 1
ATOM 3462 C C . ARG A 1 512 ? -24.677 -42.022 37.724 1.00 34.42 512 ARG A C 1
ATOM 3463 O O . ARG A 1 512 ? -25.852 -42.366 37.856 1.00 32.03 512 ARG A O 1
ATOM 3471 N N . ASN A 1 513 ? -23.654 -42.817 38.020 1.00 27.15 513 ASN A N 1
ATOM 3472 C CA . ASN A 1 513 ? -23.863 -44.206 38.387 1.00 26.13 513 ASN A CA 1
ATOM 3473 C C . ASN A 1 513 ? -23.246 -44.517 39.749 1.00 32.22 513 ASN A C 1
ATOM 3474 O O . ASN A 1 513 ? -22.024 -44.554 39.893 1.00 29.06 513 ASN A O 1
ATOM 3479 N N . GLU A 1 514 ? -24.097 -44.755 40.744 1.00 29.90 514 GLU A N 1
ATOM 3480 C CA . GLU A 1 514 ? -23.634 -44.897 42.130 1.00 32.40 514 GLU A CA 1
ATOM 3481 C C . GLU A 1 514 ? -22.835 -46.164 42.368 1.00 26.45 514 GLU A C 1
ATOM 3482 O O . GLU A 1 514 ? -21.983 -46.200 43.247 1.00 25.92 514 GLU A O 1
ATOM 3488 N N . ARG A 1 515 ? -23.148 -47.203 41.609 1.00 29.28 515 ARG A N 1
ATOM 3489 C CA . ARG A 1 515 ? -22.439 -48.459 41.702 1.00 28.42 515 ARG A CA 1
ATOM 3490 C C . ARG A 1 515 ? -20.982 -48.289 41.254 1.00 23.68 515 ARG A C 1
ATOM 3491 O O . ARG A 1 515 ? -20.092 -48.727 41.950 1.00 24.24 515 ARG A O 1
ATOM 3499 N N . LEU A 1 516 ? -20.751 -47.650 40.105 1.00 23.10 516 LEU A N 1
ATOM 3500 C CA . LEU A 1 516 ? -19.395 -47.380 39.624 1.00 24.13 516 LEU A CA 1
ATOM 3501 C C . LEU A 1 516 ? -18.648 -46.538 40.636 1.00 23.36 516 LEU A C 1
ATOM 3502 O O . LEU A 1 516 ? -17.524 -46.855 41.013 1.00 24.23 516 LEU A O 1
ATOM 3507 N N . HIS A 1 517 ? -19.283 -45.452 41.065 1.00 23.45 517 HIS A N 1
ATOM 3508 C CA . HIS A 1 517 ? -18.711 -44.559 42.070 1.00 26.97 517 HIS A CA 1
ATOM 3509 C C . HIS A 1 517 ? -18.211 -45.334 43.275 1.00 18.70 517 HIS A C 1
ATOM 3510 O O . HIS A 1 517 ? -17.062 -45.165 43.694 1.00 23.20 517 HIS A O 1
ATOM 3517 N N . ASN A 1 518 ? -19.056 -46.217 43.792 1.00 21.04 518 ASN A N 1
ATOM 3518 C CA . ASN A 1 518 ? -18.728 -47.008 44.987 1.00 25.43 518 ASN A CA 1
ATOM 3519 C C . ASN A 1 518 ? -17.665 -48.080 44.747 1.00 22.60 518 ASN A C 1
ATOM 3520 O O . ASN A 1 518 ? -16.898 -48.416 45.663 1.00 25.09 518 ASN A O 1
ATOM 3525 N N . GLN A 1 519 ? -17.600 -48.609 43.525 1.00 25.35 519 GLN A N 1
ATOM 3526 C CA . GLN A 1 519 ? -16.509 -49.525 43.163 1.00 23.78 519 GLN A CA 1
ATOM 3527 C C . GLN A 1 519 ? -15.149 -48.824 43.195 1.00 16.46 519 GLN A C 1
ATOM 3528 O O . GLN A 1 519 ? -14.205 -49.305 43.821 1.00 21.96 519 GLN A O 1
ATOM 3534 N N . LEU A 1 520 ? -15.054 -47.692 42.507 1.00 18.94 520 LEU A N 1
ATOM 3535 C CA . LEU A 1 520 ? -13.810 -46.931 42.444 1.00 19.34 520 LEU A CA 1
ATOM 3536 C C . LEU A 1 520 ? -13.377 -46.517 43.843 1.00 20.16 520 LEU A C 1
ATOM 3537 O O . LEU A 1 520 ? -12.189 -46.565 44.185 1.00 21.96 520 LEU A O 1
ATOM 3542 N N . LYS A 1 521 ? -14.358 -46.162 44.666 1.00 24.33 521 LYS A N 1
ATOM 3543 C CA . LYS A 1 521 ? -14.121 -45.777 46.051 1.00 29.63 521 LYS A CA 1
ATOM 3544 C C . LYS A 1 521 ? -13.552 -46.925 46.867 1.00 22.85 521 LYS A C 1
ATOM 3545 O O . LYS A 1 521 ? -12.591 -46.742 47.612 1.00 22.61 521 LYS A O 1
ATOM 3551 N N . ALA A 1 522 ? -14.177 -48.095 46.765 1.00 21.52 522 ALA A N 1
ATOM 3552 C CA . ALA A 1 522 ? -13.676 -49.296 47.427 1.00 20.43 522 ALA A CA 1
ATOM 3553 C C . ALA A 1 522 ? -12.252 -49.629 46.958 1.00 15.27 522 ALA A C 1
ATOM 3554 O O . ALA A 1 522 ? -11.368 -49.893 47.766 1.00 19.59 522 ALA A O 1
ATOM 3556 N N . LEU A 1 523 ? -12.027 -49.582 45.651 1.00 19.50 523 LEU A N 1
ATOM 3557 C CA . LEU A 1 523 ? -10.701 -49.849 45.086 1.00 19.52 523 LEU A CA 1
ATOM 3558 C C . LEU A 1 523 ? -9.619 -48.862 45.565 1.00 24.02 523 LEU A C 1
ATOM 3559 O O . LEU A 1 523 ? -8.496 -49.254 45.871 1.00 16.00 523 LEU A O 1
ATOM 3564 N N . LYS A 1 524 ? -9.979 -47.582 45.635 1.00 20.53 524 LYS A N 1
ATOM 3565 C CA . LYS A 1 524 ? -9.070 -46.527 46.086 1.00 24.40 524 LYS A CA 1
ATOM 3566 C C . LYS A 1 524 ? -8.605 -46.788 47.533 1.00 26.94 524 LYS A C 1
ATOM 3567 O O . LYS A 1 524 ? -7.436 -46.619 47.858 1.00 24.82 524 LYS A O 1
ATOM 3573 N N . GLN A 1 525 ? -9.537 -47.218 48.381 1.00 22.31 525 GLN A N 1
ATOM 3574 C CA . GLN A 1 525 ? -9.245 -47.640 49.744 1.00 28.73 525 GLN A CA 1
ATOM 3575 C C . GLN A 1 525 ? -8.379 -48.901 49.834 1.00 29.99 525 GLN A C 1
ATOM 3576 O O . GLN A 1 525 ? -7.434 -48.969 50.626 1.00 25.55 525 GLN A O 1
ATOM 3582 N N . ASP A 1 526 ? -8.722 -49.906 49.035 1.00 30.07 526 ASP A N 1
ATOM 3583 C CA . ASP A 1 526 ? -7.984 -51.166 49.005 1.00 26.79 526 ASP A CA 1
ATOM 3584 C C . ASP A 1 526 ? -6.530 -50.962 48.568 1.00 23.39 526 ASP A C 1
ATOM 3585 O O . ASP A 1 526 ? -5.606 -51.475 49.197 1.00 27.24 526 ASP A O 1
ATOM 3590 N N . LEU A 1 527 ? -6.326 -50.202 47.501 1.00 17.63 527 LEU A N 1
ATOM 3591 C CA . LEU A 1 527 ? -4.974 -50.061 46.924 1.00 18.84 527 LEU A CA 1
ATOM 3592 C C . LEU A 1 527 ? -4.036 -49.196 47.736 1.00 20.68 527 LEU A C 1
ATOM 3593 O O . LEU A 1 527 ? -2.819 -49.359 47.650 1.00 20.02 527 LEU A O 1
ATOM 3598 N N . ALA A 1 528 ? -4.598 -48.293 48.538 1.00 26.01 528 ALA A N 1
ATOM 3599 C CA . ALA A 1 528 ? -3.795 -47.429 49.406 1.00 29.34 528 ALA A CA 1
ATOM 3600 C C . ALA A 1 528 ? -2.998 -48.232 50.427 1.00 27.72 528 ALA A C 1
ATOM 3601 O O . ALA A 1 528 ? -1.918 -47.818 50.814 1.00 30.50 528 ALA A O 1
ATOM 3603 N N . ARG A 1 529 ? -3.506 -49.392 50.836 1.00 29.24 529 ARG A N 1
ATOM 3604 C CA . ARG A 1 529 ? -2.756 -50.262 51.760 1.00 37.96 529 ARG A CA 1
ATOM 3605 C C . ARG A 1 529 ? -1.368 -50.694 51.239 1.00 37.84 529 ARG A C 1
ATOM 3606 O O . ARG A 1 529 ? -0.468 -50.948 52.043 1.00 47.67 529 ARG A O 1
ATOM 3614 N N . SER A 1 530 ? -1.192 -50.758 49.916 1.00 35.25 530 SER A N 1
ATOM 3615 C CA . SER A 1 530 ? 0.061 -51.247 49.302 1.00 29.99 530 SER A CA 1
ATOM 3616 C C . SER A 1 530 ? 0.789 -50.195 48.466 1.00 28.87 530 SER A C 1
ATOM 3617 O O . SER A 1 530 ? 1.823 -50.485 47.852 1.00 26.03 530 SER A O 1
ATOM 3620 N N . CYS A 1 531 ? 0.260 -48.974 48.451 1.00 26.86 531 CYS A N 1
ATOM 3621 C CA . CYS A 1 531 ? 0.815 -47.905 47.637 1.00 29.74 531 CYS A CA 1
ATOM 3622 C C . CYS A 1 531 ? 2.153 -47.431 48.191 1.00 34.73 531 CYS A C 1
ATOM 3623 O O . CYS A 1 531 ? 2.301 -47.274 49.404 1.00 34.45 531 CYS A O 1
ATOM 3626 N N . ASP A 1 532 ? 3.122 -47.225 47.297 1.00 34.58 532 ASP A N 1
ATOM 3627 C CA . ASP A 1 532 ? 4.396 -46.624 47.659 1.00 36.18 532 ASP A CA 1
ATOM 3628 C C . ASP A 1 532 ? 4.383 -45.179 47.182 1.00 35.31 532 ASP A C 1
ATOM 3629 O O . ASP A 1 532 ? 4.502 -44.908 45.991 1.00 33.97 532 ASP A O 1
ATOM 3634 N N . GLU A 1 533 ? 4.279 -44.257 48.138 1.00 44.19 533 GLU A N 1
ATOM 3635 C CA . GLU A 1 533 ? 4.107 -42.824 47.855 1.00 45.61 533 GLU A CA 1
ATOM 3636 C C . GLU A 1 533 ? 5.314 -42.198 47.160 1.00 41.38 533 GLU A C 1
ATOM 3637 O O . GLU A 1 533 ? 5.174 -41.205 46.450 1.00 43.44 533 GLU A O 1
ATOM 3643 N N . THR A 1 534 ? 6.495 -42.779 47.353 1.00 40.24 534 THR A N 1
ATOM 3644 C CA . THR A 1 534 ? 7.693 -42.280 46.685 1.00 38.96 534 THR A CA 1
ATOM 3645 C C . THR A 1 534 ? 7.728 -42.645 45.199 1.00 36.85 534 THR A C 1
ATOM 3646 O O . THR A 1 534 ? 8.620 -42.190 44.478 1.00 35.75 534 THR A O 1
ATOM 3650 N N . LYS A 1 535 ? 6.765 -43.459 44.749 1.00 32.66 535 LYS A N 1
ATOM 3651 C CA . LYS A 1 535 ? 6.656 -43.863 43.349 1.00 33.16 535 LYS A CA 1
ATOM 3652 C C . LYS A 1 535 ? 5.515 -43.161 42.599 1.00 36.31 535 LYS A C 1
ATOM 3653 O O . LYS A 1 535 ? 5.163 -43.572 41.492 1.00 33.94 535 LYS A O 1
ATOM 3659 N N . GLU A 1 536 ? 4.929 -42.121 43.194 1.00 39.79 536 GLU A N 1
ATOM 3660 C CA . GLU A 1 536 ? 3.987 -41.248 42.478 1.00 34.08 536 GLU A CA 1
ATOM 3661 C C . GLU A 1 536 ? 4.670 -40.599 41.297 1.00 29.85 536 GLU A C 1
ATOM 3662 O O . GLU A 1 536 ? 5.781 -40.096 41.424 1.00 32.56 536 GLU A O 1
ATOM 3668 N N . THR A 1 537 ? 4.016 -40.616 40.141 1.00 25.45 537 THR A N 1
ATOM 3669 C CA . THR A 1 537 ? 4.526 -39.893 38.990 1.00 24.23 537 THR A CA 1
ATOM 3670 C C . THR A 1 537 ? 3.965 -38.460 38.993 1.00 20.59 537 THR A C 1
ATOM 3671 O O . THR A 1 537 ? 3.065 -38.125 39.779 1.00 22.18 537 THR A O 1
ATOM 3675 N N . ALA A 1 538 ? 4.523 -37.622 38.124 1.00 24.26 538 ALA A N 1
ATOM 3676 C CA . ALA A 1 538 ? 4.032 -36.254 37.916 1.00 25.24 538 ALA A CA 1
ATOM 3677 C C . ALA A 1 538 ? 2.557 -36.245 37.515 1.00 24.53 538 ALA A C 1
ATOM 3678 O O . ALA A 1 538 ? 1.762 -35.468 38.056 1.00 21.16 538 ALA A O 1
ATOM 3680 N N . MET A 1 539 ? 2.188 -37.120 36.575 1.00 27.50 539 MET A N 1
ATOM 3681 C CA . MET A 1 539 ? 0.792 -37.240 36.158 1.00 24.81 539 MET A CA 1
ATOM 3682 C C . MET A 1 539 ? -0.120 -37.681 37.299 1.00 15.57 539 MET A C 1
ATOM 3683 O O . MET A 1 539 ? -1.233 -37.181 37.414 1.00 17.25 539 MET A O 1
ATOM 3688 N N . ASP A 1 540 ? 0.329 -38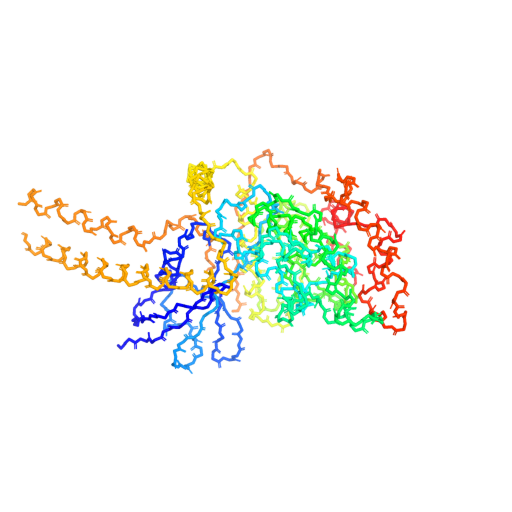.620 38.132 1.00 20.21 540 ASP A N 1
ATOM 3689 C CA . ASP A 1 540 ? -0.449 -39.004 39.323 1.00 23.28 540 ASP A CA 1
ATOM 3690 C C . ASP A 1 540 ? -0.799 -37.778 40.196 1.00 20.42 540 ASP A C 1
ATOM 3691 O O . ASP A 1 540 ? -1.921 -37.662 40.699 1.00 22.60 540 ASP A O 1
ATOM 3696 N N . LYS A 1 541 ? 0.176 -36.895 40.402 1.00 23.34 541 LYS A N 1
ATOM 3697 C CA . LYS A 1 541 ? -0.020 -35.701 41.238 1.00 25.02 541 LYS A CA 1
ATOM 3698 C C . LYS A 1 541 ? -1.012 -34.726 40.613 1.00 15.87 541 LYS A C 1
ATOM 3699 O O . LYS A 1 541 ? -1.870 -34.186 41.301 1.00 20.27 541 LYS A O 1
ATOM 3705 N N . ILE A 1 542 ? -0.900 -34.512 39.304 1.00 17.49 542 ILE A N 1
ATOM 3706 C CA . ILE A 1 542 ? -1.857 -33.675 38.598 1.00 16.26 542 ILE A CA 1
ATOM 3707 C C . ILE A 1 542 ? -3.269 -34.235 38.723 1.00 23.02 542 ILE A C 1
ATOM 3708 O O . ILE A 1 542 ? -4.223 -33.499 38.993 1.00 20.70 542 ILE A O 1
ATOM 3713 N N . HIS A 1 543 ? -3.404 -35.542 38.528 1.00 18.53 543 HIS A N 1
ATOM 3714 C CA . HIS A 1 543 ? -4.704 -36.192 38.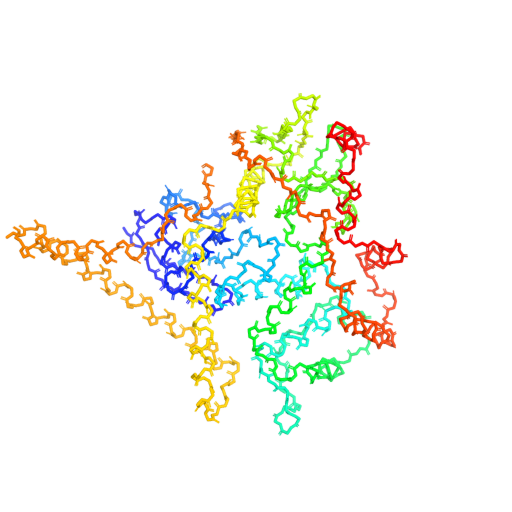661 1.00 16.47 543 HIS A CA 1
ATOM 3715 C C . HIS A 1 543 ? -5.260 -36.099 40.074 1.00 16.31 543 HIS A C 1
ATOM 3716 O O . HIS A 1 543 ? -6.429 -35.793 40.273 1.00 19.73 543 HIS A O 1
ATOM 3723 N N . ARG A 1 544 ? -4.443 -36.410 41.067 1.00 15.12 544 ARG A N 1
ATOM 3724 C CA . ARG A 1 544 ? -4.937 -36.362 42.431 1.00 23.70 544 ARG A CA 1
ATOM 3725 C C . ARG A 1 544 ? -5.393 -34.944 42.820 1.00 22.40 544 ARG A C 1
ATOM 3726 O O . ARG A 1 544 ? -6.395 -34.786 43.507 1.00 25.28 544 ARG A O 1
ATOM 3734 N N . GLU A 1 545 ? -4.666 -33.932 42.350 1.00 25.60 545 GLU A N 1
ATOM 3735 C CA . GLU A 1 545 ? -5.067 -32.533 42.539 1.00 24.22 545 GLU A CA 1
ATOM 3736 C C . GLU A 1 545 ? -6.375 -32.218 41.815 1.00 23.36 545 GLU A C 1
ATOM 3737 O O . GLU A 1 545 ? -7.246 -31.568 42.388 1.00 23.89 545 GLU A O 1
ATOM 3743 N N . ASN A 1 546 ? -6.530 -32.684 40.571 1.00 24.30 546 ASN A N 1
ATOM 3744 C CA . ASN A 1 546 ? -7.811 -32.532 39.862 1.00 22.45 546 ASN A CA 1
ATOM 3745 C C . ASN A 1 546 ? -8.964 -33.076 40.688 1.00 22.16 546 ASN A C 1
ATOM 3746 O O . ASN A 1 546 ? -9.998 -32.427 40.821 1.00 28.52 546 ASN A O 1
ATOM 3751 N N . VAL A 1 547 ? -8.781 -34.271 41.248 1.00 23.99 547 VAL A N 1
ATOM 3752 C CA . VAL A 1 547 ? -9.833 -34.910 42.031 1.00 23.43 547 VAL A CA 1
ATOM 3753 C C . VAL A 1 547 ? -10.093 -34.129 43.317 1.00 22.61 547 VAL A C 1
ATOM 3754 O O . VAL A 1 547 ? -11.244 -33.895 43.674 1.00 19.63 547 VAL A O 1
ATOM 3758 N N . ARG A 1 548 ? -9.017 -33.724 43.996 1.00 20.01 548 ARG A N 1
ATOM 3759 C CA . ARG A 1 548 ? -9.111 -32.928 45.209 1.00 26.03 548 ARG A CA 1
ATOM 3760 C C . ARG A 1 548 ? -9.909 -31.636 44.936 1.00 24.48 548 ARG A C 1
ATOM 3761 O O . ARG A 1 548 ? -10.734 -31.209 45.747 1.00 24.74 548 ARG A O 1
ATOM 3769 N N . GLN A 1 549 ? -9.703 -31.057 43.762 1.00 21.59 549 GLN A N 1
ATOM 3770 C CA . GLN A 1 549 ? -10.412 -29.840 43.374 1.00 21.96 549 GLN A CA 1
ATOM 3771 C C . GLN A 1 549 ? -11.791 -30.076 42.741 1.00 28.67 549 GLN A C 1
ATOM 3772 O O . GLN A 1 549 ? -12.439 -29.132 42.296 1.00 32.96 549 GLN A O 1
ATOM 3778 N N . GLY A 1 550 ? -12.241 -31.328 42.708 1.00 26.14 550 GLY A N 1
ATOM 3779 C CA . GLY A 1 550 ? -13.563 -31.666 42.175 1.00 26.05 550 GLY A CA 1
ATOM 3780 C C . GLY A 1 550 ? -13.677 -31.516 40.668 1.00 25.81 550 GLY A C 1
ATOM 3781 O O . GLY A 1 550 ? -14.775 -31.292 40.137 1.00 29.43 550 GLY A O 1
ATOM 3782 N N . ARG A 1 551 ? -12.550 -31.611 39.972 1.00 21.82 551 ARG A N 1
ATOM 3783 C CA . ARG A 1 551 ? -12.552 -31.432 38.521 1.00 25.43 551 ARG A CA 1
ATOM 3784 C C . ARG A 1 551 ? -12.876 -32.749 37.799 1.00 28.40 551 ARG A C 1
ATOM 3785 O O . ARG A 1 551 ? -12.624 -33.823 38.334 1.00 28.11 551 ARG A O 1
ATOM 3793 N N . ASP A 1 552 ? -13.471 -32.643 36.612 1.00 29.20 552 ASP A N 1
ATOM 3794 C CA . ASP A 1 552 ? -13.623 -33.785 35.685 1.00 23.19 552 ASP A CA 1
ATOM 3795 C C . ASP A 1 552 ? -13.589 -33.311 34.233 1.00 25.71 552 ASP A C 1
ATOM 3796 O O . ASP A 1 552 ? -13.543 -32.100 33.950 1.00 22.05 552 ASP A O 1
ATOM 3801 N N . LYS A 1 553 ? -13.565 -34.275 33.319 1.00 18.19 553 LYS A N 1
ATOM 3802 C CA . LYS A 1 553 ? -13.325 -34.020 31.900 1.00 15.47 553 LYS A CA 1
ATOM 3803 C C . LYS A 1 553 ? -14.299 -32.980 31.333 1.00 13.75 553 LYS A C 1
ATOM 3804 O O . LYS A 1 553 ? -13.874 -31.997 30.709 1.00 18.11 553 LYS A O 1
ATOM 3810 N N . TYR A 1 554 ? -15.592 -33.209 31.518 1.00 20.20 554 TYR A N 1
ATOM 3811 C CA . TYR A 1 554 ? -16.632 -32.354 30.884 1.00 18.53 554 TYR A CA 1
ATOM 3812 C C . TYR A 1 554 ? -16.898 -31.052 31.668 1.00 21.14 554 TYR A C 1
ATOM 3813 O O . TYR A 1 554 ? -17.205 -30.016 31.079 1.00 24.39 554 TYR A O 1
ATOM 3822 N N . LYS A 1 555 ? -16.777 -31.122 32.989 1.00 22.13 555 LYS A N 1
ATOM 3823 C CA . LYS A 1 555 ? -16.815 -29.943 33.835 1.00 23.68 555 LYS A CA 1
ATOM 3824 C C . LYS A 1 555 ? -15.711 -28.969 33.418 1.00 27.42 555 LYS A C 1
ATOM 3825 O O . LYS A 1 555 ? -15.972 -27.782 33.225 1.00 21.87 555 LYS A O 1
ATOM 3831 N N . THR A 1 556 ? -14.495 -29.485 33.231 1.00 21.01 556 THR A N 1
ATOM 3832 C CA . THR A 1 556 ? -13.378 -28.693 32.713 1.00 20.73 556 THR A CA 1
ATOM 3833 C C . THR A 1 556 ? -13.625 -28.150 31.285 1.00 29.54 556 THR A C 1
ATOM 3834 O O . THR A 1 556 ? -13.325 -26.981 30.985 1.00 22.49 556 THR A O 1
ATOM 3838 N N . LEU A 1 557 ? -14.180 -28.971 30.402 1.00 23.23 557 LEU A N 1
ATOM 3839 C CA . LEU A 1 557 ? -14.522 -28.478 29.050 1.00 23.06 557 LEU A CA 1
ATOM 3840 C C . LEU A 1 557 ? -15.533 -27.304 29.095 1.00 19.24 557 LEU A C 1
ATOM 3841 O O . LEU A 1 557 ? -15.358 -26.299 28.407 1.00 23.04 557 LEU A O 1
ATOM 3846 N N . ARG A 1 558 ? -16.572 -27.429 29.915 1.00 21.64 558 ARG A N 1
ATOM 3847 C CA . ARG A 1 558 ? -17.555 -26.344 30.061 1.00 24.90 558 ARG A CA 1
ATOM 3848 C C . ARG A 1 558 ? -16.897 -25.047 30.542 1.00 23.25 558 ARG A C 1
ATOM 3849 O O . ARG A 1 558 ? -17.186 -23.975 30.024 1.00 30.55 558 ARG A O 1
ATOM 3857 N N . GLU A 1 559 ? -15.990 -25.168 31.506 1.00 29.28 559 GLU A N 1
ATOM 3858 C CA . GLU A 1 559 ? -15.263 -24.032 32.081 1.00 26.85 559 GLU A CA 1
ATOM 3859 C C . GLU A 1 559 ? -14.371 -23.307 31.073 1.00 28.84 559 GLU A C 1
ATOM 3860 O O . GLU A 1 559 ? -14.435 -22.077 30.938 1.00 29.83 559 GLU A O 1
ATOM 3866 N N . ILE A 1 560 ? -13.560 -24.067 30.349 1.00 23.21 560 ILE A N 1
ATOM 3867 C CA . ILE A 1 560 ? -12.573 -23.494 29.440 1.00 21.67 560 ILE A CA 1
ATOM 3868 C C . ILE A 1 560 ? -13.156 -22.994 28.124 1.00 17.12 560 ILE A C 1
ATOM 3869 O O . ILE A 1 560 ? -12.449 -22.355 27.337 1.00 19.69 560 ILE A O 1
ATOM 3874 N N . ARG A 1 561 ? -14.424 -23.312 27.891 1.00 15.91 561 ARG A N 1
ATOM 3875 C CA . ARG A 1 561 ? -15.189 -22.829 26.740 1.00 24.29 561 ARG A CA 1
ATOM 3876 C C . ARG A 1 561 ? -16.102 -21.623 27.070 1.00 28.44 561 ARG A C 1
ATOM 3877 O O . ARG A 1 561 ? -16.904 -21.209 26.231 1.00 26.75 561 ARG A O 1
ATOM 3885 N N . LYS A 1 562 ? -15.996 -21.081 28.284 1.00 28.18 562 LYS A N 1
ATOM 3886 C CA . LYS A 1 562 ? -16.823 -19.933 28.697 1.00 35.28 562 LYS A CA 1
ATOM 3887 C C . LYS A 1 562 ? -16.428 -18.658 27.970 1.00 34.71 562 LYS A C 1
ATOM 3888 O O . LYS A 1 562 ? -15.273 -18.489 27.570 1.00 30.13 562 LYS A O 1
ATOM 3894 N N . GLY A 1 563 ? -17.380 -17.736 27.844 1.00 42.49 563 GLY A N 1
ATOM 3895 C CA . GLY A 1 563 ? -17.115 -16.446 27.200 1.00 43.50 563 GLY A CA 1
ATOM 3896 C C . GLY A 1 563 ? -17.181 -16.597 25.697 1.00 47.69 563 GLY A C 1
ATOM 3897 O O . GLY A 1 563 ? -17.265 -17.715 25.192 1.00 45.37 563 GLY A O 1
ATOM 3898 N N . ASN A 1 564 ? -17.167 -15.480 24.975 1.00 46.77 564 ASN A N 1
ATOM 3899 C CA . ASN A 1 564 ? -17.179 -15.532 23.512 1.00 44.46 564 ASN A CA 1
ATOM 3900 C C . ASN A 1 564 ? -15.794 -15.856 22.956 1.00 41.58 564 ASN A C 1
ATOM 3901 O O . ASN A 1 564 ? -14.795 -15.856 23.685 1.00 40.11 564 ASN A O 1
ATOM 3906 N N . THR A 1 565 ? -15.742 -16.123 21.657 1.00 39.51 565 THR A N 1
ATOM 3907 C CA . THR A 1 565 ? -14.525 -16.607 21.019 1.00 40.85 565 THR A CA 1
ATOM 3908 C C . THR A 1 565 ? -13.342 -15.674 21.264 1.00 41.79 565 THR A C 1
ATOM 3909 O O . THR A 1 565 ? -12.247 -16.129 21.605 1.00 39.18 565 THR A O 1
ATOM 3913 N N . LYS A 1 566 ? -13.585 -14.370 21.125 1.00 43.30 566 LYS A N 1
ATOM 3914 C CA . LYS A 1 566 ? -12.564 -13.339 21.321 1.00 36.17 566 LYS A CA 1
ATOM 3915 C C . LYS A 1 566 ? -11.866 -13.402 22.684 1.00 28.79 566 LYS A C 1
ATOM 3916 O O . LYS A 1 566 ? -10.639 -13.282 22.765 1.00 32.37 566 LYS A O 1
ATOM 3922 N N . ARG A 1 567 ? -12.643 -13.574 23.750 1.00 30.25 567 ARG A N 1
ATOM 3923 C CA . ARG A 1 567 ? -12.077 -13.739 25.096 1.00 37.04 567 ARG A CA 1
ATOM 3924 C C . ARG A 1 567 ? -11.068 -14.909 25.159 1.00 39.66 567 ARG A C 1
ATOM 3925 O O . ARG A 1 567 ? -9.998 -14.799 25.756 1.00 31.99 567 ARG A O 1
ATOM 3933 N N . ARG A 1 568 ? -11.426 -16.031 24.540 1.00 40.10 568 ARG A N 1
ATOM 3934 C CA . ARG A 1 568 ? -10.590 -17.233 24.597 1.00 31.85 568 ARG A CA 1
ATOM 3935 C C . ARG A 1 568 ? -9.365 -17.114 23.693 1.00 25.58 568 ARG A C 1
ATOM 3936 O O . ARG A 1 568 ? -8.262 -17.477 24.098 1.00 29.34 568 ARG A O 1
ATOM 3944 N N . VAL A 1 569 ? -9.543 -16.558 22.493 1.00 29.22 569 VAL A N 1
ATOM 3945 C CA . VAL A 1 569 ? -8.407 -16.261 21.614 1.00 36.15 569 VAL A CA 1
ATOM 3946 C C . VAL A 1 569 ? -7.405 -15.294 22.273 1.00 35.99 569 VAL A C 1
ATOM 3947 O O . VAL A 1 569 ? -6.182 -15.466 22.146 1.00 38.18 569 VAL A O 1
ATOM 3951 N N . ASP A 1 570 ? -7.919 -14.294 22.990 1.00 39.45 570 ASP A N 1
ATOM 3952 C CA . ASP A 1 570 ? -7.062 -13.359 23.732 1.00 40.60 570 ASP A CA 1
ATOM 3953 C C . ASP A 1 570 ? -6.311 -14.057 24.875 1.00 41.57 570 ASP A C 1
ATOM 3954 O O . ASP A 1 570 ? -5.119 -13.816 25.079 1.00 42.62 570 ASP A O 1
ATOM 3959 N N . GLN A 1 571 ? -7.004 -14.922 25.613 1.00 38.96 571 GLN A N 1
ATOM 3960 C CA . GLN A 1 571 ? -6.363 -15.714 26.674 1.00 40.55 571 GLN A CA 1
ATOM 3961 C C . GLN A 1 571 ? -5.257 -16.612 26.112 1.00 39.42 571 GLN A C 1
ATOM 3962 O O . GLN A 1 571 ? -4.219 -16.777 26.742 1.00 43.16 571 GLN A O 1
ATOM 3968 N N . PHE A 1 572 ? -5.475 -17.178 24.925 1.00 36.26 572 PHE A N 1
ATOM 3969 C CA . PHE A 1 572 ? -4.460 -17.996 24.257 1.00 36.42 572 PHE A CA 1
ATOM 3970 C C . PHE A 1 572 ? -3.198 -17.187 23.921 1.00 37.65 572 PHE A C 1
ATOM 3971 O O . PHE A 1 572 ? -2.080 -17.615 24.208 1.00 39.57 572 PHE A O 1
ATOM 3979 N N . GLU A 1 573 ? -3.397 -16.027 23.300 1.00 42.49 573 GLU A N 1
ATOM 3980 C CA . GLU A 1 573 ? -2.296 -15.138 22.898 1.00 41.40 573 GLU A CA 1
ATOM 3981 C C . GLU A 1 573 ? -1.438 -14.700 24.083 1.00 33.12 573 GLU A C 1
ATOM 3982 O O . GLU A 1 573 ? -0.228 -14.521 23.943 1.00 39.63 573 GLU A O 1
ATOM 3988 N N . ASN A 1 574 ? -2.073 -14.534 25.242 1.00 38.41 574 ASN A N 1
ATOM 3989 C CA . ASN A 1 574 ? -1.386 -14.156 26.481 1.00 43.35 574 ASN A CA 1
ATOM 3990 C C . ASN A 1 574 ? -0.760 -15.310 27.281 1.00 49.05 574 ASN A C 1
ATOM 3991 O O . ASN A 1 574 ? -0.089 -15.058 28.285 1.00 49.21 574 ASN A O 1
ATOM 3996 N N . MET A 1 575 ? -0.955 -16.562 26.859 1.00 45.78 575 MET A N 1
ATOM 3997 C CA . MET A 1 575 ? -0.354 -17.701 27.575 1.00 48.61 575 MET A CA 1
ATOM 3998 C C . MET A 1 575 ? 1.175 -17.722 27.458 1.00 53.25 575 MET A C 1
ATOM 3999 O O . MET A 1 575 ? 1.784 -17.144 26.554 1.00 51.22 575 MET A O 1
#